Protein AF-0000000087153468 (afdb_homodimer)

Structure (mmCIF, N/CA/C/O backbone):
data_AF-0000000087153468-model_v1
#
loop_
_entity.id
_entity.type
_entity.pdbx_description
1 polymer 'Glutathione S-transferase'
#
loop_
_atom_site.group_PDB
_atom_site.id
_atom_site.type_symbol
_atom_site.label_atom_id
_atom_site.label_alt_id
_atom_site.label_comp_id
_atom_site.label_asym_id
_atom_site.label_entity_id
_atom_site.label_seq_id
_atom_site.pdbx_PDB_ins_code
_atom_site.Cartn_x
_atom_site.Cartn_y
_atom_site.Cartn_z
_atom_site.occupancy
_atom_site.B_iso_or_equiv
_atom_site.auth_seq_id
_atom_site.auth_comp_id
_atom_site.auth_asym_id
_atom_site.auth_atom_id
_atom_site.pdbx_PDB_model_num
ATOM 1 N N . MET A 1 1 ? -20.562 -6.723 -18.281 1 71.44 1 MET A N 1
ATOM 2 C CA . MET A 1 1 ? -19.875 -5.438 -18.281 1 71.44 1 MET A CA 1
ATOM 3 C C . MET A 1 1 ? -18.453 -5.586 -18.812 1 71.44 1 MET A C 1
ATOM 5 O O . MET A 1 1 ? -17.781 -6.586 -18.531 1 71.44 1 MET A O 1
ATOM 9 N N . GLN A 1 2 ? -18.047 -4.719 -19.75 1 91 2 GLN A N 1
ATOM 10 C CA . GLN A 1 2 ? -16.719 -4.832 -20.328 1 91 2 GLN A CA 1
ATOM 11 C C . GLN A 1 2 ? -15.742 -3.885 -19.641 1 91 2 GLN A C 1
ATOM 13 O O . GLN A 1 2 ? -15.984 -2.68 -19.562 1 91 2 GLN A O 1
ATOM 18 N N . TYR A 1 3 ? -14.719 -4.441 -18.953 1 98.31 3 TYR A N 1
ATOM 19 C CA . TYR A 1 3 ? -13.688 -3.674 -18.266 1 98.31 3 TYR A CA 1
ATOM 20 C C . TYR A 1 3 ? -12.617 -3.205 -19.25 1 98.31 3 TYR A C 1
ATOM 22 O O . TYR A 1 3 ? -12.391 -3.846 -20.281 1 98.31 3 TYR A O 1
ATOM 30 N N . GLN A 1 4 ? -12.016 -2.041 -18.953 1 98.31 4 GLN A N 1
ATOM 31 C CA . GLN A 1 4 ? -10.812 -1.589 -19.641 1 98.31 4 GLN A CA 1
ATOM 32 C C . GLN A 1 4 ? -9.648 -1.422 -18.672 1 98.31 4 GLN A C 1
ATOM 34 O O . GLN A 1 4 ? -9.703 -0.581 -17.766 1 98.31 4 GLN A O 1
ATOM 39 N N . LEU A 1 5 ? -8.664 -2.234 -18.859 1 98.5 5 LEU A N 1
ATOM 40 C CA . LEU A 1 5 ? -7.477 -2.15 -18.016 1 98.5 5 LEU A CA 1
ATOM 41 C C . LEU A 1 5 ? -6.391 -1.322 -18.688 1 98.5 5 LEU A C 1
ATOM 43 O O . LEU A 1 5 ? -6.051 -1.567 -19.844 1 98.5 5 LEU A O 1
ATOM 47 N N . TYR A 1 6 ? -5.906 -0.322 -18 1 98.38 6 TYR A N 1
ATOM 48 C CA . TYR A 1 6 ? -4.793 0.502 -18.469 1 98.38 6 TYR A CA 1
ATOM 49 C C . TYR A 1 6 ? -3.525 0.189 -17.688 1 98.38 6 TYR A C 1
ATOM 51 O O . TYR A 1 6 ? -3.459 0.426 -16.469 1 98.38 6 TYR A O 1
ATOM 59 N N . TYR A 1 7 ? -2.547 -0.378 -18.344 1 98.06 7 TYR A N 1
ATOM 60 C CA . TYR A 1 7 ? -1.255 -0.7 -17.734 1 98.06 7 TYR A CA 1
ATOM 61 C C . TYR A 1 7 ? -0.177 -0.827 -18.812 1 98.06 7 TYR A C 1
ATOM 63 O O . TYR A 1 7 ? -0.484 -0.956 -20 1 98.06 7 TYR A O 1
ATOM 71 N N . TRP A 1 8 ? 1.072 -0.761 -18.406 1 96.62 8 TRP A N 1
ATOM 72 C CA . TRP A 1 8 ? 2.193 -0.875 -19.328 1 96.62 8 TRP A CA 1
ATOM 73 C C . TRP A 1 8 ? 2.141 -2.195 -20.094 1 96.62 8 TRP A C 1
ATOM 75 O O . TRP A 1 8 ? 2.105 -3.268 -19.484 1 96.62 8 TRP A O 1
ATOM 85 N N . PRO A 1 9 ? 2.193 -2.141 -21.359 1 95.44 9 PRO A N 1
ATOM 86 C CA . PRO A 1 9 ? 1.904 -3.338 -22.156 1 95.44 9 PRO A CA 1
ATOM 87 C C . PRO A 1 9 ? 3.1 -4.285 -22.25 1 95.44 9 PRO A C 1
ATOM 89 O O . PRO A 1 9 ? 2.967 -5.406 -22.75 1 95.44 9 PRO A O 1
ATOM 92 N N . MET A 1 10 ? 4.262 -3.902 -21.75 1 94.88 10 MET A N 1
ATOM 93 C CA . MET A 1 10 ? 5.465 -4.691 -21.984 1 94.88 10 MET A CA 1
ATOM 94 C C . MET A 1 10 ? 5.832 -5.523 -20.766 1 94.88 10 MET A C 1
ATOM 96 O O . MET A 1 10 ? 6.75 -6.34 -20.812 1 94.88 10 MET A O 1
ATOM 100 N N . ILE A 1 11 ? 5.102 -5.32 -19.703 1 96.75 11 ILE A N 1
ATOM 101 C CA . ILE A 1 11 ? 5.488 -6.012 -18.484 1 96.75 11 ILE A CA 1
ATOM 102 C C . ILE A 1 11 ? 4.246 -6.559 -17.781 1 96.75 11 ILE A C 1
ATOM 104 O O . ILE A 1 11 ? 3.145 -6.027 -17.953 1 96.75 11 ILE A O 1
ATOM 108 N N . GLN A 1 12 ? 4.379 -7.621 -16.969 1 97.81 12 GLN A N 1
ATOM 109 C CA . GLN A 1 12 ? 3.324 -8.078 -16.078 1 97.81 12 GLN A CA 1
ATOM 110 C C . GLN A 1 12 ? 3.023 -7.035 -15 1 97.81 12 GLN A C 1
ATOM 112 O O . GLN A 1 12 ? 1.896 -6.547 -14.906 1 97.81 12 GLN A O 1
ATOM 117 N N . GLY A 1 13 ? 4.156 -6.648 -14.266 1 97.5 13 GLY A N 1
ATOM 118 C CA . GLY A 1 13 ? 4.078 -5.578 -13.289 1 97.5 13 GLY A CA 1
ATOM 119 C C . GLY A 1 13 ? 2.889 -5.703 -12.359 1 97.5 13 GLY A C 1
ATOM 120 O O . GLY A 1 13 ? 2.443 -6.812 -12.055 1 97.5 13 GLY A O 1
ATOM 121 N N . ARG A 1 14 ? 2.424 -4.586 -11.875 1 98.38 14 ARG A N 1
ATOM 122 C CA . ARG A 1 14 ? 1.304 -4.531 -10.938 1 98.38 14 ARG A CA 1
ATOM 123 C C . ARG A 1 14 ? -0.013 -4.836 -11.648 1 98.38 14 ARG A C 1
ATOM 125 O O . ARG A 1 14 ? -0.995 -5.215 -11 1 98.38 14 ARG A O 1
ATOM 132 N N . GLY A 1 15 ? -0.051 -4.656 -12.961 1 98.5 15 GLY A N 1
ATOM 133 C CA . GLY A 1 15 ? -1.244 -4.945 -13.742 1 98.5 15 GLY A CA 1
ATOM 134 C C . GLY A 1 15 ? -1.574 -6.426 -13.805 1 98.5 15 GLY A C 1
ATOM 135 O O . GLY A 1 15 ? -2.734 -6.801 -13.977 1 98.5 15 GLY A O 1
ATOM 136 N N . GLU A 1 16 ? -0.581 -7.27 -13.641 1 98.81 16 GLU A N 1
ATOM 137 C CA . GLU A 1 16 ? -0.784 -8.711 -13.766 1 98.81 16 GLU A CA 1
ATOM 138 C C . GLU A 1 16 ? -1.695 -9.234 -12.656 1 98.81 16 GLU A C 1
ATOM 140 O O . GLU A 1 16 ? -2.471 -10.164 -12.875 1 98.81 16 GLU A O 1
ATOM 145 N N . TYR A 1 17 ? -1.662 -8.672 -11.492 1 98.94 17 TYR A N 1
ATOM 146 C CA . TYR A 1 17 ? -2.543 -9.062 -10.398 1 98.94 17 TYR A CA 1
ATOM 147 C C . TYR A 1 17 ? -4.004 -8.836 -10.766 1 98.94 17 TYR A C 1
ATOM 149 O O . TYR A 1 17 ? -4.875 -9.633 -10.406 1 98.94 17 TYR A O 1
ATOM 157 N N . VAL A 1 18 ? -4.242 -7.766 -11.477 1 98.94 18 VAL A N 1
ATOM 158 C CA . VAL A 1 18 ? -5.586 -7.449 -11.945 1 98.94 18 VAL A CA 1
ATOM 159 C C . VAL A 1 18 ? -5.98 -8.398 -13.07 1 98.94 18 VAL A C 1
ATOM 161 O O . VAL A 1 18 ? -7.09 -8.938 -13.078 1 98.94 18 VAL A O 1
ATOM 164 N N . ARG A 1 19 ? -5.043 -8.664 -14.016 1 98.88 19 ARG A N 1
ATOM 165 C CA . ARG A 1 19 ? -5.312 -9.586 -15.117 1 98.88 19 ARG A CA 1
ATOM 166 C C . ARG A 1 19 ? -5.68 -10.969 -14.602 1 98.88 19 ARG A C 1
ATOM 168 O O . ARG A 1 19 ? -6.645 -11.578 -15.07 1 98.88 19 ARG A O 1
ATOM 175 N N . LEU A 1 20 ? -4.934 -11.422 -13.633 1 98.94 20 LEU A N 1
ATOM 176 C CA . LEU A 1 20 ? -5.191 -12.75 -13.086 1 98.94 20 LEU A CA 1
ATOM 177 C C . LEU A 1 20 ? -6.598 -12.836 -12.5 1 98.94 20 LEU A C 1
ATOM 179 O O . LEU A 1 20 ? -7.281 -13.852 -12.656 1 98.94 20 LEU A O 1
ATOM 183 N N . ALA A 1 21 ? -7.02 -11.805 -11.773 1 98.94 21 ALA A N 1
ATOM 184 C CA . ALA A 1 21 ? -8.367 -11.789 -11.219 1 98.94 21 ALA A CA 1
ATOM 185 C C . ALA A 1 21 ? -9.422 -11.812 -12.32 1 98.94 21 ALA A C 1
ATOM 187 O O . ALA A 1 21 ? -10.391 -12.562 -12.25 1 98.94 21 ALA A O 1
ATOM 188 N N . LEU A 1 22 ? -9.227 -10.984 -13.383 1 98.88 22 LEU A N 1
ATOM 189 C CA . LEU A 1 22 ? -10.172 -10.914 -14.492 1 98.88 22 LEU A CA 1
ATOM 190 C C . LEU A 1 22 ? -10.219 -12.234 -15.25 1 98.88 22 LEU A C 1
ATOM 192 O O . LEU A 1 22 ? -11.297 -12.711 -15.609 1 98.88 22 LEU A O 1
ATOM 196 N N . GLU A 1 23 ? -9.031 -12.82 -15.461 1 98.81 23 GLU A N 1
ATOM 197 C CA . GLU A 1 23 ? -8.93 -14.086 -16.188 1 98.81 23 GLU A CA 1
ATOM 198 C C . GLU A 1 23 ? -9.602 -15.219 -15.406 1 98.81 23 GLU A C 1
ATOM 200 O O . GLU A 1 23 ? -10.375 -15.992 -15.977 1 98.81 23 GLU A O 1
ATOM 205 N N . ASP A 1 24 ? -9.312 -15.297 -14.133 1 98.81 24 ASP A N 1
ATOM 206 C CA . ASP A 1 24 ? -9.906 -16.359 -13.328 1 98.81 24 ASP A CA 1
ATOM 207 C C . ASP A 1 24 ? -11.438 -16.266 -13.328 1 98.81 24 ASP A C 1
ATOM 209 O O . ASP A 1 24 ? -12.125 -17.281 -13.375 1 98.81 24 ASP A O 1
ATOM 213 N N . ALA A 1 25 ? -11.961 -15.078 -13.266 1 98.38 25 ALA A N 1
ATOM 214 C CA . ALA A 1 25 ? -13.398 -14.828 -13.211 1 98.38 25 ALA A CA 1
ATOM 215 C C . ALA A 1 25 ? -14.047 -15.039 -14.57 1 98.38 25 ALA A C 1
ATOM 217 O O . ALA A 1 25 ? -15.273 -15.125 -14.672 1 98.38 25 ALA A O 1
ATOM 218 N N . GLY A 1 26 ? -13.242 -15.094 -15.602 1 98.06 26 GLY A N 1
ATOM 219 C CA . GLY A 1 26 ? -13.781 -15.148 -16.953 1 98.06 26 GLY A CA 1
ATOM 220 C C . GLY A 1 26 ? -14.445 -13.852 -17.375 1 98.06 26 GLY A C 1
ATOM 221 O O . GLY A 1 26 ? -15.367 -13.867 -18.188 1 98.06 26 GLY A O 1
ATOM 222 N N . ALA A 1 27 ? -14.055 -12.797 -16.75 1 98.19 27 ALA A N 1
ATOM 223 C CA . ALA A 1 27 ? -14.641 -11.492 -17.062 1 98.19 27 ALA A CA 1
ATOM 224 C C . ALA A 1 27 ? -14.039 -10.914 -18.328 1 98.19 27 ALA A C 1
ATOM 226 O O . ALA A 1 27 ? -12.828 -10.992 -18.547 1 98.19 27 ALA A O 1
ATOM 227 N N . ARG A 1 28 ? -14.898 -10.344 -19.188 1 97.25 28 ARG A N 1
ATOM 228 C CA . ARG A 1 28 ? -14.422 -9.703 -20.406 1 97.25 28 ARG A CA 1
ATOM 229 C C . ARG A 1 28 ? -13.758 -8.367 -20.094 1 97.25 28 ARG A C 1
ATOM 231 O O . ARG A 1 28 ? -14.281 -7.57 -19.328 1 97.25 28 ARG A O 1
ATOM 238 N N . TYR A 1 29 ? -12.555 -8.203 -20.688 1 98.06 29 TYR A N 1
ATOM 239 C CA . TYR A 1 29 ? -11.875 -6.926 -20.516 1 98.06 29 TYR A CA 1
ATOM 240 C C . TYR A 1 29 ? -10.969 -6.629 -21.719 1 98.06 29 TYR A C 1
ATOM 242 O O . TYR A 1 29 ? -10.555 -7.547 -22.422 1 98.06 29 TYR A O 1
ATOM 250 N N . ASP A 1 30 ? -10.703 -5.348 -21.875 1 97.12 30 ASP A N 1
ATOM 251 C CA . ASP A 1 30 ? -9.719 -4.883 -22.828 1 97.12 30 ASP A CA 1
ATOM 252 C C . ASP A 1 30 ? -8.43 -4.441 -22.141 1 97.12 30 ASP A C 1
ATOM 254 O O . ASP A 1 30 ? -8.461 -3.576 -21.266 1 97.12 30 ASP A O 1
ATOM 258 N N . ASP A 1 31 ? -7.363 -5.078 -22.469 1 96.88 31 ASP A N 1
ATOM 259 C CA . ASP A 1 31 ? -6.055 -4.566 -22.078 1 96.88 31 ASP A CA 1
ATOM 260 C C . ASP A 1 31 ? -5.613 -3.426 -22.984 1 96.88 31 ASP A C 1
ATOM 262 O O . ASP A 1 31 ? -4.824 -3.635 -23.906 1 96.88 31 ASP A O 1
ATOM 266 N N . VAL A 1 32 ? -5.906 -2.205 -22.688 1 97.25 32 VAL A N 1
ATOM 267 C CA . VAL A 1 32 ? -6.031 -1.102 -23.625 1 97.25 32 VAL A CA 1
ATOM 268 C C . VAL A 1 32 ? -4.664 -0.762 -24.219 1 97.25 32 VAL A C 1
ATOM 270 O O . VAL A 1 32 ? -4.523 -0.592 -25.422 1 97.25 32 VAL A O 1
ATOM 273 N N . ALA A 1 33 ? -3.67 -0.771 -23.406 1 95.56 33 ALA A N 1
ATOM 274 C CA . ALA A 1 33 ? -2.355 -0.306 -23.844 1 95.56 33 ALA A CA 1
ATOM 275 C C . ALA A 1 33 ? -1.702 -1.312 -24.781 1 95.56 33 ALA A C 1
ATOM 277 O O . ALA A 1 33 ? -0.711 -0.997 -25.438 1 95.56 33 ALA A O 1
ATOM 278 N N . ARG A 1 34 ? -2.211 -2.518 -24.844 1 94.56 34 ARG A N 1
ATOM 279 C CA . ARG A 1 34 ? -1.666 -3.551 -25.719 1 94.56 34 ARG A CA 1
ATOM 280 C C . ARG A 1 34 ? -2.273 -3.465 -27.109 1 94.56 34 ARG A C 1
ATOM 282 O O . ARG A 1 34 ? -1.806 -4.129 -28.031 1 94.56 34 ARG A O 1
ATOM 289 N N . GLY A 1 35 ? -3.312 -2.652 -27.219 1 92 35 GLY A N 1
ATOM 290 C CA . GLY A 1 35 ? -3.949 -2.473 -28.516 1 92 35 GLY A CA 1
ATOM 291 C C . GLY A 1 35 ? -3.346 -1.342 -29.328 1 92 35 GLY A C 1
ATOM 292 O O . GLY A 1 35 ? -2.443 -0.646 -28.859 1 92 35 GLY A O 1
ATOM 293 N N . LYS A 1 36 ? -3.922 -1.229 -30.531 1 90.06 36 LYS A N 1
ATOM 294 C CA . LYS A 1 36 ? -3.479 -0.156 -31.422 1 90.06 36 LYS A CA 1
ATOM 295 C C . LYS A 1 36 ? -3.709 1.212 -30.781 1 90.06 36 LYS A C 1
ATOM 297 O O . LYS A 1 36 ? -4.809 1.501 -30.297 1 90.06 36 LYS A O 1
ATOM 302 N N . ALA A 1 37 ? -2.754 2.01 -30.641 1 90.38 37 ALA A N 1
ATOM 303 C CA . ALA A 1 37 ? -2.793 3.371 -30.109 1 90.38 37 ALA A CA 1
ATOM 304 C C . ALA A 1 37 ? -3.131 3.371 -28.625 1 90.38 37 ALA A C 1
ATOM 306 O O . ALA A 1 37 ? -3.592 4.379 -28.094 1 90.38 37 ALA A O 1
ATOM 307 N N . GLY A 1 38 ? -3.047 2.211 -28.062 1 93.88 38 GLY A N 1
ATOM 308 C CA . GLY A 1 38 ? -3.455 2.049 -26.688 1 93.88 38 GLY A CA 1
ATOM 309 C C . GLY A 1 38 ? -2.59 2.832 -25.719 1 93.88 38 GLY A C 1
ATOM 310 O O . GLY A 1 38 ? -3.098 3.41 -24.75 1 93.88 38 GLY A O 1
ATOM 311 N N . MET A 1 39 ? -1.32 2.84 -25.922 1 94 39 MET A N 1
ATOM 312 C CA . MET A 1 39 ? -0.415 3.619 -25.078 1 94 39 MET A CA 1
ATOM 313 C C . MET A 1 39 ? -0.806 5.094 -25.078 1 94 39 MET A C 1
ATOM 315 O O . MET A 1 39 ? -0.801 5.742 -24.031 1 94 39 MET A O 1
ATOM 319 N N . GLY A 1 40 ? -1.068 5.625 -26.25 1 94.75 40 GLY A N 1
ATOM 320 C CA . GLY A 1 40 ? -1.534 7 -26.344 1 94.75 40 GLY A CA 1
ATOM 321 C C . GLY A 1 40 ? -2.799 7.262 -25.562 1 94.75 40 GLY A C 1
ATOM 322 O O . GLY A 1 40 ? -2.922 8.297 -24.906 1 94.75 40 GLY A O 1
ATOM 323 N N . ALA A 1 41 ? -3.727 6.363 -25.641 1 93.62 41 ALA A N 1
ATOM 324 C CA . ALA A 1 41 ? -4.973 6.484 -24.891 1 93.62 41 ALA A CA 1
ATOM 325 C C . ALA A 1 41 ? -4.703 6.504 -23.391 1 93.62 41 ALA A C 1
ATOM 327 O O . ALA A 1 41 ? -5.281 7.316 -22.656 1 93.62 41 ALA A O 1
ATOM 328 N N . MET A 1 42 ? -3.855 5.59 -22.953 1 94.81 42 MET A N 1
ATOM 329 C CA . MET A 1 42 ? -3.504 5.539 -21.531 1 94.81 42 MET A CA 1
ATOM 330 C C . MET A 1 42 ? -2.875 6.852 -21.078 1 94.81 42 MET A C 1
ATOM 332 O O . MET A 1 42 ? -3.25 7.398 -20.031 1 94.81 42 MET A O 1
ATOM 336 N N . MET A 1 43 ? -1.966 7.367 -21.891 1 93.94 43 MET A N 1
ATOM 337 C CA . MET A 1 43 ? -1.279 8.609 -21.547 1 93.94 43 MET A CA 1
ATOM 338 C C . MET A 1 43 ? -2.264 9.773 -21.484 1 93.94 43 MET A C 1
ATOM 340 O O . MET A 1 43 ? -2.148 10.641 -20.609 1 93.94 43 MET A O 1
ATOM 344 N N . ARG A 1 44 ? -3.199 9.852 -22.375 1 92.31 44 ARG A N 1
ATOM 345 C CA . ARG A 1 44 ? -4.219 10.891 -22.375 1 92.31 44 ARG A CA 1
ATOM 346 C C . ARG A 1 44 ? -5.059 10.836 -21.094 1 92.31 44 ARG A C 1
ATOM 348 O O . ARG A 1 44 ? -5.395 11.867 -20.516 1 92.31 44 ARG A O 1
ATOM 355 N N . MET A 1 45 ? -5.324 9.617 -20.703 1 90.06 45 MET A N 1
ATOM 356 C CA . MET A 1 45 ? -6.109 9.453 -19.484 1 90.06 45 MET A CA 1
ATOM 357 C C . MET A 1 45 ? -5.336 9.945 -18.266 1 90.06 45 MET A C 1
ATOM 359 O O . MET A 1 45 ? -5.914 10.555 -17.359 1 90.06 45 MET A O 1
ATOM 363 N N . MET A 1 46 ? -4.105 9.75 -18.234 1 90.44 46 MET A N 1
ATOM 364 C CA . MET A 1 46 ? -3.27 10.141 -17.094 1 90.44 46 MET A CA 1
ATOM 365 C C . MET A 1 46 ? -3.057 11.656 -17.078 1 90.44 46 MET A C 1
ATOM 367 O O . MET A 1 46 ? -2.773 12.227 -16.016 1 90.44 46 MET A O 1
ATOM 371 N N . GLU A 1 47 ? -3.205 12.234 -18.172 1 88.31 47 GLU A N 1
ATOM 372 C CA . GLU A 1 47 ? -2.967 13.672 -18.281 1 88.31 47 GLU A CA 1
ATOM 373 C C . GLU A 1 47 ? -4.234 14.469 -18 1 88.31 47 GLU A C 1
ATOM 375 O O . GLU A 1 47 ? -4.188 15.688 -17.859 1 88.31 47 GLU A O 1
ATOM 380 N N . THR A 1 48 ? -5.25 13.68 -17.797 1 82.94 48 THR A N 1
ATOM 381 C CA . THR A 1 48 ? -6.492 14.375 -17.5 1 82.94 48 THR A CA 1
ATOM 382 C C . THR A 1 48 ? -6.488 14.898 -16.062 1 82.94 48 THR A C 1
ATOM 384 O O . THR A 1 48 ? -6.086 14.188 -15.141 1 82.94 48 THR A O 1
ATOM 387 N N . HIS A 1 49 ? -6.629 16.188 -15.922 1 75.75 49 HIS A N 1
ATOM 388 C CA . HIS A 1 49 ? -6.625 16.812 -14.602 1 75.75 49 HIS A CA 1
ATOM 389 C C . HIS A 1 49 ? -8.047 17.109 -14.125 1 75.75 49 HIS A C 1
ATOM 391 O O . HIS A 1 49 ? -8.273 18.094 -13.422 1 75.75 49 HIS A O 1
ATOM 397 N N . LYS A 1 50 ? -8.961 16.219 -14.523 1 82.62 50 LYS A N 1
ATOM 398 C CA . LYS A 1 50 ? -10.352 16.438 -14.109 1 82.62 50 LYS A CA 1
ATOM 399 C C . LYS A 1 50 ? -10.945 15.148 -13.539 1 82.62 50 LYS A C 1
ATOM 401 O O . LYS A 1 50 ? -10.508 14.047 -13.867 1 82.62 50 LYS A O 1
ATOM 406 N N . GLY A 1 51 ? -11.812 15.383 -12.547 1 88.31 51 GLY A N 1
ATOM 407 C CA . GLY A 1 51 ? -12.508 14.234 -11.992 1 88.31 51 GLY A CA 1
ATOM 408 C C . GLY A 1 51 ? -11.664 13.438 -11.016 1 88.31 51 GLY A C 1
ATOM 409 O O . GLY A 1 51 ? -11.172 13.977 -10.023 1 88.31 51 GLY A O 1
ATOM 410 N N . THR A 1 52 ? -11.531 12.086 -11.359 1 93.06 52 THR A N 1
ATOM 411 C CA . THR A 1 52 ? -10.773 11.18 -10.5 1 93.06 52 THR A CA 1
ATOM 412 C C . THR A 1 52 ? -9.555 10.641 -11.234 1 93.06 52 THR A C 1
ATOM 414 O O . THR A 1 52 ? -9.461 9.438 -11.492 1 93.06 52 THR A O 1
ATOM 417 N N . PRO A 1 53 ? -8.656 11.523 -11.555 1 94.06 53 PRO A N 1
ATOM 418 C CA . PRO A 1 53 ? -7.496 11.102 -12.352 1 94.06 53 PRO A CA 1
ATOM 419 C C . PRO A 1 53 ? -6.609 10.102 -11.617 1 94.06 53 PRO A C 1
ATOM 421 O O . PRO A 1 53 ? -6.332 10.273 -10.43 1 94.06 53 PRO A O 1
ATOM 424 N N . PRO A 1 54 ? -6.188 9.102 -12.336 1 94.62 54 PRO A N 1
ATOM 425 C CA . PRO A 1 54 ? -5.277 8.156 -11.688 1 94.62 54 PRO A CA 1
ATOM 426 C C . PRO A 1 54 ? -3.893 8.75 -11.43 1 94.62 54 PRO A C 1
ATOM 428 O O . PRO A 1 54 ? -3.424 9.594 -12.203 1 94.62 54 PRO A O 1
ATOM 431 N N . PHE A 1 55 ? -3.258 8.352 -10.336 1 96.38 55 PHE A N 1
ATOM 432 C CA . PHE A 1 55 ? -1.899 8.766 -10.008 1 96.38 55 PHE A CA 1
ATOM 433 C C . PHE A 1 55 ? -0.888 8.062 -10.906 1 96.38 55 PHE A C 1
ATOM 435 O O . PHE A 1 55 ? 0.099 8.664 -11.328 1 96.38 55 PHE A O 1
ATOM 442 N N . ALA A 1 56 ? -1.11 6.793 -11.188 1 96.69 56 ALA A N 1
ATOM 443 C CA . ALA A 1 56 ? -0.264 5.906 -11.984 1 96.69 56 ALA A CA 1
ATOM 444 C C . ALA A 1 56 ? -1.025 4.652 -12.406 1 96.69 56 ALA A C 1
ATOM 446 O O . ALA A 1 56 ? -2.043 4.305 -11.797 1 96.69 56 ALA A O 1
ATOM 447 N N . PRO A 1 57 ? -0.622 4.027 -13.477 1 97.38 57 PRO A N 1
ATOM 448 C CA . PRO A 1 57 ? -1.2 2.713 -13.766 1 97.38 57 PRO A CA 1
ATOM 449 C C . PRO A 1 57 ? -0.763 1.644 -12.766 1 97.38 57 PRO A C 1
ATOM 451 O O . PRO A 1 57 ? 0.294 1.771 -12.141 1 97.38 57 PRO A O 1
ATOM 454 N N . PRO A 1 58 ? -1.559 0.649 -12.648 1 98.38 58 PRO A N 1
ATOM 455 C CA . PRO A 1 58 ? -2.77 0.294 -13.391 1 98.38 58 PRO A CA 1
ATOM 456 C C . PRO A 1 58 ? -4.004 1.054 -12.906 1 98.38 58 PRO A C 1
ATOM 458 O O . PRO A 1 58 ? -4.086 1.423 -11.734 1 98.38 58 PRO A O 1
ATOM 461 N N . PHE A 1 59 ? -4.883 1.313 -13.75 1 98.31 59 PHE A N 1
ATOM 462 C CA . PHE A 1 59 ? -6.238 1.735 -13.422 1 98.31 59 PHE A CA 1
ATOM 463 C C . PHE A 1 59 ? -7.258 1.051 -14.328 1 98.31 59 PHE A C 1
ATOM 465 O O . PHE A 1 59 ? -6.914 0.603 -15.422 1 98.31 59 PHE A O 1
ATOM 472 N N . LEU A 1 60 ? -8.445 0.881 -13.844 1 98.69 60 LEU A N 1
ATOM 473 C CA . LEU A 1 60 ? -9.508 0.107 -14.477 1 98.69 60 LEU A CA 1
ATOM 474 C C . LEU A 1 60 ? -10.742 0.969 -14.703 1 98.69 60 LEU A C 1
ATOM 476 O O . LEU A 1 60 ? -11.281 1.55 -13.758 1 98.69 60 LEU A O 1
ATOM 480 N N . ALA A 1 61 ? -11.133 1.102 -15.938 1 97.62 61 ALA A N 1
ATOM 481 C CA . ALA A 1 61 ? -12.445 1.67 -16.234 1 97.62 61 ALA A CA 1
ATOM 482 C C . ALA A 1 61 ? -13.547 0.616 -16.109 1 97.62 61 ALA A C 1
ATOM 484 O O . ALA A 1 61 ? -13.469 -0.439 -16.75 1 97.62 61 ALA A O 1
ATOM 485 N N . ALA A 1 62 ? -14.508 0.798 -15.305 1 97.75 62 ALA A N 1
ATOM 486 C CA . ALA A 1 62 ? -15.695 -0.029 -15.102 1 97.75 62 ALA A CA 1
ATOM 487 C C . ALA A 1 62 ? -16.969 0.813 -15.164 1 97.75 62 ALA A C 1
ATOM 489 O O . ALA A 1 62 ? -17.438 1.319 -14.141 1 97.75 62 ALA A O 1
ATOM 490 N N . GLY A 1 63 ? -17.625 0.862 -16.281 1 94.44 63 GLY A N 1
ATOM 491 C CA . GLY A 1 63 ? -18.703 1.818 -16.469 1 94.44 63 GLY A CA 1
ATOM 492 C C . GLY A 1 63 ? -18.25 3.26 -16.297 1 94.44 63 GLY A C 1
ATOM 493 O O . GLY A 1 63 ? -17.328 3.713 -16.984 1 94.44 63 GLY A O 1
ATOM 494 N N . LYS A 1 64 ? -18.844 3.912 -15.414 1 93.75 64 LYS A N 1
ATOM 495 C CA . LYS A 1 64 ? -18.531 5.32 -15.195 1 93.75 64 LYS A CA 1
ATOM 496 C C . LYS A 1 64 ? -17.375 5.473 -14.203 1 93.75 64 LYS A C 1
ATOM 498 O O . LYS A 1 64 ? -16.891 6.582 -13.977 1 93.75 64 LYS A O 1
ATOM 503 N N . LEU A 1 65 ? -16.922 4.391 -13.695 1 96.5 65 LEU A N 1
ATOM 504 C CA . LEU A 1 65 ? -15.875 4.441 -12.672 1 96.5 65 LEU A CA 1
ATOM 505 C C . LEU A 1 65 ? -14.492 4.32 -13.297 1 96.5 65 LEU A C 1
ATOM 507 O O . LEU A 1 65 ? -14.312 3.594 -14.273 1 96.5 65 LEU A O 1
ATOM 511 N N . MET A 1 66 ? -13.555 5.07 -12.766 1 96.5 66 MET A N 1
ATOM 512 C CA . MET A 1 66 ? -12.117 4.91 -12.969 1 96.5 66 MET A CA 1
ATOM 513 C C . MET A 1 66 ? -11.414 4.586 -11.656 1 96.5 66 MET A C 1
ATOM 515 O O . MET A 1 66 ? -11.328 5.43 -10.766 1 96.5 66 MET A O 1
ATOM 519 N N . ILE A 1 67 ? -10.906 3.363 -11.562 1 98.38 67 ILE A N 1
ATOM 520 C CA . ILE A 1 67 ? -10.406 2.867 -10.289 1 98.38 67 ILE A CA 1
ATOM 521 C C . ILE A 1 67 ? -8.906 2.596 -10.398 1 98.38 67 ILE A C 1
ATOM 523 O O . ILE A 1 67 ? -8.477 1.77 -11.211 1 98.38 67 ILE A O 1
ATOM 527 N N . GLY A 1 68 ? -8.141 3.283 -9.602 1 98.44 68 GLY A N 1
ATOM 528 C CA . GLY A 1 68 ? -6.703 3.076 -9.578 1 98.44 68 GLY A CA 1
ATOM 529 C C . GLY A 1 68 ? -6.234 2.271 -8.383 1 98.44 68 GLY A C 1
ATOM 530 O O . GLY A 1 68 ? -7.023 1.948 -7.496 1 98.44 68 GLY A O 1
ATOM 531 N N . GLN A 1 69 ? -4.934 2.004 -8.359 1 98.62 69 GLN A N 1
ATOM 532 C CA . GLN A 1 69 ? -4.297 1.189 -7.328 1 98.62 69 GLN A CA 1
ATOM 533 C C . GLN A 1 69 ? -4.727 -0.271 -7.441 1 98.62 69 GLN A C 1
ATOM 535 O O . GLN A 1 69 ? -5.91 -0.585 -7.336 1 98.62 69 GLN A O 1
ATOM 540 N N . THR A 1 70 ? -3.799 -1.189 -7.527 1 98.88 70 THR A N 1
ATOM 541 C CA . THR A 1 70 ? -4.043 -2.607 -7.766 1 98.88 70 THR A CA 1
ATOM 542 C C . THR A 1 70 ? -4.957 -3.188 -6.691 1 98.88 70 THR A C 1
ATOM 544 O O . THR A 1 70 ? -5.973 -3.809 -7.004 1 98.88 70 THR A O 1
ATOM 547 N N . ALA A 1 71 ? -4.645 -2.918 -5.43 1 98.94 71 ALA A N 1
ATOM 548 C CA . ALA A 1 71 ? -5.43 -3.496 -4.34 1 98.94 71 ALA A CA 1
ATOM 549 C C . ALA A 1 71 ? -6.863 -2.975 -4.359 1 98.94 71 ALA A C 1
ATOM 551 O O . ALA A 1 71 ? -7.797 -3.701 -4.016 1 98.94 71 ALA A O 1
ATOM 552 N N . ASN A 1 72 ? -7.02 -1.709 -4.723 1 98.94 72 ASN A N 1
ATOM 553 C CA . ASN A 1 72 ? -8.344 -1.095 -4.824 1 98.94 72 ASN A CA 1
ATOM 554 C C . ASN A 1 72 ? -9.148 -1.696 -5.969 1 98.94 72 ASN A C 1
ATOM 556 O O . ASN A 1 72 ? -10.352 -1.938 -5.824 1 98.94 72 ASN A O 1
ATOM 560 N N . ILE A 1 73 ? -8.508 -1.951 -7.098 1 98.94 73 ILE A N 1
ATOM 561 C CA . ILE A 1 73 ? -9.141 -2.598 -8.242 1 98.94 73 ILE A CA 1
ATOM 562 C C . ILE A 1 73 ? -9.594 -4.004 -7.852 1 98.94 73 ILE A C 1
ATOM 564 O O . ILE A 1 73 ? -10.719 -4.41 -8.148 1 98.94 73 ILE A O 1
ATOM 568 N N . LEU A 1 74 ? -8.766 -4.695 -7.156 1 98.94 74 LEU A N 1
ATOM 569 C CA . LEU A 1 74 ? -9.078 -6.066 -6.758 1 98.94 74 LEU A CA 1
ATOM 570 C C . LEU A 1 74 ? -10.195 -6.09 -5.727 1 98.94 74 LEU A C 1
ATOM 572 O O . LEU A 1 74 ? -11.016 -7.008 -5.715 1 98.94 74 LEU A O 1
ATOM 576 N N . LEU A 1 75 ? -10.211 -5.09 -4.836 1 98.88 75 LEU A N 1
ATOM 577 C CA . LEU A 1 75 ? -11.328 -4.938 -3.91 1 98.88 75 LEU A CA 1
ATOM 578 C C . LEU A 1 75 ? -12.648 -4.828 -4.664 1 98.88 75 LEU A C 1
ATOM 580 O O . LEU A 1 75 ? -13.625 -5.5 -4.324 1 98.88 75 LEU A O 1
ATOM 584 N N . TYR A 1 76 ? -12.688 -4.039 -5.699 1 98.81 76 TYR A N 1
ATOM 585 C CA . TYR A 1 76 ? -13.867 -3.83 -6.527 1 98.81 76 TYR A CA 1
ATOM 586 C C . TYR A 1 76 ? -14.242 -5.105 -7.273 1 98.81 76 TYR A C 1
ATOM 588 O O . TYR A 1 76 ? -15.391 -5.551 -7.219 1 98.81 76 TYR A O 1
ATOM 596 N N . LEU A 1 77 ? -13.289 -5.77 -7.93 1 98.81 77 LEU A N 1
ATOM 597 C CA . LEU A 1 77 ? -13.539 -6.957 -8.742 1 98.81 77 LEU A CA 1
ATOM 598 C C . LEU A 1 77 ? -13.93 -8.141 -7.859 1 98.81 77 LEU A C 1
ATOM 600 O O . LEU A 1 77 ? -14.797 -8.938 -8.227 1 98.81 77 LEU A O 1
ATOM 604 N N . GLY A 1 78 ? -13.227 -8.242 -6.723 1 98.56 78 GLY A N 1
ATOM 605 C CA . GLY A 1 78 ? -13.5 -9.359 -5.836 1 98.56 78 GLY A CA 1
ATOM 606 C C . GLY A 1 78 ? -14.953 -9.4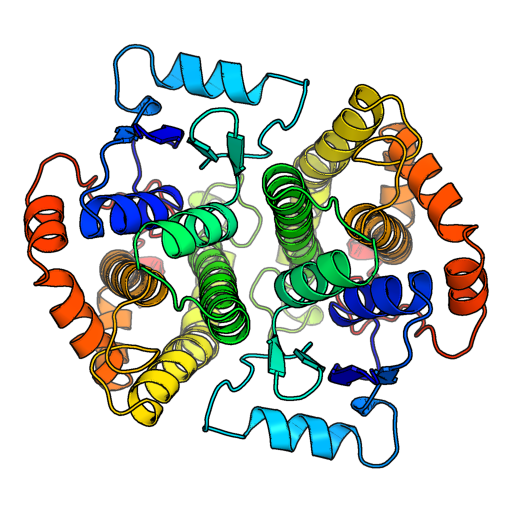3 -5.395 1 98.56 78 GLY A C 1
ATOM 607 O O . GLY A 1 78 ? -15.547 -10.508 -5.352 1 98.56 78 GLY A O 1
ATOM 608 N N . ALA A 1 79 ? -15.539 -8.281 -5.062 1 97.25 79 ALA A N 1
ATOM 609 C CA . ALA A 1 79 ? -16.922 -8.195 -4.59 1 97.25 79 ALA A CA 1
ATOM 610 C C . ALA A 1 79 ? -17.891 -8.547 -5.703 1 97.25 79 ALA A C 1
ATOM 612 O O . ALA A 1 79 ? -19.016 -9 -5.438 1 97.25 79 ALA A O 1
ATOM 613 N N . ARG A 1 80 ? -17.5 -8.492 -6.934 1 97.44 80 ARG A N 1
ATOM 614 C CA . ARG A 1 80 ? -18.438 -8.594 -8.055 1 97.44 80 ARG A CA 1
ATOM 615 C C . ARG A 1 80 ? -18.297 -9.938 -8.758 1 97.44 80 ARG A C 1
ATOM 617 O O . ARG A 1 80 ? -19.219 -10.391 -9.438 1 97.44 80 ARG A O 1
ATOM 624 N N . HIS A 1 81 ? -17.172 -10.555 -8.609 1 98.19 81 HIS A N 1
ATOM 625 C CA . HIS A 1 81 ? -16.906 -11.742 -9.406 1 98.19 81 HIS A CA 1
ATOM 626 C C . HIS A 1 81 ? -16.672 -12.961 -8.523 1 98.19 81 HIS A C 1
ATOM 628 O O . HIS A 1 81 ? -16 -13.922 -8.938 1 98.19 81 HIS A O 1
ATOM 634 N N . GLY A 1 82 ? -17.078 -12.852 -7.27 1 97.31 82 GLY A N 1
ATOM 635 C CA . GLY A 1 82 ? -17 -14 -6.383 1 97.31 82 GLY A CA 1
ATOM 636 C C . GLY A 1 82 ? -15.586 -14.336 -5.969 1 97.31 82 GLY A C 1
ATOM 637 O O . GLY A 1 82 ? -15.273 -15.5 -5.703 1 97.31 82 GLY A O 1
ATOM 638 N N . LEU A 1 83 ? -14.711 -13.352 -5.961 1 98.62 83 LEU A N 1
ATOM 639 C CA . LEU A 1 83 ? -13.312 -13.555 -5.578 1 98.62 83 LEU A CA 1
ATOM 640 C C . LEU A 1 83 ? -13.047 -12.992 -4.184 1 98.62 83 LEU A C 1
ATOM 642 O O . LEU A 1 83 ? -11.898 -12.727 -3.826 1 98.62 83 LEU A O 1
ATOM 646 N N . ALA A 1 84 ? -14.055 -12.719 -3.43 1 98.38 84 ALA A N 1
ATOM 647 C CA . ALA A 1 84 ? -14.031 -12.32 -2.023 1 98.38 84 ALA A CA 1
ATOM 648 C C . ALA A 1 84 ? -15.328 -12.727 -1.317 1 98.38 84 ALA A C 1
ATOM 650 O O . ALA A 1 84 ? -16.359 -12.914 -1.962 1 98.38 84 ALA A O 1
ATOM 651 N N . PRO A 1 85 ? -15.266 -12.891 0.009 1 97.31 85 PRO A N 1
ATOM 652 C CA . PRO A 1 85 ? -16.5 -13.148 0.742 1 97.31 85 PRO A CA 1
ATOM 653 C C . PRO A 1 85 ? -17.531 -12.031 0.589 1 97.31 85 PRO A C 1
ATOM 655 O O . PRO A 1 85 ? -17.156 -10.891 0.309 1 97.31 85 PRO A O 1
ATOM 658 N N . LYS A 1 86 ? -18.766 -12.359 0.806 1 96.44 86 LYS A N 1
ATOM 659 C CA . LYS A 1 86 ? -19.844 -11.375 0.664 1 96.44 86 LYS A CA 1
ATOM 660 C C . LYS A 1 86 ? -19.938 -10.484 1.898 1 96.44 86 LYS A C 1
ATOM 662 O O . LYS A 1 86 ? -20.219 -9.289 1.788 1 96.44 86 LYS A O 1
ATOM 667 N N . ALA A 1 87 ? -19.688 -11.07 3.043 1 96.81 87 ALA A N 1
ATOM 668 C CA . ALA A 1 87 ? -19.797 -10.32 4.293 1 96.81 87 ALA A CA 1
ATOM 669 C C . ALA A 1 87 ? -18.688 -9.281 4.41 1 96.81 87 ALA A C 1
ATOM 671 O O . ALA A 1 87 ? -17.547 -9.531 4.016 1 96.81 87 ALA A O 1
ATOM 672 N N . GLU A 1 88 ? -18.984 -8.172 4.988 1 96.5 88 GLU A N 1
ATOM 673 C CA . GLU A 1 88 ? -18.062 -7.055 5.113 1 96.5 88 GLU A CA 1
ATOM 674 C C . GLU A 1 88 ? -16.766 -7.484 5.816 1 96.5 88 GLU A C 1
ATOM 676 O O . GLU A 1 88 ? -15.672 -7.113 5.391 1 96.5 88 GLU A O 1
ATOM 681 N N . GLY A 1 89 ? -16.953 -8.25 6.898 1 97.31 89 GLY A N 1
ATOM 682 C CA . GLY A 1 89 ? -15.773 -8.711 7.625 1 97.31 89 GLY A CA 1
ATOM 683 C C . GLY A 1 89 ? -14.812 -9.516 6.766 1 97.31 89 GLY A C 1
ATOM 684 O O . GLY A 1 89 ? -13.602 -9.352 6.859 1 97.31 89 GLY A O 1
ATOM 685 N N . GLY A 1 90 ? -15.406 -10.398 5.953 1 97.5 90 GLY A N 1
ATOM 686 C CA . GLY A 1 90 ? -14.594 -11.18 5.035 1 97.5 90 GLY A CA 1
ATOM 687 C C . GLY A 1 90 ? -13.922 -10.336 3.965 1 97.5 90 GLY A C 1
ATOM 688 O O . GLY A 1 90 ? -12.773 -10.594 3.594 1 97.5 90 GLY A O 1
ATOM 689 N N . GLN A 1 91 ? -14.617 -9.305 3.469 1 98.38 91 GLN A N 1
ATOM 690 C CA . GLN A 1 91 ? -14.047 -8.406 2.465 1 98.38 91 GLN A CA 1
ATOM 691 C C . GLN A 1 91 ? -12.875 -7.613 3.035 1 98.38 91 GLN A C 1
ATOM 693 O O . GLN A 1 91 ? -11.844 -7.469 2.381 1 98.38 91 GLN A O 1
ATOM 698 N N . LEU A 1 92 ? -13.023 -7.148 4.262 1 98.56 92 LEU A N 1
ATOM 699 C CA . LEU A 1 92 ? -11.953 -6.395 4.914 1 98.56 92 LEU A CA 1
ATOM 700 C C . LEU A 1 92 ? -10.742 -7.281 5.168 1 98.56 92 LEU A C 1
ATOM 702 O O . LEU A 1 92 ? -9.602 -6.84 5 1 98.56 92 LEU A O 1
ATOM 706 N N . TRP A 1 93 ? -10.969 -8.523 5.512 1 97.88 93 TRP A N 1
ATOM 707 C CA . TRP A 1 93 ? -9.891 -9.469 5.781 1 97.88 93 TRP A CA 1
ATOM 708 C C . TRP A 1 93 ? -9.086 -9.75 4.516 1 97.88 93 TRP A C 1
ATOM 710 O O . TRP A 1 93 ? -7.859 -9.617 4.508 1 97.88 93 TRP A O 1
ATOM 720 N N . VAL A 1 94 ? -9.773 -10.07 3.457 1 98.62 94 VAL A N 1
ATOM 721 C CA . VAL A 1 94 ? -9.125 -10.367 2.186 1 98.62 94 VAL A CA 1
ATOM 722 C C . VAL A 1 94 ? -8.367 -9.133 1.686 1 98.62 94 VAL A C 1
ATOM 724 O O . VAL A 1 94 ? -7.25 -9.242 1.179 1 98.62 94 VAL A O 1
ATOM 727 N N . HIS A 1 95 ? -8.969 -7.988 1.878 1 98.88 95 HIS A N 1
ATOM 728 C CA . HIS A 1 95 ? -8.328 -6.754 1.45 1 98.88 95 HIS A CA 1
ATOM 729 C C . HIS A 1 95 ? -7.078 -6.469 2.273 1 98.88 95 HIS A C 1
ATOM 731 O O . HIS A 1 95 ? -6.066 -6.008 1.735 1 98.88 95 HIS A O 1
ATOM 737 N N . GLN A 1 96 ? -7.141 -6.734 3.547 1 98.75 96 GLN A N 1
ATOM 738 C CA . GLN A 1 96 ? -5.969 -6.613 4.41 1 98.75 96 GLN A CA 1
ATOM 739 C C . GLN A 1 96 ? -4.82 -7.484 3.904 1 98.75 96 GLN A C 1
ATOM 741 O O . GLN A 1 96 ? -3.674 -7.039 3.852 1 98.75 96 GLN A O 1
ATOM 746 N N . LEU A 1 97 ? -5.109 -8.672 3.557 1 98.75 97 LEU A N 1
ATOM 747 C CA . LEU A 1 97 ? -4.102 -9.594 3.045 1 98.75 97 LEU A CA 1
ATOM 748 C C . LEU A 1 97 ? -3.512 -9.086 1.734 1 98.75 97 LEU A C 1
ATOM 750 O O . LEU A 1 97 ? -2.299 -9.148 1.527 1 98.75 97 LEU A O 1
ATOM 754 N N . GLN A 1 98 ? -4.379 -8.531 0.897 1 98.94 98 GLN A N 1
ATOM 755 C CA . GLN A 1 98 ? -3.918 -8 -0.381 1 98.94 98 GLN A CA 1
ATOM 756 C C . GLN A 1 98 ? -3 -6.801 -0.177 1 98.94 98 GLN A C 1
ATOM 758 O O . GLN A 1 98 ? -2.012 -6.637 -0.897 1 98.94 98 GLN A O 1
ATOM 763 N N . LEU A 1 99 ? -3.363 -5.961 0.738 1 98.88 99 LEU A N 1
ATOM 764 C CA . LEU A 1 99 ? -2.512 -4.82 1.054 1 98.88 99 LEU A CA 1
ATOM 765 C C . LEU A 1 99 ? -1.16 -5.277 1.59 1 98.88 99 LEU A C 1
ATOM 767 O O . LEU A 1 99 ? -0.134 -4.652 1.318 1 98.88 99 LEU A O 1
ATOM 771 N N . THR A 1 100 ? -1.121 -6.344 2.361 1 98.81 100 THR A N 1
ATOM 772 C CA . THR A 1 100 ? 0.128 -6.926 2.84 1 98.81 100 THR A CA 1
ATOM 773 C C . THR A 1 100 ? 0.969 -7.438 1.674 1 98.81 100 THR A C 1
ATOM 775 O O . THR A 1 100 ? 2.184 -7.23 1.641 1 98.81 100 THR A O 1
ATOM 778 N N . ILE A 1 101 ? 0.318 -8.047 0.724 1 98.88 101 ILE A N 1
ATOM 779 C CA . ILE A 1 101 ? 1.009 -8.5 -0.48 1 98.88 101 ILE A CA 1
ATOM 780 C C . ILE A 1 101 ? 1.57 -7.293 -1.232 1 98.88 101 ILE A C 1
ATOM 782 O O . ILE A 1 101 ? 2.697 -7.336 -1.731 1 98.88 101 ILE A O 1
ATOM 786 N N . ALA A 1 102 ? 0.779 -6.211 -1.311 1 98.69 102 ALA A N 1
ATOM 787 C CA . ALA A 1 102 ? 1.241 -5 -1.985 1 98.69 102 ALA A CA 1
ATOM 788 C C . ALA A 1 102 ? 2.506 -4.457 -1.329 1 98.69 102 ALA A C 1
ATOM 790 O O . ALA A 1 102 ? 3.424 -4.004 -2.016 1 98.69 102 ALA A O 1
ATOM 791 N N . ASP A 1 103 ? 2.543 -4.5 0.027 1 97.94 103 ASP A N 1
ATOM 792 C CA . ASP A 1 103 ? 3.752 -4.105 0.745 1 97.94 103 ASP A CA 1
ATOM 793 C C . ASP A 1 103 ? 4.938 -4.977 0.34 1 97.94 103 ASP A C 1
ATOM 795 O O . ASP A 1 103 ? 6.043 -4.473 0.126 1 97.94 103 ASP A O 1
ATOM 799 N N . PHE A 1 104 ? 4.73 -6.254 0.257 1 98.62 104 PHE A N 1
ATOM 800 C CA . PHE A 1 104 ? 5.781 -7.203 -0.091 1 98.62 104 PHE A CA 1
ATOM 801 C C . PHE A 1 104 ? 6.281 -6.961 -1.509 1 98.62 104 PHE A C 1
ATOM 803 O O . PHE A 1 104 ? 7.488 -7.031 -1.769 1 98.62 104 PHE A O 1
ATOM 810 N N . VAL A 1 105 ? 5.383 -6.656 -2.436 1 98.31 105 VAL A N 1
ATOM 811 C CA . VAL A 1 105 ? 5.715 -6.387 -3.83 1 98.31 105 VAL A CA 1
ATOM 812 C C . VAL A 1 105 ? 6.656 -5.188 -3.916 1 98.31 105 VAL A C 1
ATOM 814 O O . VAL A 1 105 ? 7.602 -5.188 -4.707 1 98.31 105 VAL A O 1
ATOM 817 N N . LEU A 1 106 ? 6.391 -4.215 -3.135 1 96.25 106 LEU A N 1
ATOM 818 C CA . LEU A 1 106 ? 7.266 -3.047 -3.109 1 96.25 106 LEU A CA 1
ATOM 819 C C . LEU A 1 106 ? 8.664 -3.422 -2.627 1 96.25 106 LEU A C 1
ATOM 821 O O . LEU A 1 106 ? 9.656 -2.934 -3.164 1 96.25 106 LEU A O 1
ATOM 825 N N . GLU A 1 107 ? 8.719 -4.277 -1.586 1 96.31 107 GLU A N 1
ATOM 826 C CA . GLU A 1 107 ? 10.016 -4.699 -1.08 1 96.31 107 GLU A CA 1
ATOM 827 C C . GLU A 1 107 ? 10.781 -5.512 -2.123 1 96.31 107 GLU A C 1
ATOM 829 O O . GLU A 1 107 ? 12.008 -5.422 -2.217 1 96.31 107 GLU A O 1
ATOM 834 N N . ILE A 1 108 ? 10.062 -6.312 -2.889 1 97.44 108 ILE A N 1
ATOM 835 C CA . ILE A 1 108 ? 10.672 -7.062 -3.98 1 97.44 108 ILE A CA 1
ATOM 836 C C . ILE A 1 108 ? 11.258 -6.098 -5.008 1 97.44 108 ILE A C 1
ATOM 838 O O . ILE A 1 108 ? 12.406 -6.254 -5.434 1 97.44 108 ILE A O 1
ATOM 842 N N . HIS A 1 109 ? 10.477 -5.078 -5.395 1 95.69 109 HIS A N 1
ATOM 843 C CA . HIS A 1 109 ? 10.922 -4.066 -6.348 1 95.69 109 HIS A CA 1
ATOM 844 C C . HIS A 1 109 ? 12.188 -3.367 -5.852 1 95.69 109 HIS A C 1
ATOM 846 O O . HIS A 1 109 ? 13.102 -3.104 -6.637 1 95.69 109 HIS A O 1
ATOM 852 N N . ASP A 1 110 ? 12.344 -3.193 -4.559 1 94.38 110 ASP A N 1
ATOM 853 C CA . ASP A 1 110 ? 13.43 -2.42 -3.965 1 94.38 110 ASP A CA 1
ATOM 854 C C . ASP A 1 110 ? 14.727 -3.23 -3.93 1 94.38 110 ASP A C 1
ATOM 856 O O . ASP A 1 110 ? 15.797 -2.682 -3.684 1 94.38 110 ASP A O 1
ATOM 860 N N . THR A 1 111 ? 14.633 -4.535 -4.168 1 95.81 111 THR A N 1
ATOM 861 C CA . THR A 1 111 ? 15.852 -5.34 -4.184 1 95.81 111 THR A CA 1
ATOM 862 C C . THR A 1 111 ? 16.781 -4.887 -5.305 1 95.81 111 THR A C 1
ATOM 864 O O . THR A 1 111 ? 18 -5.027 -5.203 1 95.81 111 THR A O 1
ATOM 867 N N . HIS A 1 112 ? 16.156 -4.301 -6.398 1 93.88 112 HIS A N 1
ATOM 868 C CA . HIS A 1 112 ? 17.016 -3.887 -7.496 1 93.88 112 HIS A CA 1
ATOM 869 C C . HIS A 1 112 ? 17 -2.371 -7.672 1 93.88 112 HIS A C 1
ATOM 871 O O . HIS A 1 112 ? 17.766 -1.826 -8.469 1 93.88 112 HIS A O 1
ATOM 877 N N . HIS A 1 113 ? 16.109 -1.671 -6.863 1 90.44 113 HIS A N 1
ATOM 878 C CA . HIS A 1 113 ? 16.031 -0.214 -6.898 1 90.44 113 HIS A CA 1
ATOM 879 C C . HIS A 1 113 ? 15.875 0.364 -5.496 1 90.44 113 HIS A C 1
ATOM 881 O O . HIS A 1 113 ? 14.938 1.128 -5.242 1 90.44 113 HIS A O 1
ATOM 887 N N . PRO A 1 114 ? 16.875 0.141 -4.66 1 91.94 114 PRO A N 1
ATOM 888 C CA . PRO A 1 114 ? 16.672 0.59 -3.279 1 91.94 114 PRO A CA 1
ATOM 889 C C . PRO A 1 114 ? 16.828 2.102 -3.121 1 91.94 114 PRO A C 1
ATOM 891 O O . PRO A 1 114 ? 16.297 2.686 -2.178 1 91.94 114 PRO A O 1
ATOM 894 N N . LEU A 1 115 ? 17.516 2.803 -4 1 92.06 115 LEU A N 1
ATOM 895 C CA . LEU A 1 115 ? 17.828 4.215 -3.812 1 92.06 115 LEU A CA 1
ATOM 896 C C . LEU A 1 115 ? 16.859 5.098 -4.582 1 92.06 115 LEU A C 1
ATOM 898 O O . LEU A 1 115 ? 17 6.32 -4.605 1 92.06 115 LEU A O 1
ATOM 902 N N . GLY A 1 116 ? 15.883 4.465 -5.172 1 86.81 116 GLY A N 1
ATOM 903 C CA . GLY A 1 116 ? 14.844 5.195 -5.875 1 86.81 116 GLY A CA 1
ATOM 904 C C . GLY A 1 116 ? 14.359 4.488 -7.125 1 86.81 116 GLY A C 1
ATOM 905 O O . GLY A 1 116 ? 15.156 3.902 -7.863 1 86.81 116 GLY A O 1
ATOM 906 N N . PRO A 1 117 ? 13.078 4.586 -7.371 1 81 117 PRO A N 1
ATOM 907 C CA . PRO A 1 117 ? 12.516 3.852 -8.508 1 81 117 PRO A CA 1
ATOM 908 C C . PRO A 1 117 ? 12.969 4.414 -9.859 1 81 117 PRO A C 1
ATOM 910 O O . PRO A 1 117 ? 12.859 3.734 -10.883 1 81 117 PRO A O 1
ATOM 913 N N . SER A 1 118 ? 13.508 5.562 -9.859 1 83.38 118 SER A N 1
ATOM 914 C CA . SER A 1 118 ? 13.875 6.211 -11.117 1 83.38 118 SER A CA 1
ATOM 915 C C . SER A 1 118 ? 15.344 5.965 -11.453 1 83.38 118 SER A C 1
ATOM 917 O O . SER A 1 118 ? 15.797 6.316 -12.547 1 83.38 118 SER A O 1
ATOM 919 N N . LEU A 1 119 ? 16.031 5.367 -10.508 1 86.19 119 LEU A N 1
ATOM 920 C CA . LEU A 1 119 ? 17.453 5.125 -10.742 1 86.19 119 LEU A CA 1
ATOM 921 C C . LEU A 1 119 ? 17.672 3.75 -11.367 1 86.19 119 LEU A C 1
ATOM 923 O O . LEU A 1 119 ? 16.984 2.791 -11.023 1 86.19 119 LEU A O 1
ATOM 927 N N . TYR A 1 120 ? 18.703 3.736 -12.188 1 86.56 120 TYR A N 1
ATOM 928 C CA . TYR A 1 120 ? 19.031 2.479 -12.844 1 86.56 120 TYR A CA 1
ATOM 929 C C . TYR A 1 120 ? 19.781 1.548 -11.906 1 86.56 120 TYR A C 1
ATOM 931 O O . TYR A 1 120 ? 20.562 2.004 -11.07 1 86.56 120 TYR A O 1
ATOM 939 N N . TYR A 1 121 ? 19.547 0.249 -12.141 1 89.38 121 TYR A N 1
ATOM 940 C CA . TYR A 1 121 ? 20.234 -0.77 -11.352 1 89.38 121 TYR A CA 1
ATOM 941 C C . TYR A 1 121 ? 21.75 -0.59 -11.438 1 89.38 121 TYR A C 1
ATOM 943 O O . TYR A 1 121 ? 22.453 -0.717 -10.43 1 89.38 121 TYR A O 1
ATOM 951 N N . GLU A 1 122 ? 22.203 -0.239 -12.578 1 90.25 122 GLU A N 1
ATOM 952 C CA . GLU A 1 122 ? 23.641 -0.114 -12.82 1 90.25 122 GLU A CA 1
ATOM 953 C C . GLU A 1 122 ? 24.25 0.962 -11.938 1 90.25 122 GLU A C 1
ATOM 955 O O . GLU A 1 122 ? 25.438 0.886 -11.586 1 90.25 122 GLU A O 1
ATOM 960 N N . ASP A 1 123 ? 23.469 1.878 -11.43 1 89.44 123 ASP A N 1
ATOM 961 C CA . ASP A 1 123 ? 23.953 2.992 -10.625 1 89.44 123 ASP A CA 1
ATOM 962 C C . ASP A 1 123 ? 23.797 2.701 -9.133 1 89.44 123 ASP A C 1
ATOM 964 O O . ASP A 1 123 ? 24.156 3.533 -8.297 1 89.44 123 ASP A O 1
ATOM 968 N N . GLN A 1 124 ? 23.344 1.504 -8.805 1 91.5 124 GLN A N 1
ATOM 969 C CA . GLN A 1 124 ? 23.094 1.197 -7.402 1 91.5 124 GLN A CA 1
ATOM 970 C C . GLN A 1 124 ? 23.344 -0.281 -7.109 1 91.5 124 GLN A C 1
ATOM 972 O O . GLN A 1 124 ? 22.609 -0.894 -6.328 1 91.5 124 GLN A O 1
ATOM 977 N N . LYS A 1 125 ? 24.375 -0.84 -7.648 1 93.12 125 LYS A N 1
ATOM 978 C CA . LYS A 1 125 ? 24.641 -2.271 -7.555 1 93.12 125 LYS A CA 1
ATOM 979 C C . LYS A 1 125 ? 24.953 -2.678 -6.121 1 93.12 125 LYS A C 1
ATOM 981 O O . LYS A 1 125 ? 24.406 -3.652 -5.609 1 93.12 125 LYS A O 1
ATOM 986 N N . ALA A 1 126 ? 25.812 -1.912 -5.469 1 93.44 126 ALA A N 1
ATOM 987 C CA . ALA A 1 126 ? 26.234 -2.287 -4.121 1 93.44 126 ALA A CA 1
ATOM 988 C C . ALA A 1 126 ? 25.078 -2.168 -3.133 1 93.44 126 ALA A C 1
ATOM 990 O O . ALA A 1 126 ? 24.781 -3.105 -2.385 1 93.44 126 ALA A O 1
ATOM 991 N N . PRO A 1 127 ? 24.344 -1.088 -3.141 1 94.25 127 PRO A N 1
ATOM 992 C CA . PRO A 1 127 ? 23.172 -1.01 -2.277 1 94.25 127 PRO A CA 1
ATOM 993 C C . PRO A 1 127 ? 22.141 -2.1 -2.58 1 94.25 127 PRO A C 1
ATOM 995 O O . PRO A 1 127 ? 21.516 -2.641 -1.662 1 94.25 127 PRO A O 1
ATOM 998 N N . ALA A 1 128 ? 22 -2.455 -3.854 1 95.25 128 ALA A N 1
ATOM 999 C CA . ALA A 1 128 ? 21.047 -3.49 -4.246 1 95.25 128 ALA A CA 1
ATOM 1000 C C . ALA A 1 128 ? 21.438 -4.844 -3.662 1 95.25 128 ALA A C 1
ATOM 1002 O O . ALA A 1 128 ? 20.578 -5.605 -3.213 1 95.25 128 ALA A O 1
ATOM 1003 N N . LYS A 1 129 ? 22.703 -5.121 -3.676 1 95.75 129 LYS A N 1
ATOM 1004 C CA . LYS A 1 129 ? 23.188 -6.375 -3.104 1 95.75 129 LYS A CA 1
ATOM 1005 C C . LYS A 1 129 ? 22.875 -6.457 -1.612 1 95.75 129 LYS A C 1
ATOM 1007 O O . LYS A 1 129 ? 22.375 -7.477 -1.134 1 95.75 129 LYS A O 1
ATOM 1012 N N . LYS A 1 130 ? 23.141 -5.371 -0.898 1 94.38 130 LYS A N 1
ATOM 1013 C CA . LYS A 1 130 ? 22.875 -5.34 0.539 1 94.38 130 LYS A CA 1
ATOM 1014 C C . LYS A 1 130 ? 21.375 -5.438 0.832 1 94.38 130 LYS A C 1
ATOM 1016 O O . LYS A 1 130 ? 20.969 -6.16 1.74 1 94.38 130 LYS A O 1
ATOM 1021 N N . ARG A 1 131 ? 20.625 -4.684 0.057 1 95.69 131 ARG A N 1
ATOM 1022 C CA . ARG A 1 131 ? 19.172 -4.719 0.22 1 95.69 131 ARG A CA 1
ATOM 1023 C C . ARG A 1 131 ? 18.625 -6.121 -0.027 1 95.69 131 ARG A C 1
ATOM 1025 O O . ARG A 1 131 ? 17.734 -6.578 0.685 1 95.69 131 ARG A O 1
ATOM 1032 N N . THR A 1 132 ? 19.125 -6.793 -1.044 1 97.31 132 THR A N 1
ATOM 1033 C CA . THR A 1 132 ? 18.672 -8.133 -1.394 1 97.31 132 THR A CA 1
ATOM 1034 C C . THR A 1 132 ? 19.016 -9.125 -0.287 1 97.31 132 THR A C 1
ATOM 1036 O O . THR A 1 132 ? 18.219 -10.008 0.032 1 97.31 132 THR A O 1
ATOM 1039 N N . GLU A 1 133 ? 20.172 -8.961 0.303 1 96.19 133 GLU A N 1
ATOM 1040 C CA . GLU A 1 133 ? 20.547 -9.836 1.413 1 96.19 133 GLU A CA 1
ATOM 1041 C C . GLU A 1 133 ? 19.578 -9.68 2.584 1 96.19 133 GLU A C 1
ATOM 1043 O O . GLU A 1 133 ? 19.109 -10.672 3.148 1 96.19 133 GLU A O 1
ATOM 1048 N N . GLU A 1 134 ? 19.297 -8.492 2.896 1 94.94 134 GLU A N 1
ATOM 1049 C CA . GLU A 1 134 ? 18.344 -8.234 3.973 1 94.94 134 GLU A CA 1
ATOM 1050 C C . GLU A 1 134 ? 16.953 -8.773 3.631 1 94.94 134 GLU A C 1
ATOM 1052 O O . GLU A 1 134 ? 16.281 -9.336 4.488 1 94.94 134 GLU A O 1
ATOM 1057 N N . PHE A 1 135 ? 16.562 -8.586 2.408 1 97.25 135 PHE A N 1
ATOM 1058 C CA . PHE A 1 135 ? 15.281 -9.047 1.898 1 97.25 135 PHE A CA 1
ATOM 1059 C C . PHE A 1 135 ? 15.125 -10.555 2.105 1 97.25 135 PHE A C 1
ATOM 1061 O O . PHE A 1 135 ? 14.141 -11 2.686 1 97.25 135 PHE A O 1
ATOM 1068 N N . TRP A 1 136 ? 16.078 -11.344 1.745 1 97.75 136 TRP A N 1
ATOM 1069 C CA . TRP A 1 136 ? 15.977 -12.797 1.796 1 97.75 136 TRP A CA 1
ATOM 1070 C C . TRP A 1 136 ? 16.203 -13.312 3.215 1 97.75 136 TRP A C 1
ATOM 1072 O O . TRP A 1 136 ? 15.641 -14.336 3.609 1 97.75 136 TRP A O 1
ATOM 1082 N N . ASN A 1 137 ? 16.984 -12.547 4.02 1 96.25 137 ASN A N 1
ATOM 1083 C CA . ASN A 1 137 ? 17.312 -13.008 5.363 1 96.25 137 ASN A CA 1
ATOM 1084 C C . ASN A 1 137 ? 16.203 -12.703 6.355 1 96.25 137 ASN A C 1
ATOM 1086 O O . ASN A 1 137 ? 16 -13.445 7.32 1 96.25 137 ASN A O 1
ATOM 1090 N N . SER A 1 138 ? 15.492 -11.688 6.078 1 96.06 138 SER A N 1
ATOM 1091 C CA . SER A 1 138 ? 14.57 -11.234 7.121 1 96.06 138 SER A CA 1
ATOM 1092 C C . SER A 1 138 ? 13.164 -11.031 6.566 1 96.06 138 SER A C 1
ATOM 1094 O O . SER A 1 138 ? 12.188 -11.445 7.188 1 96.06 138 SER A O 1
ATOM 1096 N N . ARG A 1 139 ? 13.031 -10.484 5.441 1 97.44 139 ARG A N 1
ATOM 1097 C CA . ARG A 1 139 ? 11.719 -10.055 4.957 1 97.44 139 ARG A CA 1
ATOM 1098 C C . ARG A 1 139 ? 10.953 -11.219 4.344 1 97.44 139 ARG A C 1
ATOM 1100 O O . ARG A 1 139 ? 9.781 -11.43 4.648 1 97.44 139 ARG A O 1
ATOM 1107 N N . VAL A 1 140 ? 11.617 -12.031 3.441 1 98.5 140 VAL A N 1
ATOM 1108 C CA . VAL A 1 140 ? 10.961 -13.156 2.787 1 98.5 140 VAL A CA 1
ATOM 1109 C C . VAL A 1 140 ? 10.422 -14.125 3.842 1 98.5 140 VAL A C 1
ATOM 1111 O O . VAL A 1 140 ? 9.242 -14.477 3.822 1 98.5 140 VAL A O 1
ATOM 1114 N N . PRO A 1 141 ? 11.219 -14.5 4.863 1 98.25 141 PRO A N 1
ATOM 1115 C CA . PRO A 1 141 ? 10.68 -15.398 5.891 1 98.25 141 PRO A CA 1
ATOM 1116 C C . PRO A 1 141 ? 9.484 -14.797 6.629 1 98.25 141 PRO A C 1
ATOM 1118 O O . PRO A 1 141 ? 8.539 -15.508 6.961 1 98.25 141 PRO A O 1
ATOM 1121 N N . LYS A 1 142 ? 9.508 -13.547 6.871 1 97.44 142 LYS A N 1
ATOM 1122 C CA . LYS A 1 142 ? 8.414 -12.898 7.594 1 97.44 142 LYS A CA 1
ATOM 1123 C C . LYS A 1 142 ? 7.129 -12.914 6.773 1 97.44 142 LYS A C 1
ATOM 1125 O O . LYS A 1 142 ? 6.09 -13.391 7.246 1 97.44 142 LYS A O 1
ATOM 1130 N N . TYR A 1 143 ? 7.176 -12.422 5.527 1 98.38 143 TYR A N 1
ATOM 1131 C CA . TYR A 1 143 ? 5.988 -12.297 4.691 1 98.38 143 TYR A CA 1
ATOM 1132 C C . TYR A 1 143 ? 5.473 -13.664 4.27 1 98.38 143 TYR A C 1
ATOM 1134 O O . TYR A 1 143 ? 4.309 -14 4.504 1 98.38 143 TYR A O 1
ATOM 1142 N N . LEU A 1 144 ? 6.34 -14.469 3.609 1 98.75 144 LEU A N 1
ATOM 1143 C CA . LEU A 1 144 ? 5.883 -15.758 3.094 1 98.75 144 LEU A CA 1
ATOM 1144 C C . LEU A 1 144 ? 5.59 -16.734 4.23 1 98.75 144 LEU A C 1
ATOM 1146 O O . LEU A 1 144 ? 4.688 -17.562 4.129 1 98.75 144 LEU A O 1
ATOM 1150 N N . GLY A 1 145 ? 6.332 -16.578 5.367 1 97.5 145 GLY A N 1
ATOM 1151 C CA . GLY A 1 145 ? 6 -17.359 6.547 1 97.5 145 GLY A CA 1
ATOM 1152 C C . GLY A 1 145 ? 4.617 -17.047 7.094 1 97.5 145 GLY A C 1
ATOM 1153 O O . GLY A 1 145 ? 3.885 -17.953 7.496 1 97.5 145 GLY A O 1
ATOM 1154 N N . TYR A 1 146 ? 4.238 -15.789 7.105 1 97.19 146 TYR A N 1
ATOM 1155 C CA . TYR A 1 146 ? 2.914 -15.359 7.539 1 97.19 146 TYR A CA 1
ATOM 1156 C C . TYR A 1 146 ? 1.824 -16.016 6.699 1 97.19 146 TYR A C 1
ATOM 1158 O O . TYR A 1 146 ? 0.864 -16.578 7.242 1 97.19 146 TYR A O 1
ATOM 1166 N N . PHE A 1 147 ? 1.979 -16.031 5.391 1 97.81 147 PHE A N 1
ATOM 1167 C CA . PHE A 1 147 ? 0.959 -16.594 4.516 1 97.81 147 PHE A CA 1
ATOM 1168 C C . PHE A 1 147 ? 0.963 -18.125 4.598 1 97.81 147 PHE A C 1
ATOM 1170 O O . PHE A 1 147 ? -0.089 -18.766 4.488 1 97.81 147 PHE A O 1
ATOM 1177 N N . GLU A 1 148 ? 2.174 -18.719 4.742 1 97.25 148 GLU A N 1
ATOM 1178 C CA . GLU A 1 148 ? 2.268 -20.156 4.969 1 97.25 148 GLU A CA 1
ATOM 1179 C C . GLU A 1 148 ? 1.464 -20.578 6.195 1 97.25 148 GLU A C 1
ATOM 1181 O O . GLU A 1 148 ? 0.737 -21.562 6.156 1 97.25 148 GLU A O 1
ATOM 1186 N N . ASP A 1 149 ? 1.586 -19.812 7.227 1 95.62 149 ASP A N 1
ATOM 1187 C CA . ASP A 1 149 ? 0.874 -20.078 8.469 1 95.62 149 ASP A CA 1
ATOM 1188 C C . ASP A 1 149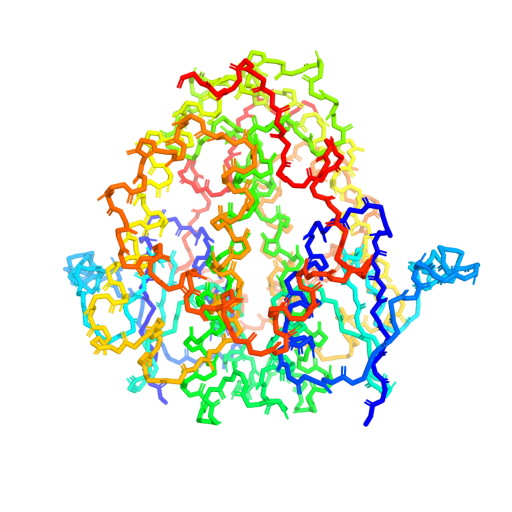 ? -0.633 -19.922 8.289 1 95.62 149 ASP A C 1
ATOM 1190 O O . ASP A 1 149 ? -1.419 -20.672 8.875 1 95.62 149 ASP A O 1
ATOM 1194 N N . LEU A 1 150 ? -1.035 -18.953 7.57 1 96 150 LEU A N 1
ATOM 1195 C CA . LEU A 1 150 ? -2.457 -18.734 7.324 1 96 150 LEU A CA 1
ATOM 1196 C C . LEU A 1 150 ? -3.068 -19.922 6.594 1 96 150 LEU A C 1
ATOM 1198 O O . LEU A 1 150 ? -4.168 -20.375 6.934 1 96 150 LEU A O 1
ATOM 1202 N N . VAL A 1 151 ? -2.371 -20.406 5.566 1 95.69 151 VAL A N 1
ATOM 1203 C CA . VAL A 1 151 ? -2.879 -21.562 4.828 1 95.69 151 VAL A CA 1
ATOM 1204 C C . VAL A 1 151 ? -2.957 -22.766 5.75 1 95.69 151 VAL A C 1
ATOM 1206 O O . VAL A 1 151 ? -3.932 -23.531 5.711 1 95.69 151 VAL A O 1
ATOM 1209 N N . ARG A 1 152 ? -1.983 -22.891 6.539 1 93 152 ARG A N 1
ATOM 1210 C CA . ARG A 1 152 ? -1.964 -24 7.488 1 93 152 ARG A CA 1
ATOM 1211 C C . ARG A 1 152 ? -3.148 -23.922 8.445 1 93 152 ARG A C 1
ATOM 1213 O O . ARG A 1 152 ? -3.848 -24.922 8.664 1 93 152 ARG A O 1
ATOM 1220 N N . ALA A 1 153 ? -3.4 -22.812 8.984 1 91.31 153 ALA A N 1
ATOM 1221 C CA . ALA A 1 153 ? -4.441 -22.594 9.984 1 91.31 153 ALA A CA 1
ATOM 1222 C C . ALA A 1 153 ? -5.832 -22.719 9.367 1 91.31 153 ALA A C 1
ATOM 1224 O O . ALA A 1 153 ? -6.773 -23.156 10.039 1 91.31 153 ALA A O 1
ATOM 1225 N N . GLY A 1 154 ? -5.969 -22.281 8.156 1 86.19 154 GLY A N 1
ATOM 1226 C CA . GLY A 1 154 ? -7.27 -22.297 7.496 1 86.19 154 GLY A CA 1
ATOM 1227 C C . GLY A 1 154 ? -7.773 -23.688 7.191 1 86.19 154 GLY A C 1
ATOM 1228 O O . GLY A 1 154 ? -8.977 -23.906 7.016 1 86.19 154 GLY A O 1
ATOM 1229 N N . GLY A 1 155 ? -6.879 -24.688 7.086 1 81.88 155 GLY A N 1
ATOM 1230 C CA . GLY A 1 155 ? -7.246 -26.078 6.91 1 81.88 155 GLY A CA 1
ATOM 1231 C C . GLY A 1 155 ? -7.824 -26.375 5.539 1 81.88 155 GLY A C 1
ATOM 1232 O O . GLY A 1 155 ? -8.32 -27.469 5.289 1 81.88 155 GLY A O 1
ATOM 1233 N N . GLY A 1 156 ? -7.902 -25.406 4.715 1 86.19 156 GLY A N 1
ATOM 1234 C CA . GLY A 1 156 ? -8.445 -25.578 3.377 1 86.19 156 GLY A CA 1
ATOM 1235 C C . GLY A 1 156 ? -7.402 -25.422 2.287 1 86.19 156 GLY A C 1
ATOM 1236 O O . GLY A 1 156 ? -6.203 -25.375 2.568 1 86.19 156 GLY A O 1
ATOM 1237 N N . ALA A 1 157 ? -7.957 -25.375 1.07 1 92.5 157 ALA A N 1
ATOM 1238 C CA . ALA A 1 157 ? -7.105 -25.375 -0.117 1 92.5 157 ALA A CA 1
ATOM 1239 C C . ALA A 1 157 ? -6.543 -23.984 -0.382 1 92.5 157 ALA A C 1
ATOM 1241 O O . ALA A 1 157 ? -5.559 -23.828 -1.109 1 92.5 157 ALA A O 1
ATOM 1242 N N . PHE A 1 158 ? -7.188 -22.984 0.253 1 96.69 158 PHE A N 1
ATOM 1243 C CA . PHE A 1 158 ? -6.816 -21.609 -0.058 1 96.69 158 PHE A CA 1
ATOM 1244 C C . PHE A 1 158 ? -6.566 -20.812 1.218 1 96.69 158 PHE A C 1
ATOM 1246 O O . PHE A 1 158 ? -6.777 -21.328 2.322 1 96.69 158 PHE A O 1
ATOM 1253 N N . VAL A 1 159 ? -6.078 -19.594 1.173 1 96.06 159 VAL A N 1
ATOM 1254 C CA . VAL A 1 159 ? -5.652 -18.766 2.301 1 96.06 159 VAL A CA 1
ATOM 1255 C C . VAL A 1 159 ? -6.824 -18.547 3.258 1 96.06 159 VAL A C 1
ATOM 1257 O O . VAL A 1 159 ? -6.645 -18.562 4.477 1 96.06 159 VAL A O 1
ATOM 1260 N N . THR A 1 160 ? -8.039 -18.359 2.699 1 92.5 160 THR A N 1
ATOM 1261 C CA . THR A 1 160 ? -9.195 -18.062 3.541 1 92.5 160 THR A CA 1
ATOM 1262 C C . THR A 1 160 ? -10.07 -19.312 3.721 1 92.5 160 THR A C 1
ATOM 1264 O O . THR A 1 160 ? -11.242 -19.203 4.09 1 92.5 160 THR A O 1
ATOM 1267 N N . GLY A 1 161 ? -9.562 -20.453 3.371 1 90.19 161 GLY A N 1
ATOM 1268 C CA . GLY A 1 161 ? -10.32 -21.688 3.576 1 90.19 161 GLY A CA 1
ATOM 1269 C C . GLY A 1 161 ? -10.625 -22.422 2.287 1 90.19 161 GLY A C 1
ATOM 1270 O O . GLY A 1 161 ? -9.727 -22.703 1.493 1 90.19 161 GLY A O 1
ATOM 1271 N N . ARG A 1 162 ? -11.906 -22.625 2.031 1 89.81 162 ARG A N 1
ATOM 1272 C CA . ARG A 1 162 ? -12.281 -23.547 0.966 1 89.81 162 ARG A CA 1
ATOM 1273 C C . ARG A 1 162 ? -12.453 -22.812 -0.359 1 89.81 162 ARG A C 1
ATOM 1275 O O . ARG A 1 162 ? -12.43 -23.438 -1.425 1 89.81 162 ARG A O 1
ATOM 1282 N N . ARG A 1 163 ? -12.648 -21.547 -0.264 1 94.31 163 ARG A N 1
ATOM 1283 C CA . ARG A 1 163 ? -12.93 -20.812 -1.498 1 94.31 163 ARG A CA 1
ATOM 1284 C C . ARG A 1 163 ? -11.766 -19.906 -1.875 1 94.31 163 ARG A C 1
ATOM 1286 O O . ARG A 1 163 ? -11.164 -19.281 -1.009 1 94.31 163 ARG A O 1
ATOM 1293 N N . LEU A 1 164 ? -11.531 -19.859 -3.219 1 97.69 164 LEU A N 1
ATOM 1294 C CA . LEU A 1 164 ? -10.477 -19 -3.752 1 97.69 164 LEU A CA 1
ATOM 1295 C C . LEU A 1 164 ? -10.891 -17.531 -3.664 1 97.69 164 LEU A C 1
ATOM 1297 O O . LEU A 1 164 ? -12.031 -17.188 -3.961 1 97.69 164 LEU A O 1
ATOM 1301 N N . THR A 1 165 ? -9.977 -16.703 -3.277 1 98.62 165 THR A N 1
ATOM 1302 C CA . THR A 1 165 ? -10.109 -15.25 -3.389 1 98.62 165 THR A CA 1
ATOM 1303 C C . THR A 1 165 ? -9 -14.664 -4.262 1 98.62 165 THR A C 1
ATOM 1305 O O . THR A 1 165 ? -8.102 -15.383 -4.691 1 98.62 165 THR A O 1
ATOM 1308 N N . TYR A 1 166 ? -9.023 -13.312 -4.547 1 98.88 166 TYR A N 1
ATOM 1309 C CA . TYR A 1 166 ? -7.988 -12.695 -5.371 1 98.88 166 TYR A CA 1
ATOM 1310 C C . TYR A 1 166 ? -6.648 -12.688 -4.648 1 98.88 166 TYR A C 1
ATOM 1312 O O . TY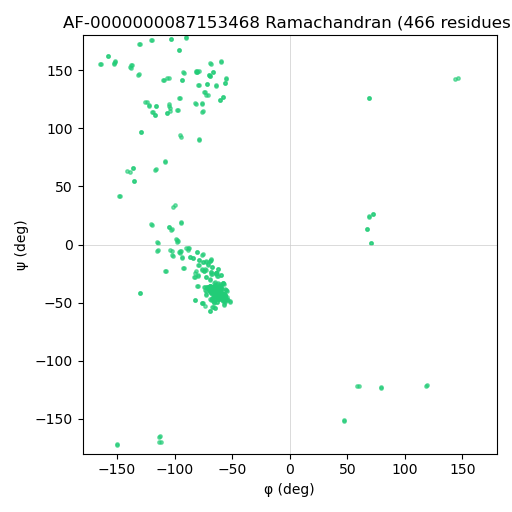R A 1 166 ? -5.605 -12.453 -5.266 1 98.88 166 TYR A O 1
ATOM 1320 N N . VAL A 1 167 ? -6.641 -12.977 -3.34 1 98.88 167 VAL A N 1
ATOM 1321 C CA . VAL A 1 167 ? -5.395 -13.07 -2.588 1 98.88 167 VAL A CA 1
ATOM 1322 C C . VAL A 1 167 ? -4.617 -14.312 -3.025 1 98.88 167 VAL A C 1
ATOM 1324 O O . VAL A 1 167 ? -3.391 -14.281 -3.133 1 98.88 167 VAL A O 1
ATOM 1327 N N . ASP A 1 168 ? -5.328 -15.375 -3.262 1 98.94 168 ASP A N 1
ATOM 1328 C CA . ASP A 1 168 ? -4.68 -16.594 -3.727 1 98.94 168 ASP A CA 1
ATOM 1329 C C . ASP A 1 168 ? -4.031 -16.391 -5.094 1 98.94 168 ASP A C 1
ATOM 1331 O O . ASP A 1 168 ? -2.93 -16.891 -5.344 1 98.94 168 ASP A O 1
ATOM 1335 N N . LEU A 1 169 ? -4.691 -15.68 -5.957 1 98.94 169 LEU A N 1
ATOM 1336 C CA . LEU A 1 169 ? -4.148 -15.344 -7.27 1 98.94 169 LEU A CA 1
ATOM 1337 C C . LEU A 1 169 ? -2.9 -14.477 -7.133 1 98.94 169 LEU A C 1
ATOM 1339 O O . LEU A 1 169 ? -1.923 -14.672 -7.859 1 98.94 169 LEU A O 1
ATOM 1343 N N . SER A 1 170 ? -2.959 -13.539 -6.215 1 98.94 170 SER A N 1
ATOM 1344 C CA . SER A 1 170 ? -1.818 -12.664 -5.977 1 98.94 170 SER A CA 1
ATOM 1345 C C . SER A 1 170 ? -0.625 -13.438 -5.434 1 98.94 170 SER A C 1
ATOM 1347 O O . SER A 1 170 ? 0.519 -13.172 -5.805 1 98.94 170 SER A O 1
ATOM 1349 N N . LEU A 1 171 ? -0.893 -14.398 -4.535 1 98.94 171 LEU A N 1
ATOM 1350 C CA . LEU A 1 171 ? 0.187 -15.211 -3.986 1 98.94 171 LEU A CA 1
ATOM 1351 C C . LEU A 1 171 ? 0.795 -16.109 -5.062 1 98.94 171 LEU A C 1
ATOM 1353 O O . LEU A 1 171 ? 2.006 -16.344 -5.07 1 98.94 171 LEU A O 1
ATOM 1357 N N . PHE A 1 172 ? -0.049 -16.625 -5.945 1 98.94 172 PHE A N 1
ATOM 1358 C CA . PHE A 1 172 ? 0.456 -17.328 -7.117 1 98.94 172 PHE A CA 1
ATOM 1359 C C . PHE A 1 172 ? 1.475 -16.484 -7.863 1 98.94 172 PHE A C 1
ATOM 1361 O O . PHE A 1 172 ? 2.568 -16.953 -8.188 1 98.94 172 PHE A O 1
ATOM 1368 N N . GLN A 1 173 ? 1.153 -15.227 -8.141 1 98.94 173 GLN A N 1
ATOM 1369 C CA . GLN A 1 173 ? 2.006 -14.32 -8.906 1 98.94 173 GLN A CA 1
ATOM 1370 C C . GLN A 1 173 ? 3.305 -14.023 -8.164 1 98.94 173 GLN A C 1
ATOM 1372 O O . GLN A 1 173 ? 4.359 -13.867 -8.781 1 98.94 173 GLN A O 1
ATOM 1377 N N . ILE A 1 174 ? 3.211 -13.953 -6.805 1 98.94 174 ILE A N 1
ATOM 1378 C CA . ILE A 1 174 ? 4.395 -13.734 -5.98 1 98.94 174 ILE A CA 1
ATOM 1379 C C . ILE A 1 174 ? 5.363 -14.898 -6.152 1 98.94 174 ILE A C 1
ATOM 1381 O O . ILE A 1 174 ? 6.559 -14.695 -6.383 1 98.94 174 ILE A O 1
ATOM 1385 N N . VAL A 1 175 ? 4.848 -16.109 -6.031 1 98.88 175 VAL A N 1
ATOM 1386 C CA . VAL A 1 175 ? 5.691 -17.297 -6.152 1 98.88 175 VAL A CA 1
ATOM 1387 C C . VAL A 1 175 ? 6.32 -17.344 -7.543 1 98.88 175 VAL A C 1
ATOM 1389 O O . VAL A 1 175 ? 7.535 -17.531 -7.676 1 98.88 175 VAL A O 1
ATOM 1392 N N . GLU A 1 176 ? 5.527 -17.109 -8.625 1 98.88 176 GLU A N 1
ATOM 1393 C CA . GLU A 1 176 ? 6.043 -17.109 -9.992 1 98.88 176 GLU A CA 1
ATOM 1394 C C . GLU A 1 176 ? 7.129 -16.047 -10.164 1 98.88 176 GLU A C 1
ATOM 1396 O O . GLU A 1 176 ? 8.164 -16.312 -10.781 1 98.88 176 GLU A O 1
ATOM 1401 N N . GLY A 1 177 ? 6.863 -14.883 -9.656 1 98.69 177 GLY A N 1
ATOM 1402 C CA . GLY A 1 177 ? 7.805 -13.781 -9.789 1 98.69 177 GLY A CA 1
ATOM 1403 C C . GLY A 1 177 ? 9.117 -14.031 -9.07 1 98.69 177 GLY A C 1
ATOM 1404 O O . GLY A 1 177 ? 10.188 -13.742 -9.609 1 98.69 177 GLY A O 1
ATOM 1405 N N . LEU A 1 178 ? 9.023 -14.547 -7.852 1 98.81 178 LEU A N 1
ATOM 1406 C CA . LEU A 1 178 ? 10.234 -14.812 -7.086 1 98.81 178 LEU A CA 1
ATOM 1407 C C . LEU A 1 178 ? 11.039 -15.945 -7.715 1 98.81 178 LEU A C 1
ATOM 1409 O O . LEU A 1 178 ? 12.273 -15.93 -7.68 1 98.81 178 LEU A O 1
ATOM 1413 N N . ARG A 1 179 ? 10.328 -16.969 -8.273 1 98.69 179 ARG A N 1
ATOM 1414 C CA . ARG A 1 179 ? 11.016 -18.031 -9.008 1 98.69 179 ARG A CA 1
ATOM 1415 C C . ARG A 1 179 ? 11.781 -17.453 -10.195 1 98.69 179 ARG A C 1
ATOM 1417 O O . ARG A 1 179 ? 12.867 -17.938 -10.531 1 98.69 179 ARG A O 1
ATOM 1424 N N . TYR A 1 180 ? 11.25 -16.453 -10.836 1 98.5 180 TYR A N 1
ATOM 1425 C CA . TYR A 1 180 ? 11.906 -15.844 -11.977 1 98.5 180 TYR A CA 1
ATOM 1426 C C . TYR A 1 180 ? 13.07 -14.961 -11.531 1 98.5 180 TYR A C 1
ATOM 1428 O O . TYR A 1 180 ? 14.188 -15.102 -12.023 1 98.5 180 TYR A O 1
ATOM 1436 N N . ALA A 1 181 ? 12.898 -14.055 -10.594 1 98.12 181 ALA A N 1
ATOM 1437 C CA . ALA A 1 181 ? 13.867 -13.039 -10.188 1 98.12 181 ALA A CA 1
ATOM 1438 C C . ALA A 1 181 ? 15.039 -13.664 -9.438 1 98.12 181 ALA A C 1
ATOM 1440 O O . ALA A 1 181 ? 16.188 -13.219 -9.578 1 98.12 181 ALA A O 1
ATOM 1441 N N . PHE A 1 182 ? 14.711 -14.711 -8.617 1 98.38 182 PHE A N 1
ATOM 1442 C CA . PHE A 1 182 ? 15.703 -15.32 -7.742 1 98.38 182 PHE A CA 1
ATOM 1443 C C . PHE A 1 182 ? 15.602 -16.844 -7.789 1 98.38 182 PHE A C 1
ATOM 1445 O O . PHE A 1 182 ? 15.352 -17.484 -6.77 1 98.38 182 PHE A O 1
ATOM 1452 N N . PRO A 1 183 ? 15.898 -17.484 -8.93 1 98.12 183 PRO A N 1
ATOM 1453 C CA . PRO A 1 183 ? 15.664 -18.922 -9.078 1 98.12 183 PRO A CA 1
ATOM 1454 C C . PRO A 1 183 ? 16.438 -19.75 -8.062 1 98.12 183 PRO A C 1
ATOM 1456 O O . PRO A 1 183 ? 15.906 -20.734 -7.535 1 98.12 183 PRO A O 1
ATOM 1459 N N . LYS A 1 184 ? 17.578 -19.391 -7.68 1 98.31 184 LYS A N 1
ATOM 1460 C CA . LYS A 1 184 ? 18.375 -20.172 -6.73 1 98.31 184 LYS A CA 1
ATOM 1461 C C . LYS A 1 184 ? 17.859 -20 -5.309 1 98.31 184 LYS A C 1
ATOM 1463 O O . LYS A 1 184 ? 17.625 -20.984 -4.598 1 98.31 184 LYS A O 1
ATOM 1468 N N . ARG A 1 185 ? 17.688 -18.797 -4.906 1 98.25 185 ARG A N 1
ATOM 1469 C CA . ARG A 1 185 ? 17.234 -18.516 -3.549 1 98.25 185 ARG A CA 1
ATOM 1470 C C . ARG A 1 185 ? 15.828 -19.047 -3.307 1 98.25 185 ARG A C 1
ATOM 1472 O O . ARG A 1 185 ? 15.539 -19.578 -2.236 1 98.25 185 ARG A O 1
ATOM 1479 N N . MET A 1 186 ? 15.016 -18.844 -4.32 1 98.56 186 MET A N 1
ATOM 1480 C CA . MET A 1 186 ? 13.648 -19.328 -4.172 1 98.56 186 MET A CA 1
ATOM 1481 C C . MET A 1 186 ? 13.602 -20.844 -4.098 1 98.56 186 MET A C 1
ATOM 1483 O O . MET A 1 186 ? 12.875 -21.422 -3.283 1 98.56 186 MET A O 1
ATOM 1487 N N . ALA A 1 187 ? 14.359 -21.531 -4.938 1 98.19 187 ALA A N 1
ATOM 1488 C CA . ALA A 1 187 ? 14.414 -22.984 -4.902 1 98.19 187 ALA A CA 1
ATOM 1489 C C . ALA A 1 187 ? 14.781 -23.484 -3.51 1 98.19 187 ALA A C 1
ATOM 1491 O O . ALA A 1 187 ? 14.227 -24.484 -3.027 1 98.19 187 ALA A O 1
ATOM 1492 N N . ARG A 1 188 ? 15.688 -22.812 -2.857 1 97.94 188 ARG A N 1
ATOM 1493 C CA . ARG A 1 188 ? 16.109 -23.188 -1.515 1 97.94 188 ARG A CA 1
ATOM 1494 C C . ARG A 1 188 ? 15.031 -22.875 -0.489 1 97.94 188 ARG A C 1
ATOM 1496 O O . ARG A 1 188 ? 14.82 -23.656 0.455 1 97.94 188 ARG A O 1
ATOM 1503 N N . PHE A 1 189 ? 14.328 -21.812 -0.657 1 98.56 189 PHE A N 1
ATOM 1504 C CA . PHE A 1 189 ? 13.398 -21.328 0.353 1 98.56 189 PHE A CA 1
ATOM 1505 C C . PHE A 1 189 ? 12.07 -22.078 0.271 1 98.56 189 PHE A C 1
ATOM 1507 O O . PHE A 1 189 ? 11.32 -22.125 1.244 1 98.56 189 PHE A O 1
ATOM 1514 N N . GLU A 1 190 ? 11.75 -22.656 -0.88 1 98.44 190 GLU A N 1
ATOM 1515 C CA . GLU A 1 190 ? 10.445 -23.266 -1.116 1 98.44 190 GLU A CA 1
ATOM 1516 C C . GLU A 1 190 ? 10.172 -24.391 -0.124 1 98.44 190 GLU A C 1
ATOM 1518 O O . GLU A 1 190 ? 9.016 -24.672 0.213 1 98.44 190 GLU A O 1
ATOM 1523 N N . LYS A 1 191 ? 11.172 -25.016 0.4 1 98.06 191 LYS A N 1
ATOM 1524 C CA . LYS A 1 191 ? 11.008 -26.094 1.385 1 98.06 191 LYS A CA 1
ATOM 1525 C C . LYS A 1 191 ? 10.375 -25.562 2.67 1 98.06 191 LYS A C 1
ATOM 1527 O O . LYS A 1 191 ? 9.742 -26.312 3.414 1 98.06 191 LYS A O 1
ATOM 1532 N N . ASN A 1 192 ? 10.523 -24.297 2.941 1 98.44 192 ASN A N 1
ATOM 1533 C CA . ASN A 1 192 ? 10.008 -23.672 4.152 1 98.44 192 ASN A CA 1
ATOM 1534 C C . ASN A 1 192 ? 8.539 -23.281 3.992 1 98.44 192 ASN A C 1
ATOM 1536 O O . ASN A 1 192 ? 7.867 -22.953 4.973 1 98.44 192 ASN A O 1
ATOM 1540 N N . ILE A 1 193 ? 8.039 -23.344 2.715 1 98.5 193 ILE A N 1
ATOM 1541 C CA . ILE A 1 193 ? 6.676 -22.875 2.48 1 98.5 193 ILE A CA 1
ATOM 1542 C C . ILE A 1 193 ? 5.934 -23.859 1.586 1 98.5 193 ILE A C 1
ATOM 1544 O O . ILE A 1 193 ? 5.34 -23.469 0.576 1 98.5 193 ILE A O 1
ATOM 1548 N N . PRO A 1 194 ? 5.875 -25.109 1.948 1 98.38 194 PRO A N 1
ATOM 1549 C CA . PRO A 1 194 ? 5.273 -26.125 1.087 1 98.38 194 PRO A CA 1
ATOM 1550 C C . PRO A 1 194 ? 3.787 -25.875 0.833 1 98.38 194 PRO A C 1
ATOM 1552 O O . PRO A 1 194 ? 3.275 -26.219 -0.238 1 98.38 194 PRO A O 1
ATOM 1555 N N . ARG A 1 195 ? 3.064 -25.344 1.758 1 97.81 195 ARG A N 1
ATOM 1556 C CA . ARG A 1 195 ? 1.636 -25.109 1.573 1 97.81 195 ARG A CA 1
ATOM 1557 C C . ARG A 1 195 ? 1.385 -24 0.564 1 97.81 195 ARG A C 1
ATOM 1559 O O . ARG A 1 195 ? 0.431 -24.062 -0.215 1 97.81 195 ARG A O 1
ATOM 1566 N N . LEU A 1 196 ? 2.246 -22.969 0.605 1 98.25 196 LEU A N 1
ATOM 1567 C CA . LEU A 1 196 ? 2.127 -21.906 -0.385 1 98.25 196 LEU A CA 1
ATOM 1568 C C . LEU A 1 196 ? 2.43 -22.438 -1.785 1 98.25 196 LEU A C 1
ATOM 1570 O O . LEU A 1 196 ? 1.818 -22 -2.762 1 98.25 196 LEU A O 1
ATOM 1574 N N . ILE A 1 197 ? 3.406 -23.344 -1.852 1 98.69 197 ILE A N 1
ATOM 1575 C CA . ILE A 1 197 ? 3.742 -23.922 -3.146 1 98.69 197 ILE A CA 1
ATOM 1576 C C . ILE A 1 197 ? 2.576 -24.781 -3.646 1 98.69 197 ILE A C 1
ATOM 1578 O O . ILE A 1 197 ? 2.229 -24.734 -4.828 1 98.69 197 ILE A O 1
ATOM 1582 N N . ALA A 1 198 ? 1.962 -25.516 -2.775 1 98.38 198 ALA A N 1
ATOM 1583 C CA . ALA A 1 198 ? 0.777 -26.281 -3.145 1 98.38 198 ALA A CA 1
ATOM 1584 C C . ALA A 1 198 ? -0.3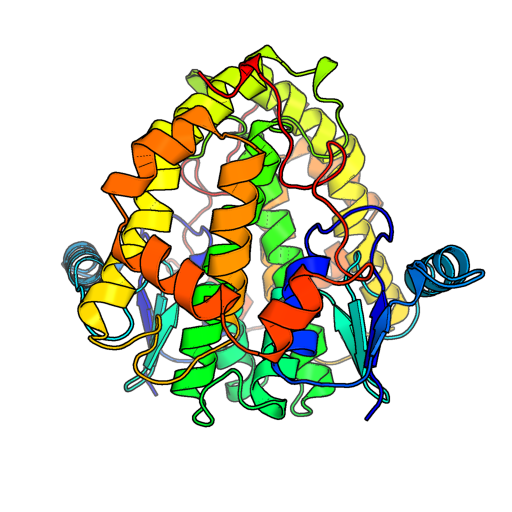54 -25.359 -3.6 1 98.38 198 ALA A C 1
ATOM 1586 O O . ALA A 1 198 ? -1.08 -25.688 -4.543 1 98.38 198 ALA A O 1
ATOM 1587 N N . LEU A 1 199 ? -0.507 -24.281 -2.869 1 98.31 199 LEU A N 1
ATOM 1588 C CA . LEU A 1 199 ? -1.501 -23.281 -3.258 1 98.31 199 LEU A CA 1
ATOM 1589 C C . LEU A 1 199 ? -1.22 -22.75 -4.66 1 98.31 199 LEU A C 1
ATOM 1591 O O . LEU A 1 199 ? -2.133 -22.656 -5.484 1 98.31 199 LEU A O 1
ATOM 1595 N N . ARG A 1 200 ? -0.01 -22.422 -4.898 1 98.69 200 ARG A N 1
ATOM 1596 C CA . ARG A 1 200 ? 0.402 -21.969 -6.227 1 98.69 200 ARG A CA 1
ATOM 1597 C C . ARG A 1 200 ? 0.037 -23.016 -7.285 1 98.69 200 ARG A C 1
ATOM 1599 O O . ARG A 1 200 ? -0.501 -22.672 -8.336 1 98.69 200 ARG A O 1
ATOM 1606 N N . ASP A 1 201 ? 0.324 -24.266 -7.082 1 98.75 201 ASP A N 1
ATOM 1607 C CA . ASP A 1 201 ? 0.014 -25.344 -8.023 1 98.75 201 ASP A CA 1
ATOM 1608 C C . ASP A 1 201 ? -1.488 -25.438 -8.281 1 98.75 201 ASP A C 1
ATOM 1610 O O . ASP A 1 201 ? -1.917 -25.609 -9.422 1 98.75 201 ASP A O 1
ATOM 1614 N N . ARG A 1 202 ? -2.273 -25.328 -7.254 1 98.31 202 ARG A N 1
ATOM 1615 C CA . ARG A 1 202 ? -3.727 -25.375 -7.375 1 98.31 202 ARG A CA 1
ATOM 1616 C C . ARG A 1 202 ? -4.246 -24.234 -8.234 1 98.31 202 ARG A C 1
ATOM 1618 O O . ARG A 1 202 ? -5.133 -24.438 -9.07 1 98.31 202 ARG A O 1
ATOM 1625 N N . VAL A 1 203 ? -3.717 -23.047 -7.969 1 98.75 203 VAL A N 1
ATOM 1626 C CA . VAL A 1 203 ? -4.141 -21.891 -8.742 1 98.75 203 VAL A CA 1
ATOM 1627 C C . VAL A 1 203 ? -3.77 -22.078 -10.211 1 98.75 203 VAL A C 1
ATOM 1629 O O . VAL A 1 203 ? -4.574 -21.797 -11.102 1 98.75 203 VAL A O 1
ATOM 1632 N N . ALA A 1 204 ? -2.607 -22.609 -10.5 1 98.75 204 ALA A N 1
ATOM 1633 C CA . ALA A 1 204 ? -2.111 -22.797 -11.867 1 98.75 204 ALA A CA 1
ATOM 1634 C C . ALA A 1 204 ? -2.988 -23.766 -12.648 1 98.75 204 ALA A C 1
ATOM 1636 O O . ALA A 1 204 ? -3.074 -23.688 -13.875 1 98.75 204 ALA A O 1
ATOM 1637 N N . GLU A 1 205 ? -3.65 -24.609 -11.945 1 98.5 205 GLU A N 1
ATOM 1638 C CA . GLU A 1 205 ? -4.418 -25.656 -12.594 1 98.5 205 GLU A CA 1
ATOM 1639 C C . GLU A 1 205 ? -5.871 -25.25 -12.805 1 98.5 205 GLU A C 1
ATOM 1641 O O . GLU A 1 205 ? -6.641 -25.953 -13.445 1 98.5 205 GLU A O 1
ATOM 1646 N N . ARG A 1 206 ? -6.273 -24.172 -12.203 1 98.44 206 ARG A N 1
A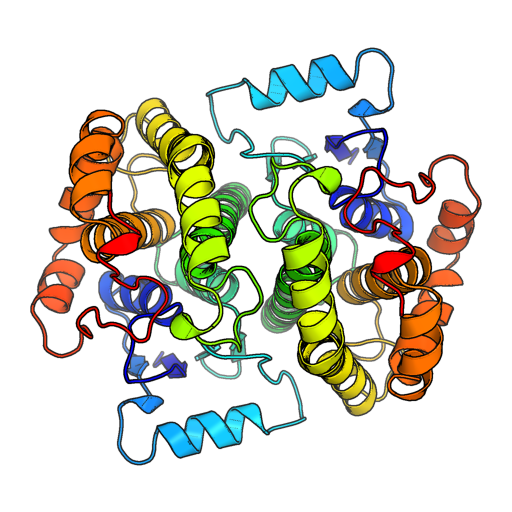TOM 1647 C CA . ARG A 1 206 ? -7.629 -23.703 -12.461 1 98.44 206 ARG A CA 1
ATOM 1648 C C . ARG A 1 206 ? -7.855 -23.484 -13.953 1 98.44 206 ARG A C 1
ATOM 1650 O O . ARG A 1 206 ? -7 -22.906 -14.633 1 98.44 206 ARG A O 1
ATOM 1657 N N . PRO A 1 207 ? -8.977 -23.844 -14.469 1 98.5 207 PRO A N 1
ATOM 1658 C CA . PRO A 1 207 ? -9.164 -23.906 -15.914 1 98.5 207 PRO A CA 1
ATOM 1659 C C . PRO A 1 207 ? -8.875 -22.578 -16.609 1 98.5 207 PRO A C 1
ATOM 1661 O O . PRO A 1 207 ? -8.102 -22.531 -17.578 1 98.5 207 PRO A O 1
ATOM 1664 N N . ASN A 1 208 ? -9.453 -21.484 -16.172 1 98.69 208 ASN A N 1
ATOM 1665 C CA . ASN A 1 208 ? -9.258 -20.203 -16.828 1 98.69 208 ASN A CA 1
ATOM 1666 C C . ASN A 1 208 ? -7.82 -19.703 -16.672 1 98.69 208 ASN A C 1
ATOM 1668 O O . ASN A 1 208 ? -7.266 -19.109 -17.578 1 98.69 208 ASN A O 1
ATOM 1672 N N . ILE A 1 209 ? -7.211 -19.953 -15.523 1 98.88 209 ILE A N 1
ATOM 1673 C CA . ILE A 1 209 ? -5.832 -19.547 -15.281 1 98.88 209 ILE A CA 1
ATOM 1674 C C . ILE A 1 209 ? -4.883 -20.375 -16.141 1 98.88 209 ILE A C 1
ATOM 1676 O O . ILE A 1 209 ? -3.979 -19.844 -16.781 1 98.88 209 ILE A O 1
ATOM 1680 N N . LYS A 1 210 ? -5.109 -21.672 -16.125 1 98.81 210 LYS A N 1
ATOM 1681 C CA . LYS A 1 210 ? -4.297 -22.562 -16.938 1 98.81 210 LYS A CA 1
ATOM 1682 C C . LYS A 1 210 ? -4.312 -22.141 -18.406 1 98.81 210 LYS A C 1
ATOM 1684 O O . LYS A 1 210 ? -3.264 -22.078 -19.047 1 98.81 210 LYS A O 1
ATOM 1689 N N . ALA A 1 211 ? -5.5 -21.828 -18.938 1 98.75 211 ALA A N 1
ATOM 1690 C CA . ALA A 1 211 ? -5.645 -21.359 -20.312 1 98.75 211 ALA A CA 1
ATOM 1691 C C . ALA A 1 211 ? -4.902 -20.047 -20.516 1 98.75 211 ALA A C 1
ATOM 1693 O O . ALA A 1 211 ? -4.219 -19.859 -21.516 1 98.75 211 ALA A O 1
ATOM 1694 N N . TYR A 1 212 ? -5.051 -19.125 -19.562 1 98.69 212 TYR A N 1
ATOM 1695 C CA . TYR A 1 212 ? -4.406 -17.828 -19.625 1 98.69 212 TYR A CA 1
ATOM 1696 C C . TYR A 1 212 ? -2.887 -17.969 -19.641 1 98.69 212 TYR A C 1
ATOM 1698 O O . TYR A 1 212 ? -2.209 -17.344 -20.469 1 98.69 212 TYR A O 1
ATOM 1706 N N . LEU A 1 213 ? -2.363 -18.828 -18.781 1 98.56 213 LEU A N 1
ATOM 1707 C CA . LEU A 1 213 ? -0.923 -19.031 -18.656 1 98.56 213 LEU A CA 1
ATOM 1708 C C . LEU A 1 213 ? -0.345 -19.609 -19.953 1 98.56 213 LEU A C 1
ATOM 1710 O O . LEU A 1 213 ? 0.82 -19.359 -20.266 1 98.56 213 LEU A O 1
ATOM 1714 N N . ALA A 1 214 ? -1.133 -20.266 -20.703 1 98.06 214 ALA A N 1
ATOM 1715 C CA . ALA A 1 214 ? -0.684 -20.906 -21.938 1 98.06 214 ALA A CA 1
ATOM 1716 C C . ALA A 1 214 ? -0.911 -20 -23.156 1 98.06 214 ALA A C 1
ATOM 1718 O O . ALA A 1 214 ? -0.487 -20.328 -24.266 1 98.06 214 ALA A O 1
ATOM 1719 N N . SER A 1 215 ? -1.54 -18.906 -22.938 1 97.5 215 SER A N 1
ATOM 1720 C CA . SER A 1 215 ? -1.92 -18.047 -24.047 1 97.5 215 SER A CA 1
ATOM 1721 C C . SER A 1 215 ? -0.893 -16.938 -24.266 1 97.5 215 SER A C 1
ATOM 1723 O O . SER A 1 215 ? -0.077 -16.656 -23.375 1 97.5 215 SER A O 1
ATOM 1725 N N . GLU A 1 216 ? -0.975 -16.234 -25.406 1 95.12 216 GLU A N 1
ATOM 1726 C CA . GLU A 1 216 ? -0.103 -15.109 -25.734 1 95.12 216 GLU A CA 1
ATOM 1727 C C . GLU A 1 216 ? -0.495 -13.859 -24.953 1 95.12 216 GLU A C 1
ATOM 1729 O O . GLU A 1 216 ? 0.253 -12.875 -24.922 1 95.12 216 GLU A O 1
ATOM 1734 N N . ARG A 1 217 ? -1.589 -13.922 -24.281 1 95.62 217 ARG A N 1
ATOM 1735 C CA . ARG A 1 217 ? -2.035 -12.781 -23.484 1 95.62 217 ARG A CA 1
ATOM 1736 C C . ARG A 1 217 ? -1.181 -12.617 -22.234 1 95.62 217 ARG A C 1
ATOM 1738 O O . ARG A 1 217 ? -1.114 -11.523 -21.656 1 95.62 217 ARG A O 1
ATOM 1745 N N . ARG A 1 218 ? -0.653 -13.719 -21.797 1 97.81 218 ARG A N 1
ATOM 1746 C CA . ARG A 1 218 ? 0.258 -13.648 -20.656 1 97.81 218 ARG A CA 1
ATOM 1747 C C . ARG A 1 218 ? 1.621 -13.109 -21.078 1 97.81 218 ARG A C 1
ATOM 1749 O O . ARG A 1 218 ? 2.336 -13.758 -21.859 1 97.81 218 ARG A O 1
ATOM 1756 N N . ILE A 1 219 ? 1.927 -11.961 -20.578 1 97 219 ILE A N 1
ATOM 1757 C CA . ILE A 1 219 ? 3.225 -11.367 -20.875 1 97 219 ILE A CA 1
ATOM 1758 C C . ILE A 1 219 ? 4.328 -12.133 -20.156 1 97 219 ILE A C 1
ATOM 1760 O O . ILE A 1 219 ? 4.223 -12.391 -18.953 1 97 219 ILE A O 1
ATOM 1764 N N . PRO A 1 220 ? 5.379 -12.562 -20.859 1 97.12 220 PRO A N 1
ATOM 1765 C CA . PRO A 1 220 ? 6.473 -13.242 -20.156 1 97.12 220 PRO A CA 1
ATOM 1766 C C . PRO A 1 220 ? 7.219 -12.32 -19.203 1 97.12 220 PRO A C 1
ATOM 1768 O O . PRO A 1 220 ? 7.301 -11.117 -19.438 1 97.12 220 PRO A O 1
ATOM 1771 N N . PHE A 1 221 ? 7.715 -12.922 -18.125 1 97.31 221 PHE A N 1
ATOM 1772 C CA . PHE A 1 221 ? 8.641 -12.164 -17.281 1 97.31 221 PHE A CA 1
ATOM 1773 C C . PHE A 1 221 ? 9.812 -11.648 -18.109 1 97.31 221 PHE A C 1
ATOM 1775 O O . PHE A 1 221 ? 10.266 -12.312 -19.047 1 97.31 221 PHE A O 1
ATOM 1782 N N . ASN A 1 222 ? 10.234 -10.508 -17.812 1 94.62 222 ASN A N 1
ATOM 1783 C CA . ASN A 1 222 ? 11.414 -9.922 -18.438 1 94.62 222 ASN A CA 1
ATOM 1784 C C . ASN A 1 222 ? 12.133 -8.977 -17.484 1 94.62 222 ASN A C 1
ATOM 1786 O O . ASN A 1 222 ? 11.812 -8.914 -16.297 1 94.62 222 ASN A O 1
ATOM 1790 N N . GLU A 1 223 ? 13.117 -8.258 -17.938 1 88.81 223 GLU A N 1
ATOM 1791 C CA . GLU A 1 223 ? 13.992 -7.527 -17.031 1 88.81 223 GLU A CA 1
ATOM 1792 C C . GLU A 1 223 ? 13.523 -6.086 -16.859 1 88.81 223 GLU A C 1
ATOM 1794 O O . GLU A 1 223 ? 14.289 -5.23 -16.406 1 88.81 223 GLU A O 1
ATOM 1799 N N . GLU A 1 224 ? 12.344 -5.766 -17.156 1 90.19 224 GLU A N 1
ATOM 1800 C CA . GLU A 1 224 ? 11.852 -4.395 -17.078 1 90.19 224 GLU A CA 1
ATOM 1801 C C . GLU A 1 224 ? 10.766 -4.266 -16 1 90.19 224 GLU A C 1
ATOM 1803 O O . GLU A 1 224 ? 10.289 -3.16 -15.727 1 90.19 224 GLU A O 1
ATOM 1808 N N . GLY A 1 225 ? 10.406 -5.246 -15.297 1 91.44 225 GLY A N 1
ATOM 1809 C CA . GLY A 1 225 ? 9.297 -5.227 -14.359 1 91.44 225 GLY A CA 1
ATOM 1810 C C . GLY A 1 225 ? 9.727 -5.363 -12.914 1 91.44 225 GLY A C 1
ATOM 1811 O O . GLY A 1 225 ? 10.867 -5.055 -12.57 1 91.44 225 GLY A O 1
ATOM 1812 N N . ILE A 1 226 ? 8.797 -5.656 -12.047 1 95.62 226 ILE A N 1
ATOM 1813 C CA . ILE A 1 226 ? 8.984 -5.766 -10.609 1 95.62 226 ILE A CA 1
ATOM 1814 C C . ILE A 1 226 ? 9.977 -6.891 -10.305 1 95.62 226 ILE A C 1
ATOM 1816 O O . ILE A 1 226 ? 10.898 -6.715 -9.508 1 95.62 226 ILE A O 1
ATOM 1820 N N . PHE A 1 227 ? 9.766 -7.98 -10.984 1 97.5 227 PHE A N 1
ATOM 1821 C CA . PHE A 1 227 ? 10.602 -9.148 -10.773 1 97.5 227 PHE A CA 1
ATOM 1822 C C . PHE A 1 227 ? 11.75 -9.188 -11.781 1 97.5 227 PHE A C 1
ATOM 1824 O O . PHE A 1 227 ? 11.578 -9.68 -12.898 1 97.5 227 PHE A O 1
ATOM 1831 N N . ARG A 1 228 ? 12.859 -8.641 -11.414 1 95.75 228 ARG A N 1
ATOM 1832 C CA . ARG A 1 228 ? 14.016 -8.625 -12.312 1 95.75 228 ARG A CA 1
ATOM 1833 C C . ARG A 1 228 ? 15.062 -9.633 -11.867 1 95.75 228 ARG A C 1
ATOM 1835 O O . ARG A 1 228 ? 15.312 -9.797 -10.672 1 95.75 228 ARG A O 1
ATOM 1842 N N . ARG A 1 229 ? 15.633 -10.188 -12.875 1 95.69 229 ARG A N 1
ATOM 1843 C CA . ARG A 1 229 ? 16.641 -11.195 -12.594 1 95.69 229 ARG A CA 1
ATOM 1844 C C . ARG A 1 229 ? 18.047 -10.648 -12.82 1 95.69 229 ARG A C 1
ATOM 1846 O O . ARG A 1 229 ? 18.422 -10.312 -13.945 1 95.69 229 ARG A O 1
ATOM 1853 N N . TYR A 1 230 ? 18.75 -10.578 -11.797 1 95 230 TYR A N 1
ATOM 1854 C CA . TYR A 1 230 ? 20.172 -10.25 -11.82 1 95 230 TYR A CA 1
ATOM 1855 C C . TYR A 1 230 ? 21 -11.328 -11.133 1 95 230 TYR A C 1
ATOM 1857 O O . TYR A 1 230 ? 20.828 -11.578 -9.938 1 95 230 TYR A O 1
ATOM 1865 N N . LYS A 1 231 ? 21.906 -11.859 -11.844 1 94.44 231 LYS A N 1
ATOM 1866 C CA . LYS A 1 231 ? 22.703 -12.961 -11.32 1 94.44 231 LYS A CA 1
ATOM 1867 C C . LYS A 1 231 ? 23.422 -12.555 -10.031 1 94.44 231 LYS A C 1
ATOM 1869 O O . LYS A 1 231 ? 23.547 -13.359 -9.109 1 94.44 231 LYS A O 1
ATOM 1874 N N . ALA A 1 232 ? 23.797 -11.336 -9.922 1 95.19 232 ALA A N 1
ATOM 1875 C CA . ALA A 1 232 ? 24.578 -10.836 -8.797 1 95.19 232 ALA A CA 1
ATOM 1876 C C . ALA A 1 232 ? 23.734 -10.781 -7.527 1 95.19 232 ALA A C 1
ATOM 1878 O O . ALA A 1 232 ? 24.266 -10.68 -6.422 1 95.19 232 ALA A O 1
ATOM 1879 N N . LEU A 1 233 ? 22.406 -10.844 -7.668 1 96 233 LEU A N 1
ATOM 1880 C CA . LEU A 1 233 ? 21.516 -10.727 -6.52 1 96 233 LEU A CA 1
ATOM 1881 C C . LEU A 1 233 ? 20.984 -12.094 -6.098 1 96 233 LEU A C 1
ATOM 1883 O O . LEU A 1 233 ? 20.297 -12.211 -5.082 1 96 233 LEU A O 1
ATOM 1887 N N . ASP A 1 234 ? 21.219 -13.07 -6.859 1 95.62 234 ASP A N 1
ATOM 1888 C CA . ASP A 1 234 ? 20.719 -14.414 -6.613 1 95.62 234 ASP A CA 1
ATOM 1889 C C . ASP A 1 234 ? 21.859 -15.352 -6.18 1 95.62 234 ASP A C 1
ATOM 1891 O O . ASP A 1 234 ? 22.156 -16.328 -6.867 1 95.62 234 ASP A O 1
ATOM 1895 N N . LEU A 1 235 ? 22.312 -15.125 -4.969 1 86.62 235 LEU A N 1
ATOM 1896 C CA . LEU A 1 235 ? 23.5 -15.859 -4.523 1 86.62 235 LEU A CA 1
ATOM 1897 C C . LEU A 1 235 ? 23.109 -17.094 -3.723 1 86.62 235 LEU A C 1
ATOM 1899 O O . LEU A 1 235 ? 22.062 -17.109 -3.066 1 86.62 235 LEU A O 1
ATOM 1903 N N . MET B 1 1 ? -20.109 2.512 19.688 1 72.06 1 MET B N 1
ATOM 1904 C CA . MET B 1 1 ? -19.188 1.392 19.641 1 72.06 1 MET B CA 1
ATOM 1905 C C . MET B 1 1 ? -17.781 1.828 20.062 1 72.06 1 MET B C 1
ATOM 1907 O O . MET B 1 1 ? -17.359 2.943 19.75 1 72.06 1 MET B O 1
ATOM 1911 N N . GLN B 1 2 ? -17.141 1.069 20.953 1 90.94 2 GLN B N 1
ATOM 1912 C CA . GLN B 1 2 ? -15.82 1.454 21.438 1 90.94 2 GLN B CA 1
ATOM 1913 C C . GLN B 1 2 ? -14.727 0.709 20.672 1 90.94 2 GLN B C 1
ATOM 1915 O O . GLN B 1 2 ? -14.727 -0.523 20.625 1 90.94 2 GLN B O 1
ATOM 1920 N N . TYR B 1 3 ? -13.898 1.44 19.922 1 98.31 3 TYR B N 1
ATOM 1921 C CA . TYR B 1 3 ? -12.781 0.888 19.156 1 98.31 3 TYR B CA 1
ATOM 1922 C C . TYR B 1 3 ? -11.578 0.642 20.062 1 98.31 3 TYR B C 1
ATOM 1924 O O . TYR B 1 3 ? -11.414 1.319 21.078 1 98.31 3 TYR B O 1
ATOM 1932 N N . GLN B 1 4 ? -10.797 -0.377 19.719 1 98.25 4 GLN B N 1
ATOM 1933 C CA . GLN B 1 4 ? -9.477 -0.579 20.328 1 98.25 4 GLN B CA 1
ATOM 1934 C C . GLN B 1 4 ? -8.375 -0.528 19.266 1 98.25 4 GLN B C 1
ATOM 1936 O O . GLN B 1 4 ? -8.336 -1.374 18.375 1 98.25 4 GLN B O 1
ATOM 1941 N N . LEU B 1 5 ? -7.562 0.459 19.375 1 98.5 5 LEU B N 1
ATOM 1942 C CA . LEU B 1 5 ? -6.441 0.6 18.453 1 98.5 5 LEU B CA 1
ATOM 1943 C C . LEU B 1 5 ? -5.168 0.004 19.047 1 98.5 5 LEU B C 1
ATOM 1945 O O . LEU B 1 5 ? -4.801 0.32 20.188 1 98.5 5 LEU B O 1
ATOM 1949 N N . TYR B 1 6 ? -4.555 -0.886 18.328 1 98.31 6 TYR B N 1
ATOM 1950 C CA . TYR B 1 6 ? -3.271 -1.475 18.703 1 98.31 6 TYR B CA 1
ATOM 1951 C C . TYR B 1 6 ? -2.146 -0.927 17.844 1 98.31 6 TYR B C 1
ATOM 1953 O O . TYR B 1 6 ? -2.121 -1.158 16.625 1 98.31 6 TYR B O 1
ATOM 1961 N N . TYR B 1 7 ? -1.246 -0.178 18.422 1 98 7 TYR B N 1
ATOM 1962 C CA . TYR B 1 7 ? -0.087 0.385 17.75 1 98 7 TYR B CA 1
ATOM 1963 C C . TYR B 1 7 ? 1.018 0.729 18.734 1 98 7 TYR B C 1
ATOM 1965 O O . TYR B 1 7 ? 0.774 0.81 19.938 1 98 7 TYR B O 1
ATOM 1973 N N . TRP B 1 8 ? 2.227 0.907 18.25 1 96.62 8 TRP B N 1
ATOM 1974 C CA . TRP B 1 8 ? 3.367 1.243 19.094 1 96.62 8 TRP B CA 1
ATOM 1975 C C . TRP B 1 8 ? 3.111 2.533 19.859 1 96.62 8 TRP B C 1
ATOM 1977 O O . TRP B 1 8 ? 2.82 3.572 19.266 1 96.62 8 TRP B O 1
ATOM 1987 N N . PRO B 1 9 ? 3.27 2.49 21.125 1 95.38 9 PRO B N 1
ATOM 1988 C CA . PRO B 1 9 ? 2.807 3.609 21.953 1 95.38 9 PRO B CA 1
ATOM 1989 C C . PRO B 1 9 ? 3.793 4.777 21.969 1 95.38 9 PRO B C 1
ATOM 1991 O O . PRO B 1 9 ? 3.469 5.855 22.469 1 95.38 9 PRO B O 1
ATOM 1994 N N . MET B 1 10 ? 4.969 4.637 21.375 1 94.81 10 MET B N 1
ATOM 1995 C CA . MET B 1 10 ? 6.004 5.652 21.547 1 94.81 10 MET B CA 1
ATOM 1996 C C . MET B 1 10 ? 6.113 6.531 20.297 1 94.81 10 MET B C 1
ATOM 1998 O O . MET B 1 10 ? 6.859 7.512 20.297 1 94.81 10 MET B O 1
ATOM 2002 N N . ILE B 1 11 ? 5.363 6.172 19.297 1 96.75 11 ILE B N 1
ATOM 2003 C CA . ILE B 1 11 ? 5.52 6.918 18.047 1 96.75 11 ILE B CA 1
ATOM 2004 C C . ILE B 1 11 ? 4.148 7.207 17.438 1 96.75 11 ILE B C 1
ATOM 2006 O O . ILE B 1 11 ? 3.188 6.473 17.688 1 96.75 11 ILE B O 1
ATOM 2010 N N . GLN B 1 12 ? 4.016 8.273 16.625 1 97.75 12 GLN B N 1
ATOM 2011 C CA . GLN B 1 12 ? 2.834 8.508 15.812 1 97.75 12 GLN B CA 1
ATOM 2012 C C . GLN B 1 12 ? 2.668 7.418 14.758 1 97.75 12 GLN B C 1
ATOM 2014 O O . GLN B 1 12 ? 1.657 6.715 14.734 1 97.75 12 GLN B O 1
ATOM 2019 N N . GLY B 1 13 ? 3.807 7.258 13.945 1 97.44 13 GLY B N 1
ATOM 2020 C CA . GLY B 1 13 ? 3.875 6.188 12.961 1 97.44 13 GLY B CA 1
ATOM 2021 C C . GLY B 1 13 ? 2.617 6.07 12.117 1 97.44 13 GLY B C 1
ATOM 2022 O O . GLY B 1 13 ? 1.946 7.07 11.852 1 97.44 13 GLY B O 1
ATOM 2023 N N . ARG B 1 14 ? 2.346 4.875 11.672 1 98.31 14 ARG B N 1
ATOM 2024 C CA . ARG B 1 14 ? 1.195 4.594 10.812 1 98.31 14 ARG B CA 1
ATOM 2025 C C . ARG B 1 14 ? -0.103 4.641 11.609 1 98.31 14 ARG B C 1
ATOM 2027 O O . ARG B 1 14 ? -1.183 4.805 11.039 1 98.31 14 ARG B O 1
ATOM 2034 N N . GLY B 1 15 ? -0.014 4.48 12.93 1 98.5 15 GLY B N 1
ATOM 2035 C CA . GLY B 1 15 ? -1.184 4.535 13.797 1 98.5 15 GLY B CA 1
ATOM 2036 C C . GLY B 1 15 ? -1.792 5.922 13.883 1 98.5 15 GLY B C 1
ATOM 2037 O O . GLY B 1 15 ? -2.986 6.066 14.148 1 98.5 15 GLY B O 1
ATOM 2038 N N . GLU B 1 16 ? -0.99 6.941 13.656 1 98.81 16 GLU B N 1
ATOM 2039 C CA . GLU B 1 16 ? -1.462 8.312 13.797 1 98.81 16 GLU B CA 1
ATOM 2040 C C . GLU B 1 16 ? -2.535 8.641 12.766 1 98.81 16 GLU B C 1
ATOM 2042 O O . GLU B 1 16 ? -3.461 9.406 13.039 1 98.81 16 GLU B O 1
ATOM 2047 N N . TYR B 1 17 ? -2.482 8.086 11.602 1 98.94 17 TYR B N 1
ATOM 2048 C CA . TYR B 1 17 ? -3.5 8.289 10.57 1 98.94 17 TYR B CA 1
ATOM 2049 C C . TYR B 1 17 ? -4.859 7.781 11.047 1 98.94 17 TYR B C 1
ATOM 2051 O O . TYR B 1 17 ? -5.891 8.391 10.75 1 98.94 17 TYR B O 1
ATOM 2059 N N . VAL B 1 18 ? -4.828 6.695 11.758 1 98.94 18 VAL B N 1
ATOM 2060 C CA . VAL B 1 18 ? -6.051 6.129 12.312 1 98.94 18 VAL B CA 1
ATOM 2061 C C . VAL B 1 18 ? -6.543 6.992 13.477 1 98.94 18 VAL B C 1
ATOM 2063 O O . VAL B 1 18 ? -7.73 7.305 13.562 1 98.94 18 VAL B O 1
ATOM 2066 N N . ARG B 1 19 ? -5.605 7.445 14.352 1 98.88 19 ARG B N 1
ATOM 2067 C CA . ARG B 1 19 ? -5.969 8.297 15.477 1 98.88 19 ARG B CA 1
ATOM 2068 C C . ARG B 1 19 ? -6.637 9.586 14.992 1 98.88 19 ARG B C 1
ATOM 2070 O O . ARG B 1 19 ? -7.66 10 15.539 1 98.88 19 ARG B O 1
ATOM 2077 N N . LEU B 1 20 ? -6.066 10.164 13.984 1 98.94 20 LEU B N 1
ATOM 2078 C CA . LEU B 1 20 ? -6.617 11.414 13.461 1 98.94 20 LEU B CA 1
ATOM 2079 C C . LEU B 1 20 ? -8.047 11.219 12.984 1 98.94 20 LEU B C 1
ATOM 2081 O O . LEU B 1 20 ? -8.906 12.078 13.203 1 98.94 20 LEU B O 1
ATOM 2085 N N . ALA B 1 21 ? -8.312 10.125 12.281 1 98.94 21 ALA B N 1
ATOM 2086 C CA . ALA B 1 21 ? -9.672 9.844 11.82 1 98.94 21 ALA B CA 1
ATOM 2087 C C . ALA B 1 21 ? -10.625 9.664 13 1 98.94 21 ALA B C 1
ATOM 2089 O O . ALA B 1 21 ? -11.727 10.211 13 1 98.94 21 ALA B O 1
ATOM 2090 N N . LEU B 1 22 ? -10.203 8.898 14.039 1 98.88 22 LEU B N 1
ATOM 2091 C CA . LEU B 1 22 ? -11.023 8.648 15.211 1 98.88 22 LEU B CA 1
ATOM 2092 C C . LEU B 1 22 ? -11.273 9.945 15.984 1 98.88 22 LEU B C 1
ATOM 2094 O O . LEU B 1 22 ? -12.398 10.211 16.422 1 98.88 22 LEU B O 1
ATOM 2098 N N . GLU B 1 23 ? -10.219 10.75 16.125 1 98.81 23 GLU B N 1
ATOM 2099 C CA . GLU B 1 23 ? -10.312 12.016 16.844 1 98.81 23 GLU B CA 1
ATOM 2100 C C . GLU B 1 23 ? -11.242 12.992 16.125 1 98.81 23 GLU B C 1
ATOM 2102 O O . GLU B 1 23 ? -12.117 13.602 16.75 1 98.81 23 GLU B O 1
ATOM 2107 N N . ASP B 1 24 ? -11.07 13.117 14.828 1 98.81 24 ASP B N 1
ATOM 2108 C CA . ASP B 1 24 ? -11.922 14.039 14.07 1 98.81 24 ASP B CA 1
ATOM 2109 C C . ASP B 1 24 ? -13.391 13.648 14.18 1 98.81 24 ASP B C 1
ATOM 2111 O O . ASP B 1 24 ? -14.258 14.508 14.289 1 98.81 24 ASP B O 1
ATOM 2115 N N . ALA B 1 25 ? -13.672 12.383 14.148 1 98.31 25 ALA B N 1
ATOM 2116 C CA . ALA B 1 25 ? -15.039 11.852 14.188 1 98.31 25 ALA B CA 1
ATOM 2117 C C . ALA B 1 25 ? -15.617 11.938 15.594 1 98.31 25 ALA B C 1
ATOM 2119 O O . ALA B 1 25 ? -16.828 11.781 15.789 1 98.31 25 ALA B O 1
ATOM 2120 N N . GLY B 1 26 ? -14.766 12.156 16.562 1 98.06 26 GLY B N 1
ATOM 2121 C CA . GLY B 1 26 ? -15.203 12.109 17.953 1 98.06 26 GLY B CA 1
ATOM 2122 C C . GLY B 1 26 ? -15.578 10.711 18.406 1 98.06 26 GLY B C 1
ATOM 2123 O O . GLY B 1 26 ? -16.422 10.547 19.297 1 98.06 26 GLY B O 1
ATOM 2124 N N . ALA B 1 27 ? -15.023 9.75 17.75 1 98.19 27 ALA B N 1
ATOM 2125 C CA . ALA B 1 27 ? -15.32 8.367 18.078 1 98.19 27 ALA B CA 1
ATOM 2126 C C . ALA B 1 27 ? -14.531 7.914 19.312 1 98.19 27 ALA B C 1
ATOM 2128 O O . ALA B 1 27 ? -13.344 8.227 19.438 1 98.19 27 ALA B O 1
ATOM 2129 N N . ARG B 1 28 ? -15.203 7.195 20.203 1 97.25 28 ARG B N 1
ATOM 2130 C CA . ARG B 1 28 ? -14.531 6.664 21.391 1 97.25 28 ARG B CA 1
ATOM 2131 C C . ARG B 1 28 ? -13.633 5.484 21.031 1 97.25 28 ARG B C 1
ATOM 2133 O O . ARG B 1 28 ? -14.047 4.594 20.281 1 97.25 28 ARG B O 1
ATOM 2140 N N . TYR B 1 29 ? -12.391 5.559 21.531 1 98.06 29 TYR B N 1
ATOM 2141 C CA . TYR B 1 29 ? -11.484 4.441 21.312 1 98.06 29 TYR B CA 1
ATOM 2142 C C . TYR B 1 29 ? -10.461 4.336 22.438 1 98.06 29 TYR B C 1
ATOM 2144 O O . TYR B 1 29 ? -10.188 5.32 23.125 1 98.06 29 TYR B O 1
ATOM 2152 N N . ASP B 1 30 ? -9.938 3.141 22.562 1 97.12 30 ASP B N 1
ATOM 2153 C CA . ASP B 1 30 ? -8.805 2.889 23.453 1 97.12 30 ASP B CA 1
ATOM 2154 C C . ASP B 1 30 ? -7.512 2.705 22.656 1 97.12 30 ASP B C 1
ATOM 2156 O O . ASP B 1 30 ? -7.434 1.847 21.781 1 97.12 30 ASP B O 1
ATOM 2160 N N . ASP B 1 31 ? -6.57 3.525 22.922 1 96.81 31 ASP B N 1
ATOM 2161 C CA . ASP B 1 31 ? -5.215 3.279 22.438 1 96.81 31 ASP B CA 1
ATOM 2162 C C . ASP B 1 31 ? -4.496 2.25 23.297 1 96.81 31 ASP B C 1
ATOM 2164 O O . ASP B 1 31 ? -3.697 2.613 24.172 1 96.81 31 ASP B O 1
ATOM 2168 N N . VAL B 1 32 ? -4.57 1.006 23.016 1 97.25 32 VAL B N 1
ATOM 2169 C CA . VAL B 1 32 ? -4.414 -0.098 23.953 1 97.25 32 VAL B CA 1
ATOM 2170 C C . VAL B 1 32 ? -2.967 -0.162 24.438 1 97.25 32 VAL B C 1
ATOM 2172 O O . VAL B 1 32 ? -2.711 -0.292 25.641 1 97.25 32 VAL B O 1
ATOM 2175 N N . ALA B 1 33 ? -2.053 0.029 23.562 1 95.5 33 ALA B N 1
ATOM 2176 C CA . ALA B 1 33 ? -0.646 -0.17 23.891 1 95.5 33 ALA B CA 1
ATOM 2177 C C . ALA B 1 33 ? -0.136 0.952 24.797 1 95.5 33 ALA B C 1
ATOM 2179 O O . ALA B 1 33 ? 0.941 0.841 25.391 1 95.5 33 ALA B O 1
ATOM 2180 N N . ARG B 1 34 ? -0.867 2.037 24.906 1 94.5 34 ARG B N 1
ATOM 2181 C CA . ARG B 1 34 ? -0.473 3.164 25.75 1 94.5 34 ARG B CA 1
ATOM 2182 C C . ARG B 1 34 ? -0.956 2.975 27.172 1 94.5 34 ARG B C 1
ATOM 2184 O O . ARG B 1 34 ? -0.568 3.727 28.078 1 94.5 34 ARG B O 1
ATOM 2191 N N . GLY B 1 35 ? -1.806 1.982 27.359 1 91.94 35 GLY B N 1
ATOM 2192 C CA . GLY B 1 35 ? -2.307 1.695 28.703 1 91.94 35 GLY B CA 1
ATOM 2193 C C . GLY B 1 35 ? -1.442 0.708 29.469 1 91.94 35 GLY B C 1
ATOM 2194 O O . GLY B 1 35 ? -0.456 0.197 28.938 1 91.94 35 GLY B O 1
ATOM 2195 N N . LYS B 1 36 ? -1.898 0.499 30.688 1 90.06 36 LYS B N 1
ATOM 2196 C CA . LYS B 1 36 ? -1.195 -0.461 31.531 1 90.06 36 LYS B CA 1
ATOM 2197 C C . LYS B 1 36 ? -1.195 -1.852 30.906 1 90.06 36 LYS B C 1
ATOM 2199 O O . LYS B 1 36 ? -2.244 -2.354 30.5 1 90.06 36 LYS B O 1
ATOM 2204 N N . ALA B 1 37 ? -0.102 -2.443 30.703 1 90.38 37 ALA B N 1
ATOM 2205 C CA . ALA B 1 37 ? 0.093 -3.789 30.172 1 90.38 37 ALA B CA 1
ATOM 2206 C C . ALA B 1 37 ? -0.34 -3.865 28.703 1 90.38 37 ALA B C 1
ATOM 2208 O O . ALA B 1 37 ? -0.632 -4.949 28.203 1 90.38 37 ALA B O 1
ATOM 2209 N N . GLY B 1 38 ? -0.517 -2.717 28.156 1 93.75 38 GLY B N 1
ATOM 2210 C CA . GLY B 1 38 ? -1.046 -2.648 26.812 1 93.75 38 GLY B CA 1
ATOM 2211 C C . GLY B 1 38 ? -0.119 -3.256 25.781 1 93.75 38 GLY B C 1
ATOM 2212 O O . GLY B 1 38 ? -0.572 -3.928 24.844 1 93.75 38 GLY B O 1
ATOM 2213 N N . MET B 1 39 ? 1.138 -3.021 25.875 1 94 39 MET B N 1
ATOM 2214 C CA . MET B 1 39 ? 2.115 -3.615 24.969 1 94 39 MET B CA 1
ATOM 2215 C C . MET B 1 39 ? 2.02 -5.137 24.984 1 94 39 MET B C 1
ATOM 2217 O O . MET B 1 39 ? 2.076 -5.777 23.938 1 94 39 MET B O 1
ATOM 2221 N N . GLY B 1 40 ? 1.946 -5.707 26.172 1 94.75 40 GLY B N 1
ATOM 2222 C CA . GLY B 1 40 ? 1.767 -7.145 26.297 1 94.75 40 GLY B CA 1
ATOM 2223 C C . GLY B 1 40 ? 0.521 -7.656 25.594 1 94.75 40 GLY B C 1
ATOM 2224 O O . GLY B 1 40 ? 0.551 -8.703 24.953 1 94.75 40 GLY B O 1
ATOM 2225 N N . ALA B 1 41 ? -0.55 -6.945 25.766 1 93.75 41 ALA B N 1
ATOM 2226 C CA . ALA B 1 41 ? -1.802 -7.309 25.094 1 93.75 41 ALA B CA 1
ATOM 2227 C C . ALA B 1 41 ? -1.646 -7.289 23.578 1 93.75 41 ALA B C 1
ATOM 2229 O O . ALA B 1 41 ? -2.105 -8.203 22.891 1 93.75 41 ALA B O 1
ATOM 2230 N N . MET B 1 42 ? -1.026 -6.238 23.078 1 94.88 42 MET B N 1
ATOM 2231 C CA . MET B 1 42 ? -0.795 -6.133 21.641 1 94.88 42 MET B CA 1
ATOM 2232 C C . MET B 1 42 ? 0.041 -7.305 21.141 1 94.88 42 MET B C 1
ATOM 2234 O O . MET B 1 42 ? -0.295 -7.926 20.125 1 94.88 42 MET B O 1
ATOM 2238 N N . MET B 1 43 ? 1.088 -7.629 21.875 1 94.06 43 MET B N 1
ATOM 2239 C CA . MET B 1 43 ? 1.975 -8.719 21.484 1 94.06 43 MET B CA 1
ATOM 2240 C C . MET B 1 43 ? 1.232 -10.047 21.484 1 94.06 43 MET B C 1
ATOM 2242 O O . MET B 1 43 ? 1.449 -10.891 20.609 1 94.06 43 MET B O 1
ATOM 2246 N N . ARG B 1 44 ? 0.402 -10.289 22.438 1 92.5 44 ARG B N 1
ATOM 2247 C CA . ARG B 1 44 ? -0.395 -11.516 22.5 1 92.5 44 ARG B CA 1
ATOM 2248 C C . ARG B 1 44 ? -1.322 -11.625 21.297 1 92.5 44 ARG B C 1
ATOM 2250 O O . ARG B 1 44 ? -1.492 -12.719 20.75 1 92.5 44 ARG B O 1
ATOM 2257 N N . MET B 1 45 ? -1.849 -10.484 20.938 1 90.31 45 MET B N 1
ATOM 2258 C CA . MET B 1 45 ? -2.738 -10.484 19.781 1 90.31 45 MET B CA 1
ATOM 2259 C C . MET B 1 45 ? -1.977 -10.828 18.5 1 90.31 45 MET B C 1
ATOM 2261 O O . MET B 1 45 ? -2.488 -11.547 17.641 1 90.31 45 MET B O 1
ATOM 2265 N N . MET B 1 46 ? -0.808 -10.398 18.375 1 90.62 46 MET B N 1
ATOM 2266 C CA . MET B 1 46 ? 0.001 -10.625 17.188 1 90.62 46 MET B CA 1
ATOM 2267 C C . MET B 1 46 ? 0.502 -12.062 17.125 1 90.62 46 MET B C 1
ATOM 2269 O O . MET B 1 46 ? 0.816 -12.578 16.062 1 90.62 46 MET B O 1
ATOM 2273 N N . GLU B 1 47 ? 0.548 -12.656 18.234 1 88.62 47 GLU B N 1
ATOM 2274 C CA . GLU B 1 47 ? 1.064 -14.023 18.328 1 88.62 47 GLU B CA 1
ATOM 2275 C C . GLU B 1 47 ? -0.043 -15.047 18.109 1 88.62 47 GLU B C 1
ATOM 2277 O O . GLU B 1 47 ? 0.23 -16.234 17.938 1 88.62 47 GLU B O 1
ATOM 2282 N N . THR B 1 48 ? -1.205 -14.492 17.984 1 83.62 48 THR B N 1
ATOM 2283 C CA . THR B 1 48 ? -2.309 -15.414 17.766 1 83.62 48 THR B CA 1
ATOM 2284 C C . THR B 1 48 ? -2.295 -15.922 16.312 1 83.62 48 THR B C 1
ATOM 2286 O O . THR B 1 48 ? -2.113 -15.148 15.383 1 83.62 48 THR B O 1
ATOM 2289 N N . HIS B 1 49 ? -2.209 -17.219 16.172 1 76.56 49 HIS B N 1
ATOM 2290 C CA . HIS B 1 49 ? -2.17 -17.828 14.852 1 76.56 49 HIS B CA 1
ATOM 2291 C C . HIS B 1 49 ? -3.531 -18.406 14.469 1 76.56 49 HIS B C 1
ATOM 2293 O O . HIS B 1 49 ? -3.609 -19.406 13.758 1 76.56 49 HIS B O 1
ATOM 2299 N N . LYS B 1 50 ? -4.582 -17.734 14.961 1 83.31 50 LYS B N 1
ATOM 2300 C CA . LYS B 1 50 ? -5.922 -18.219 14.633 1 83.31 50 LYS B CA 1
ATOM 2301 C C . LYS B 1 50 ? -6.801 -17.078 14.125 1 83.31 50 LYS B C 1
ATOM 2303 O O . LYS B 1 50 ? -6.555 -15.906 14.445 1 83.31 50 LYS B O 1
ATOM 2308 N N . GLY B 1 51 ? -7.68 -17.469 13.195 1 88.44 51 GLY B N 1
ATOM 2309 C CA . GLY B 1 51 ? -8.617 -16.484 12.703 1 88.44 51 GLY B CA 1
ATOM 2310 C C . GLY B 1 51 ? -8.016 -15.539 11.68 1 88.44 51 GLY B C 1
ATOM 2311 O O . GLY B 1 51 ? -7.504 -15.984 10.648 1 88.44 51 GLY B O 1
ATOM 2312 N N . THR B 1 52 ? -8.109 -14.203 12.023 1 93.19 52 THR B N 1
ATOM 2313 C CA . THR B 1 52 ? -7.609 -13.172 11.117 1 93.19 52 THR B CA 1
ATOM 2314 C C . THR B 1 52 ? -6.465 -12.398 11.758 1 93.19 52 THR B C 1
ATOM 2316 O O . THR B 1 52 ? -6.59 -11.203 12.023 1 93.19 52 THR B O 1
ATOM 2319 N N . PRO B 1 53 ? -5.387 -13.086 12.008 1 94.19 53 PRO B N 1
ATOM 2320 C CA . PRO B 1 53 ? -4.277 -12.445 12.719 1 94.19 53 PRO B CA 1
ATOM 2321 C C . PRO B 1 53 ? -3.654 -11.297 11.93 1 94.19 53 PRO B C 1
ATOM 2323 O O . PRO B 1 53 ? -3.436 -11.414 10.719 1 94.19 53 PRO B O 1
ATOM 2326 N N . PRO B 1 54 ? -3.391 -10.227 12.617 1 94.69 54 PRO B N 1
ATOM 2327 C CA . PRO B 1 54 ? -2.73 -9.125 11.914 1 94.69 54 PRO B CA 1
ATOM 2328 C C . PRO B 1 54 ? -1.276 -9.438 11.562 1 94.69 54 PRO B C 1
ATOM 2330 O O . PRO B 1 54 ? -0.602 -10.164 12.297 1 94.69 54 PRO B O 1
ATOM 2333 N N . PHE B 1 55 ? -0.81 -8.938 10.422 1 96.38 55 PHE B N 1
ATOM 2334 C CA . PHE B 1 55 ? 0.579 -9.078 10 1 96.38 55 PHE B CA 1
ATOM 2335 C C . PHE B 1 55 ? 1.491 -8.188 10.836 1 96.38 55 PHE B C 1
ATOM 2337 O O . PHE B 1 55 ? 2.605 -8.578 11.18 1 96.38 55 PHE B O 1
ATOM 2344 N N . ALA B 1 56 ? 1.053 -6.977 11.148 1 96.69 56 ALA B N 1
ATOM 2345 C CA . ALA B 1 56 ? 1.762 -5.938 11.891 1 96.69 56 ALA B CA 1
ATOM 2346 C C . ALA B 1 56 ? 0.801 -4.852 12.367 1 96.69 56 ALA B C 1
ATOM 2348 O O . ALA B 1 56 ? -0.308 -4.719 11.844 1 96.69 56 ALA B O 1
ATOM 2349 N N . PRO B 1 57 ? 1.152 -4.156 13.406 1 97.38 57 PRO B N 1
ATOM 2350 C CA . PRO B 1 57 ? 0.346 -2.982 13.742 1 97.38 57 PRO B CA 1
ATOM 2351 C C . PRO B 1 57 ? 0.497 -1.852 12.727 1 97.38 57 PRO B C 1
ATOM 2353 O O . PRO B 1 57 ? 1.513 -1.772 12.031 1 97.38 57 PRO B O 1
ATOM 2356 N N . PRO B 1 58 ? -0.484 -1.017 12.672 1 98.31 58 PRO B N 1
ATOM 2357 C CA . PRO B 1 58 ? -1.685 -0.899 13.508 1 98.31 58 PRO B CA 1
ATOM 2358 C C . PRO B 1 58 ? -2.777 -1.891 13.109 1 98.31 58 PRO B C 1
ATOM 2360 O O . PRO B 1 58 ? -2.865 -2.281 11.938 1 98.31 58 PRO B O 1
ATOM 2363 N N . PHE B 1 59 ? -3.527 -2.32 14.016 1 98.31 59 PHE B N 1
ATOM 2364 C CA . PHE B 1 59 ? -4.793 -3.002 13.781 1 98.31 59 PHE B CA 1
ATOM 2365 C C . PHE B 1 59 ? -5.855 -2.523 14.758 1 98.31 59 PHE B C 1
ATOM 2367 O O . PHE B 1 59 ? -5.535 -2.016 15.836 1 98.31 59 PHE B O 1
ATOM 2374 N N . LEU B 1 60 ? -7.086 -2.582 14.359 1 98.69 60 LEU B N 1
ATOM 2375 C CA . LEU B 1 60 ? -8.234 -2.025 15.07 1 98.69 60 LEU B CA 1
ATOM 2376 C C . LEU B 1 60 ? -9.258 -3.109 15.375 1 98.69 60 LEU B C 1
ATOM 2378 O O . LEU B 1 60 ? -9.742 -3.791 14.469 1 98.69 60 LEU B O 1
ATOM 2382 N N . ALA B 1 61 ? -9.523 -3.312 16.625 1 97.62 61 ALA B N 1
ATOM 2383 C CA . ALA B 1 61 ? -10.672 -4.121 17.016 1 97.62 61 ALA B CA 1
ATOM 2384 C C . ALA B 1 61 ? -11.961 -3.301 16.984 1 97.62 61 ALA B C 1
ATOM 2386 O O . ALA B 1 61 ? -12.055 -2.248 17.609 1 97.62 61 ALA B O 1
ATOM 2387 N N . ALA B 1 62 ? -12.93 -3.67 16.234 1 97.75 62 ALA B N 1
ATOM 2388 C CA . ALA B 1 62 ? -14.266 -3.09 16.125 1 97.75 62 ALA B CA 1
ATOM 2389 C C . ALA B 1 62 ? -15.344 -4.164 16.266 1 97.75 62 ALA B C 1
ATOM 2391 O O . ALA B 1 62 ? -15.766 -4.758 15.266 1 97.75 62 ALA B O 1
ATOM 2392 N N . GLY B 1 63 ? -15.898 -4.332 17.422 1 94.69 63 GLY B N 1
ATOM 2393 C CA . GLY B 1 63 ? -16.766 -5.48 17.672 1 94.69 63 GLY B CA 1
ATOM 2394 C C . GLY B 1 63 ? -16.047 -6.809 17.484 1 94.69 63 GLY B C 1
ATOM 2395 O O . GLY B 1 63 ? -15.016 -7.062 18.094 1 94.69 63 GLY B O 1
ATOM 2396 N N . LYS B 1 64 ? -16.562 -7.574 16.625 1 93.81 64 LYS B N 1
ATOM 2397 C CA . LYS B 1 64 ? -15.984 -8.898 16.375 1 93.81 64 LYS B CA 1
ATOM 2398 C C . LYS B 1 64 ? -14.898 -8.828 15.305 1 93.81 64 LYS B C 1
ATOM 2400 O O . LYS B 1 64 ? -14.211 -9.82 15.047 1 93.81 64 LYS B O 1
ATOM 2405 N N . LEU B 1 65 ? -14.703 -7.684 14.773 1 96.5 65 LEU B N 1
ATOM 2406 C CA . LEU B 1 65 ? -13.75 -7.539 13.68 1 96.5 65 LEU B CA 1
ATOM 2407 C C . LEU B 1 65 ? -12.375 -7.148 14.211 1 96.5 65 LEU B C 1
ATOM 2409 O O . LEU B 1 65 ? -12.266 -6.387 15.172 1 96.5 65 LEU B O 1
ATOM 2413 N N . MET B 1 66 ? -11.344 -7.699 13.617 1 96.5 66 MET B N 1
ATOM 2414 C CA . MET B 1 66 ? -9.953 -7.262 13.719 1 96.5 66 MET B CA 1
ATOM 2415 C C . MET B 1 66 ? -9.422 -6.812 12.359 1 96.5 66 MET B C 1
ATOM 2417 O O . MET B 1 66 ? -9.242 -7.633 11.461 1 96.5 66 MET B O 1
ATOM 2421 N N . ILE B 1 67 ? -9.18 -5.516 12.242 1 98.38 67 ILE B N 1
ATOM 2422 C CA . ILE B 1 67 ? -8.875 -4.941 10.938 1 98.38 67 ILE B CA 1
ATOM 2423 C C . ILE B 1 67 ? -7.453 -4.387 10.938 1 98.38 67 ILE B C 1
ATOM 2425 O O . ILE B 1 67 ? -7.129 -3.488 11.727 1 98.38 67 ILE B O 1
ATOM 2429 N N . GLY B 1 68 ? -6.629 -4.91 10.086 1 98.44 68 GLY B N 1
ATOM 2430 C CA . GLY B 1 68 ? -5.262 -4.434 9.961 1 98.44 68 GLY B CA 1
ATOM 2431 C C . GLY B 1 68 ? -5.043 -3.555 8.742 1 98.44 68 GLY B C 1
ATOM 2432 O O . GLY B 1 68 ? -5.945 -3.395 7.918 1 98.44 68 GLY B O 1
ATOM 2433 N N . GLN B 1 69 ? -3.83 -3.037 8.625 1 98.62 69 GLN B N 1
ATOM 2434 C CA . GLN B 1 69 ? -3.436 -2.121 7.562 1 98.62 69 GLN B CA 1
ATOM 2435 C C . GLN B 1 69 ? -4.129 -0.771 7.711 1 98.62 69 GLN B C 1
ATOM 2437 O O . GLN B 1 69 ? -5.359 -0.694 7.691 1 98.62 69 GLN B O 1
ATOM 2442 N N . THR B 1 70 ? -3.391 0.311 7.742 1 98.88 70 THR B N 1
ATOM 2443 C CA . THR B 1 70 ? -3.887 1.656 8.008 1 98.88 70 THR B CA 1
ATOM 2444 C C . THR B 1 70 ? -4.973 2.039 7.004 1 98.88 70 THR B C 1
ATOM 2446 O O . THR B 1 70 ? -6.066 2.453 7.391 1 98.88 70 THR B O 1
ATOM 2449 N N . ALA B 1 71 ? -4.711 1.817 5.715 1 98.94 71 ALA B N 1
ATOM 2450 C CA . ALA B 1 71 ? -5.668 2.225 4.688 1 98.94 71 ALA B CA 1
ATOM 2451 C C . ALA B 1 71 ? -6.965 1.435 4.809 1 98.94 71 ALA B C 1
ATOM 2453 O O . ALA B 1 71 ? -8.047 1.961 4.535 1 98.94 71 ALA B O 1
ATOM 2454 N N . ASN B 1 72 ? -6.848 0.165 5.168 1 98.94 72 ASN B N 1
ATOM 2455 C CA . ASN B 1 72 ? -8.016 -0.691 5.359 1 98.94 72 ASN B CA 1
ATOM 2456 C C . ASN B 1 72 ? -8.844 -0.252 6.562 1 98.94 72 ASN B C 1
ATOM 2458 O O . ASN B 1 72 ? -10.07 -0.247 6.508 1 98.94 72 ASN B O 1
ATOM 2462 N N . ILE B 1 73 ? -8.18 0.127 7.645 1 98.94 73 ILE B N 1
ATOM 2463 C CA . ILE B 1 73 ? -8.844 0.646 8.836 1 98.94 73 ILE B CA 1
ATOM 2464 C C . ILE B 1 73 ? -9.586 1.937 8.492 1 98.94 73 ILE B C 1
ATOM 2466 O O . ILE B 1 73 ? -10.742 2.115 8.875 1 98.94 73 ILE B O 1
ATOM 2470 N N . LEU B 1 74 ? -8.961 2.771 7.742 1 98.94 74 LEU B N 1
ATOM 2471 C CA . LEU B 1 74 ? -9.562 4.051 7.379 1 98.94 74 LEU B CA 1
ATOM 2472 C C . LEU B 1 74 ? -10.734 3.848 6.43 1 98.94 74 LEU B C 1
ATOM 2474 O O . LEU B 1 74 ? -11.719 4.594 6.484 1 98.94 74 LEU B O 1
ATOM 2478 N N . LEU B 1 75 ? -10.625 2.861 5.539 1 98.88 75 LEU B N 1
ATOM 2479 C CA . LEU B 1 75 ? -11.75 2.484 4.695 1 98.88 75 LEU B CA 1
ATOM 2480 C C . LEU B 1 75 ? -12.969 2.125 5.543 1 98.88 75 LEU B C 1
ATOM 2482 O O . LEU B 1 75 ? -14.078 2.598 5.273 1 98.88 75 LEU B O 1
ATOM 2486 N N . TYR B 1 76 ? -12.773 1.355 6.57 1 98.81 76 TYR B N 1
ATOM 2487 C CA . TYR B 1 76 ? -13.836 0.929 7.48 1 98.81 76 TYR B CA 1
ATOM 2488 C C . TYR B 1 76 ? -14.391 2.113 8.258 1 98.81 76 TYR B C 1
ATOM 2490 O O . TYR B 1 76 ? -15.609 2.324 8.289 1 98.81 76 TYR B O 1
ATOM 2498 N N . LEU B 1 77 ? -13.539 2.949 8.844 1 98.81 77 LEU B N 1
ATOM 2499 C CA . LEU B 1 77 ? -13.961 4.07 9.68 1 98.81 77 LEU B CA 1
ATOM 2500 C C . LEU B 1 77 ? -14.633 5.148 8.836 1 98.81 77 LEU B C 1
ATOM 2502 O O . LEU B 1 77 ? -15.617 5.762 9.273 1 98.81 77 LEU B O 1
ATOM 2506 N N . GLY B 1 78 ? -14.047 5.379 7.648 1 98.62 78 GLY B N 1
ATOM 2507 C CA . GLY B 1 78 ? -14.602 6.418 6.797 1 98.62 78 GLY B CA 1
ATOM 2508 C C . GLY B 1 78 ? -16.062 6.195 6.461 1 98.62 78 GLY B C 1
ATOM 2509 O O . GLY B 1 78 ? -16.859 7.141 6.469 1 98.62 78 GLY B O 1
ATOM 2510 N N . ALA B 1 79 ? -16.438 4.961 6.152 1 97.31 79 ALA B N 1
ATOM 2511 C CA . ALA B 1 79 ? -17.797 4.598 5.777 1 97.31 79 ALA B CA 1
ATOM 2512 C C . ALA B 1 79 ? -18.75 4.762 6.961 1 97.31 79 ALA B C 1
ATOM 2514 O O . ALA B 1 79 ? -19.953 4.977 6.773 1 97.31 79 ALA B O 1
ATOM 2515 N N . ARG B 1 80 ? -18.266 4.797 8.156 1 97.5 80 ARG B N 1
ATOM 2516 C CA . ARG B 1 80 ? -19.125 4.73 9.344 1 97.5 80 ARG B CA 1
ATOM 2517 C C . ARG B 1 80 ? -19.188 6.082 10.047 1 97.5 80 ARG B C 1
ATOM 2519 O O . ARG B 1 80 ? -20.141 6.352 10.789 1 97.5 80 ARG B O 1
ATOM 2526 N N . HIS B 1 81 ? -18.219 6.902 9.828 1 98.19 81 HIS B N 1
ATOM 2527 C CA . HIS B 1 81 ? -18.141 8.125 10.617 1 98.19 81 HIS B CA 1
ATOM 2528 C C . HIS B 1 81 ? -18.203 9.359 9.727 1 98.19 81 HIS B C 1
ATOM 2530 O O . HIS B 1 81 ? -17.703 10.43 10.102 1 98.19 81 HIS B O 1
ATOM 2536 N N . GLY B 1 82 ? -18.672 9.164 8.5 1 97.38 82 GLY B N 1
ATOM 2537 C CA . GLY B 1 82 ? -18.891 10.297 7.621 1 97.38 82 GLY B CA 1
ATOM 2538 C C . GLY B 1 82 ? -17.594 10.906 7.102 1 97.38 82 GLY B C 1
ATOM 2539 O O . GLY B 1 82 ? -17.531 12.102 6.82 1 97.38 82 GLY B O 1
ATOM 2540 N N . LEU B 1 83 ? -16.547 10.102 7.031 1 98.62 83 LEU B N 1
ATOM 2541 C CA . LEU B 1 83 ? -15.25 10.562 6.547 1 98.62 83 LEU B CA 1
ATOM 2542 C C . LEU B 1 83 ? -14.984 10.055 5.137 1 98.62 83 LEU B C 1
ATOM 2544 O O . LEU B 1 83 ? -13.828 10.008 4.695 1 98.62 83 LEU B O 1
ATOM 2548 N N . ALA B 1 84 ? -15.969 9.586 4.453 1 98.38 84 ALA B N 1
ATOM 2549 C CA . ALA B 1 84 ? -15.969 9.195 3.047 1 98.38 84 ALA B CA 1
ATOM 2550 C C . ALA B 1 84 ? -17.359 9.328 2.439 1 98.38 84 ALA B C 1
ATOM 2552 O O . ALA B 1 84 ? -18.359 9.32 3.158 1 98.38 84 ALA B O 1
ATOM 2553 N N . PRO B 1 85 ? -17.422 9.492 1.113 1 97.38 85 PRO B N 1
ATOM 2554 C CA . PRO B 1 85 ? -18.75 9.5 0.471 1 97.38 85 PRO B CA 1
ATOM 2555 C C . PRO B 1 85 ? -19.516 8.203 0.688 1 97.38 85 PRO B C 1
ATOM 2557 O O . PRO B 1 85 ? -18.906 7.156 0.937 1 97.38 85 PRO B O 1
ATOM 2560 N N . LYS B 1 86 ? -20.812 8.281 0.554 1 96.5 86 LYS B N 1
ATOM 2561 C CA . LYS B 1 86 ? -21.656 7.109 0.767 1 96.5 86 LYS B CA 1
ATOM 2562 C C . LYS B 1 86 ? -21.656 6.203 -0.462 1 96.5 86 LYS B C 1
ATOM 2564 O O . LYS B 1 86 ? -21.688 4.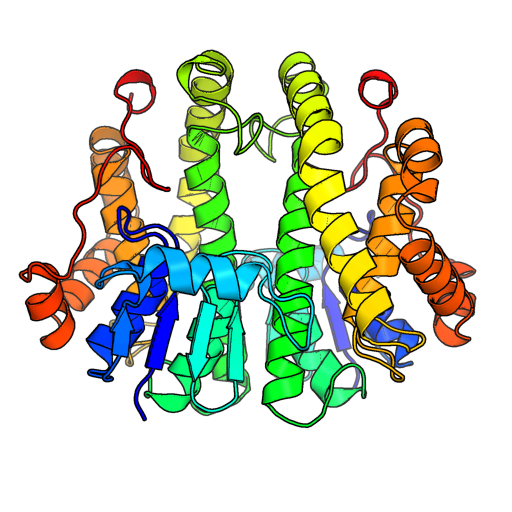977 -0.336 1 96.5 86 LYS B O 1
ATOM 2569 N N . ALA B 1 87 ? -21.609 6.816 -1.615 1 96.88 87 ALA B N 1
ATOM 2570 C CA . ALA B 1 87 ? -21.656 6.047 -2.855 1 96.88 87 ALA B CA 1
ATOM 2571 C C . ALA B 1 87 ? -20.375 5.246 -3.059 1 96.88 87 ALA B C 1
ATOM 2573 O O . ALA B 1 87 ? -19.281 5.723 -2.754 1 96.88 87 ALA B O 1
ATOM 2574 N N . GLU B 1 88 ? -20.5 4.09 -3.619 1 96.5 88 GLU B N 1
ATOM 2575 C CA . GLU B 1 88 ? -19.375 3.176 -3.816 1 96.5 88 GLU B CA 1
ATOM 2576 C C . GLU B 1 88 ? -18.25 3.842 -4.605 1 96.5 88 GLU B C 1
ATOM 2578 O O . GLU B 1 88 ? -17.078 3.697 -4.262 1 96.5 88 GLU B O 1
ATOM 2583 N N . GLY B 1 89 ? -18.656 4.559 -5.668 1 97.31 89 GLY B N 1
ATOM 2584 C CA . GLY B 1 89 ? -17.656 5.234 -6.473 1 97.31 89 GLY B CA 1
ATOM 2585 C C . GLY B 1 89 ? -16.812 6.219 -5.676 1 97.31 89 GLY B C 1
ATOM 2586 O O . GLY B 1 89 ? -15.594 6.293 -5.859 1 97.31 89 GLY B O 1
ATOM 2587 N N . GLY B 1 90 ? -17.5 6.969 -4.816 1 97.56 90 GLY B N 1
ATOM 2588 C CA . GLY B 1 90 ? -16.797 7.902 -3.951 1 97.56 90 GLY B CA 1
ATOM 2589 C C . GLY B 1 90 ? -15.898 7.215 -2.938 1 97.56 90 GLY B C 1
ATOM 2590 O O . GLY B 1 90 ? -14.797 7.695 -2.648 1 97.56 90 GLY B O 1
ATOM 2591 N N . GLN B 1 91 ? -16.328 6.07 -2.398 1 98.38 91 GLN B N 1
ATOM 2592 C CA . GLN B 1 91 ? -15.531 5.312 -1.444 1 98.38 91 GLN B CA 1
ATOM 2593 C C . GLN B 1 91 ? -14.266 4.758 -2.104 1 98.38 91 GLN B C 1
ATOM 2595 O O . GLN B 1 91 ? -13.18 4.82 -1.525 1 98.38 91 GLN B O 1
ATOM 2600 N N . LEU B 1 92 ? -14.414 4.262 -3.32 1 98.56 92 LEU B N 1
ATOM 2601 C CA . LEU B 1 92 ? -13.273 3.729 -4.055 1 98.56 92 LEU B CA 1
ATOM 2602 C C . LEU B 1 92 ? -12.273 4.832 -4.387 1 98.56 92 LEU B C 1
ATOM 2604 O O . LEU B 1 92 ? -11.062 4.625 -4.305 1 98.56 92 LEU B O 1
ATOM 2608 N N . TRP B 1 93 ? -12.766 6.012 -4.703 1 97.94 93 TRP B N 1
ATOM 2609 C CA . TRP B 1 93 ? -11.906 7.145 -5.039 1 97.94 93 TRP B CA 1
ATOM 2610 C C . TRP B 1 93 ? -11.086 7.586 -3.83 1 97.94 93 TRP B C 1
ATOM 2612 O O . TRP B 1 93 ? -9.859 7.688 -3.908 1 97.94 93 TRP B O 1
ATOM 2622 N N . VAL B 1 94 ? -11.742 7.766 -2.727 1 98.62 94 VAL B N 1
ATOM 2623 C CA . VAL B 1 94 ? -11.078 8.195 -1.501 1 98.62 94 VAL B CA 1
ATOM 2624 C C . VAL B 1 94 ? -10.07 7.133 -1.063 1 98.62 94 VAL B C 1
ATOM 2626 O O . VAL B 1 94 ? -8.961 7.461 -0.635 1 98.62 94 VAL B O 1
ATOM 2629 N N . HIS B 1 95 ? -10.453 5.891 -1.225 1 98.88 95 HIS B N 1
ATOM 2630 C CA . HIS B 1 95 ? -9.555 4.805 -0.857 1 98.88 95 HIS B CA 1
ATOM 2631 C C . HIS B 1 95 ? -8.328 4.766 -1.77 1 98.88 95 HIS B C 1
ATOM 2633 O O . HIS B 1 95 ? -7.215 4.516 -1.31 1 98.88 95 HIS B O 1
ATOM 2639 N N . GLN B 1 96 ? -8.531 5.008 -3.037 1 98.75 96 GLN B N 1
ATOM 2640 C CA . GLN B 1 96 ? -7.426 5.113 -3.982 1 98.75 96 GLN B CA 1
ATOM 2641 C C . GLN B 1 96 ? -6.438 6.195 -3.553 1 98.75 96 GLN B C 1
ATOM 2643 O O . GLN B 1 96 ? -5.223 5.98 -3.586 1 98.75 96 GLN B O 1
ATOM 2648 N N . LEU B 1 97 ? -6.926 7.309 -3.174 1 98.75 97 LEU B N 1
ATOM 2649 C CA . LEU B 1 97 ? -6.086 8.414 -2.727 1 98.75 97 LEU B CA 1
ATOM 2650 C C . LEU B 1 97 ? -5.316 8.039 -1.467 1 98.75 97 LEU B C 1
ATOM 2652 O O . LEU B 1 97 ? -4.125 8.336 -1.349 1 98.75 97 LEU B O 1
ATOM 2656 N N . GLN B 1 98 ? -5.996 7.328 -0.574 1 98.94 98 GLN B N 1
ATOM 2657 C CA . GLN B 1 98 ? -5.348 6.91 0.664 1 98.94 98 GLN B CA 1
ATOM 2658 C C . GLN B 1 98 ? -4.23 5.906 0.387 1 98.94 98 GLN B C 1
ATOM 2660 O O . GLN B 1 98 ? -3.182 5.945 1.031 1 98.94 98 GLN B O 1
ATOM 2665 N N . LEU B 1 99 ? -4.484 5.008 -0.501 1 98.88 99 LEU B N 1
ATOM 2666 C CA . LEU B 1 99 ? -3.453 4.051 -0.885 1 98.88 99 LEU B CA 1
ATOM 2667 C C . LEU B 1 99 ? -2.26 4.762 -1.513 1 98.88 99 LEU B C 1
ATOM 2669 O O . LEU B 1 99 ? -1.113 4.348 -1.319 1 98.88 99 LEU B O 1
ATOM 2673 N N . THR B 1 100 ? -2.486 5.812 -2.279 1 98.81 100 THR B N 1
ATOM 2674 C CA . THR B 1 100 ? -1.412 6.621 -2.842 1 98.81 100 THR B CA 1
ATOM 2675 C C . THR B 1 100 ? -0.606 7.293 -1.734 1 98.81 100 THR B C 1
ATOM 2677 O O . THR B 1 100 ? 0.625 7.328 -1.789 1 98.81 100 THR B O 1
ATOM 2680 N N . ILE B 1 101 ? -1.295 7.773 -0.737 1 98.88 101 ILE B N 1
ATOM 2681 C CA . ILE B 1 101 ? -0.62 8.352 0.418 1 98.88 101 ILE B CA 1
ATOM 2682 C C . ILE B 1 101 ? 0.216 7.289 1.12 1 98.88 101 ILE B C 1
ATOM 2684 O O . ILE B 1 101 ? 1.346 7.551 1.539 1 98.88 101 ILE B O 1
ATOM 2688 N N . ALA B 1 102 ? -0.341 6.074 1.246 1 98.69 102 ALA B N 1
ATOM 2689 C CA . ALA B 1 102 ? 0.394 4.984 1.879 1 98.69 102 ALA B CA 1
ATOM 2690 C C . ALA B 1 102 ? 1.69 4.688 1.131 1 98.69 102 ALA B C 1
ATOM 2692 O O . ALA B 1 102 ? 2.725 4.43 1.75 1 98.69 102 ALA B O 1
ATOM 2693 N N . ASP B 1 103 ? 1.625 4.73 -0.222 1 97.94 103 ASP B N 1
ATOM 2694 C CA . ASP B 1 103 ? 2.834 4.57 -1.024 1 97.94 103 ASP B CA 1
ATOM 2695 C C . ASP B 1 103 ? 3.854 5.66 -0.702 1 97.94 103 ASP B C 1
ATOM 2697 O O . ASP B 1 103 ? 5.047 5.383 -0.573 1 97.94 103 ASP B O 1
ATOM 2701 N N . PHE B 1 104 ? 3.402 6.871 -0.594 1 98.56 104 PHE B N 1
ATOM 2702 C CA . PHE B 1 104 ? 4.27 8.016 -0.316 1 98.56 104 PHE B CA 1
ATOM 2703 C C . PHE B 1 104 ? 4.91 7.883 1.061 1 98.56 104 PHE B C 1
ATOM 2705 O O . PHE B 1 104 ? 6.09 8.188 1.232 1 98.56 104 PHE B O 1
ATOM 2712 N N . VAL B 1 105 ? 4.152 7.418 2.047 1 98.25 105 VAL B N 1
ATOM 2713 C CA . VAL B 1 105 ? 4.629 7.23 3.414 1 98.25 105 VAL B CA 1
ATOM 2714 C C . VAL B 1 105 ? 5.785 6.238 3.426 1 98.25 105 VAL B C 1
ATOM 2716 O O . VAL B 1 105 ? 6.766 6.426 4.148 1 98.25 105 VAL B O 1
ATOM 2719 N N . LEU B 1 106 ? 5.668 5.223 2.658 1 96.19 106 LEU B N 1
ATOM 2720 C CA . LEU B 1 106 ? 6.746 4.246 2.564 1 96.19 106 LEU B CA 1
ATOM 2721 C C . LEU B 1 106 ? 8.008 4.879 1.989 1 96.19 106 LEU B C 1
ATOM 2723 O O . LEU B 1 106 ? 9.117 4.602 2.451 1 96.19 106 LEU B O 1
ATOM 2727 N N . GLU B 1 107 ? 7.816 5.723 0.951 1 96.31 107 GLU B N 1
ATOM 2728 C CA . GLU B 1 107 ? 8.977 6.383 0.358 1 96.31 107 GLU B CA 1
ATOM 2729 C C . GLU B 1 107 ? 9.633 7.34 1.349 1 96.31 107 GLU B C 1
ATOM 2731 O O . GLU B 1 107 ? 10.859 7.488 1.357 1 96.31 107 GLU B O 1
ATOM 2736 N N . ILE B 1 108 ? 8.836 7.996 2.162 1 97.44 108 ILE B N 1
ATOM 2737 C CA . ILE B 1 108 ? 9.359 8.867 3.213 1 97.44 108 ILE B CA 1
ATOM 2738 C C . ILE B 1 108 ? 10.195 8.039 4.195 1 97.44 108 ILE B C 1
ATOM 2740 O O . ILE B 1 108 ? 11.312 8.422 4.539 1 97.44 108 ILE B O 1
ATOM 2744 N N . HIS B 1 109 ? 9.664 6.895 4.629 1 95.62 109 HIS B N 1
ATOM 2745 C CA . HIS B 1 109 ? 10.359 5.996 5.543 1 95.62 109 HIS B CA 1
ATOM 2746 C C . HIS B 1 109 ? 11.695 5.551 4.957 1 95.62 109 HIS B C 1
ATOM 2748 O O . HIS B 1 109 ? 12.695 5.48 5.676 1 95.62 109 HIS B O 1
ATOM 2754 N N . ASP B 1 110 ? 11.797 5.398 3.658 1 94.31 110 ASP B N 1
ATOM 2755 C CA . ASP B 1 110 ? 12.969 4.848 2.986 1 94.31 110 ASP B CA 1
ATOM 2756 C C . ASP B 1 110 ? 14.078 5.891 2.871 1 94.31 110 ASP B C 1
ATOM 2758 O O . ASP B 1 110 ? 15.219 5.559 2.553 1 94.31 110 ASP B O 1
ATOM 2762 N N . THR B 1 111 ? 13.75 7.152 3.111 1 95.81 111 THR B N 1
ATOM 2763 C CA . THR B 1 111 ? 14.789 8.18 3.043 1 95.81 111 THR B CA 1
ATOM 2764 C C . THR B 1 111 ? 15.867 7.93 4.094 1 95.81 111 THR B C 1
ATOM 2766 O O . THR B 1 111 ? 17.031 8.305 3.902 1 95.81 111 THR B O 1
ATOM 2769 N N . HIS B 1 112 ? 15.438 7.25 5.223 1 93.88 112 HIS B N 1
ATOM 2770 C CA . HIS B 1 112 ? 16.453 7.031 6.254 1 93.88 112 HIS B CA 1
ATOM 2771 C C . HIS B 1 112 ? 16.75 5.547 6.426 1 93.88 112 HIS B C 1
ATOM 2773 O O . HIS B 1 112 ? 17.672 5.176 7.168 1 93.88 112 HIS B O 1
ATOM 2779 N N . HIS B 1 113 ? 15.984 4.676 5.688 1 90.06 113 HIS B N 1
ATOM 2780 C CA . HIS B 1 113 ? 16.219 3.238 5.723 1 90.06 113 HIS B CA 1
ATOM 2781 C C . HIS B 1 113 ? 16.047 2.617 4.34 1 90.06 113 HIS B C 1
ATOM 2783 O O . HIS B 1 113 ? 15.25 1.686 4.176 1 90.06 113 HIS B O 1
ATOM 2789 N N . PRO B 1 114 ? 16.891 3.016 3.42 1 91.94 114 PRO B N 1
ATOM 2790 C CA . PRO B 1 114 ? 16.656 2.52 2.062 1 91.94 114 PRO B CA 1
ATOM 2791 C C . PRO B 1 114 ? 17.094 1.065 1.882 1 91.94 114 PRO B C 1
ATOM 2793 O O . PRO B 1 114 ? 16.609 0.381 0.978 1 91.94 114 PRO B O 1
ATOM 2796 N N . LEU B 1 115 ? 17.969 0.517 2.693 1 92 115 LEU B N 1
ATOM 2797 C CA . LEU B 1 115 ? 18.531 -0.807 2.467 1 92 115 LEU B CA 1
ATOM 2798 C C . LEU B 1 115 ? 17.797 -1.861 3.291 1 92 115 LEU B C 1
ATOM 2800 O O . LEU B 1 115 ? 18.156 -3.041 3.258 1 92 115 LEU B O 1
ATOM 2804 N N . GLY B 1 116 ? 16.797 -1.42 3.988 1 86.75 116 GLY B N 1
ATOM 2805 C CA . GLY B 1 116 ? 15.961 -2.338 4.746 1 86.75 116 GLY B CA 1
ATOM 2806 C C . GLY B 1 116 ? 15.438 -1.738 6.039 1 86.75 116 GLY B C 1
ATOM 2807 O O . GLY B 1 116 ? 16.156 -1.009 6.727 1 86.75 116 GLY B O 1
ATOM 2808 N N . PRO B 1 117 ? 14.219 -2.09 6.375 1 80.5 117 PRO B N 1
ATOM 2809 C CA . PRO B 1 117 ? 13.609 -1.481 7.559 1 80.5 117 PRO B CA 1
ATOM 2810 C C . PRO B 1 117 ? 14.258 -1.942 8.859 1 80.5 117 PRO B C 1
ATOM 2812 O O . PRO B 1 117 ? 14.094 -1.297 9.898 1 80.5 117 PRO B O 1
ATOM 2815 N N . SER B 1 118 ? 15.008 -2.953 8.812 1 83.12 118 SER B N 1
ATOM 2816 C CA . SER B 1 118 ? 15.586 -3.516 10.031 1 83.12 118 SER B CA 1
ATOM 2817 C C . SER B 1 118 ? 17 -2.988 10.266 1 83.12 118 SER B C 1
ATOM 2819 O O . SER B 1 118 ? 17.594 -3.248 11.312 1 83.12 118 SER B O 1
ATOM 2821 N N . LEU B 1 119 ? 17.484 -2.258 9.289 1 86 119 LEU B N 1
ATOM 2822 C CA . LEU B 1 119 ? 18.844 -1.737 9.422 1 86 119 LEU B CA 1
ATOM 2823 C C . LEU B 1 119 ? 18.828 -0.341 10.031 1 86 119 LEU B C 1
ATOM 2825 O O . LEU B 1 119 ? 17.922 0.451 9.766 1 86 119 LEU B O 1
ATOM 2829 N N . TYR B 1 120 ? 19.906 -0.104 10.758 1 86.5 120 TYR B N 1
ATOM 2830 C CA . TYR B 1 120 ? 20.016 1.199 11.406 1 86.5 120 TYR B CA 1
ATOM 2831 C C . TYR B 1 120 ? 20.516 2.25 10.422 1 86.5 120 TYR B C 1
ATOM 2833 O O . TYR B 1 120 ? 21.312 1.948 9.531 1 86.5 120 TYR B O 1
ATOM 2841 N N . TYR B 1 121 ? 20.047 3.475 10.672 1 89.31 121 TYR B N 1
ATOM 2842 C CA . TYR B 1 121 ? 20.469 4.602 9.844 1 89.31 121 TYR B CA 1
ATOM 2843 C C . TYR B 1 121 ? 21.984 4.715 9.82 1 89.31 121 TYR B C 1
ATOM 2845 O O . TYR B 1 121 ? 22.578 4.969 8.773 1 89.31 121 TYR B O 1
ATOM 2853 N N . GLU B 1 122 ? 22.578 4.473 10.93 1 90.25 122 GLU B N 1
ATOM 2854 C CA . GLU B 1 122 ? 24.031 4.633 11.07 1 90.25 122 GLU B CA 1
ATOM 2855 C C . GLU B 1 122 ? 24.781 3.693 10.141 1 90.25 122 GLU B C 1
ATOM 2857 O O . GLU B 1 122 ? 25.906 3.996 9.719 1 90.25 122 GLU B O 1
ATOM 2862 N N . ASP B 1 123 ? 24.156 2.643 9.688 1 89.19 123 ASP B N 1
ATOM 2863 C CA . ASP B 1 123 ? 24.797 1.641 8.844 1 89.19 123 ASP B CA 1
ATOM 2864 C C . ASP B 1 123 ? 24.5 1.889 7.367 1 89.19 123 ASP B C 1
ATOM 2866 O O . ASP B 1 123 ? 24.969 1.145 6.504 1 89.19 123 ASP B O 1
ATOM 2870 N N . GLN B 1 124 ? 23.797 2.951 7.078 1 91.44 124 GLN B N 1
ATOM 2871 C CA . GLN B 1 124 ? 23.391 3.189 5.695 1 91.44 124 GLN B CA 1
ATOM 2872 C C . GLN B 1 124 ? 23.328 4.684 5.391 1 91.44 124 GLN B C 1
ATOM 2874 O O . GLN B 1 124 ? 22.438 5.133 4.656 1 91.44 124 GLN B O 1
ATOM 2879 N N . LYS B 1 125 ? 24.281 5.434 5.855 1 93.19 125 LYS B N 1
ATOM 2880 C CA . LYS B 1 125 ? 24.25 6.887 5.75 1 93.19 125 LYS B CA 1
ATOM 2881 C C . LYS B 1 125 ? 24.375 7.336 4.297 1 93.19 125 LYS B C 1
ATOM 2883 O O . LYS B 1 125 ? 23.609 8.18 3.832 1 93.19 125 LYS B O 1
ATOM 2888 N N . ALA B 1 126 ? 25.297 6.766 3.59 1 93.56 126 ALA B N 1
ATOM 2889 C CA . ALA B 1 126 ? 25.547 7.207 2.219 1 93.56 126 ALA B CA 1
ATOM 2890 C C . ALA B 1 126 ? 24.359 6.859 1.314 1 93.56 126 ALA B C 1
ATOM 2892 O O . ALA B 1 126 ? 23.844 7.723 0.6 1 93.56 126 ALA B O 1
ATOM 2893 N N . PRO B 1 127 ? 23.844 5.652 1.367 1 94.31 127 PRO B N 1
ATOM 2894 C CA . PRO B 1 127 ? 22.641 5.34 0.588 1 94.31 127 PRO B CA 1
ATOM 2895 C C . PRO B 1 127 ? 21.453 6.207 0.972 1 94.31 127 PRO B C 1
ATOM 2897 O O . PRO B 1 127 ? 20.672 6.609 0.105 1 94.31 127 PRO B O 1
ATOM 2900 N N . ALA B 1 128 ? 21.328 6.539 2.25 1 95.25 128 ALA B N 1
ATOM 2901 C CA . ALA B 1 128 ? 20.234 7.371 2.717 1 95.25 128 ALA B CA 1
ATOM 2902 C C . ALA B 1 128 ? 20.312 8.773 2.117 1 95.25 128 ALA B C 1
ATOM 2904 O O . ALA B 1 128 ? 19.281 9.344 1.737 1 95.25 128 ALA B O 1
ATOM 2905 N N . LYS B 1 129 ? 21.5 9.289 2.055 1 95.81 129 LYS B N 1
ATOM 2906 C CA . LYS B 1 129 ? 21.688 10.609 1.458 1 95.81 129 LYS B CA 1
ATOM 2907 C C . LYS B 1 129 ? 21.25 10.617 -0.006 1 95.81 129 LYS B C 1
ATOM 2909 O O . LYS B 1 129 ? 20.531 11.516 -0.441 1 95.81 129 LYS B O 1
ATOM 2914 N N . LYS B 1 130 ? 21.672 9.594 -0.746 1 94.44 130 LYS B N 1
ATOM 2915 C CA . LYS B 1 130 ? 21.328 9.5 -2.16 1 94.44 130 LYS B CA 1
ATOM 2916 C C . LYS B 1 130 ? 19.828 9.305 -2.348 1 94.44 130 LYS B C 1
ATOM 2918 O O . LYS B 1 130 ? 19.219 9.922 -3.221 1 94.44 130 LYS B O 1
ATOM 2923 N N . ARG B 1 131 ? 19.281 8.43 -1.521 1 95.81 131 ARG B N 1
ATOM 2924 C CA . ARG B 1 131 ? 17.844 8.18 -1.58 1 95.81 131 ARG B CA 1
ATOM 2925 C C . ARG B 1 131 ? 17.062 9.453 -1.286 1 95.81 131 ARG B C 1
ATOM 2927 O O . ARG B 1 131 ? 16.047 9.719 -1.933 1 95.81 131 ARG B O 1
ATOM 2934 N N . THR B 1 132 ? 17.484 10.211 -0.312 1 97.31 132 THR B N 1
ATOM 2935 C CA . THR B 1 132 ? 16.812 11.445 0.078 1 97.31 132 THR B CA 1
ATOM 2936 C C . THR B 1 132 ? 16.875 12.477 -1.044 1 97.31 132 THR B C 1
ATOM 2938 O O . THR B 1 132 ? 15.891 13.18 -1.304 1 97.31 132 THR B O 1
ATOM 2941 N N . GLU B 1 133 ? 17.984 12.539 -1.707 1 96.25 133 GLU B N 1
ATOM 2942 C CA . GLU B 1 133 ? 18.109 13.453 -2.836 1 96.25 133 GLU B CA 1
ATOM 2943 C C . GLU B 1 133 ? 17.109 13.109 -3.938 1 96.25 133 GLU B C 1
ATOM 2945 O O . GLU B 1 133 ? 16.422 13.984 -4.461 1 96.25 133 GLU B O 1
ATOM 2950 N N . GLU B 1 134 ? 17.031 11.891 -4.242 1 95 134 GLU B N 1
ATOM 2951 C CA . GLU B 1 134 ? 16.078 11.438 -5.25 1 95 134 GLU B CA 1
ATOM 2952 C C . GLU B 1 134 ? 14.648 11.695 -4.812 1 95 134 GLU B C 1
ATOM 2954 O O . GLU B 1 134 ? 13.812 12.109 -5.617 1 95 134 GLU B O 1
ATOM 2959 N N . PHE B 1 135 ? 14.391 11.453 -3.561 1 97.31 135 PHE B N 1
ATOM 2960 C CA . PHE B 1 135 ? 13.078 11.656 -2.959 1 97.31 135 PHE B CA 1
ATOM 2961 C C . PHE B 1 135 ? 12.617 13.102 -3.145 1 97.31 135 PHE B C 1
ATOM 2963 O O . PHE B 1 135 ? 11.523 13.344 -3.65 1 97.31 135 PHE B O 1
ATOM 2970 N N . TRP B 1 136 ? 13.422 14.062 -2.85 1 97.81 136 TRP B N 1
ATOM 2971 C CA . TRP B 1 136 ? 13.031 15.469 -2.885 1 97.81 136 TRP B CA 1
ATOM 2972 C C . TRP B 1 136 ? 13.055 16.016 -4.312 1 97.81 136 TRP B C 1
ATOM 2974 O O . TRP B 1 136 ? 12.281 16.906 -4.66 1 97.81 136 TRP B O 1
ATOM 2984 N N . ASN B 1 137 ? 13.898 15.406 -5.176 1 96.31 137 ASN B N 1
ATOM 2985 C CA . ASN B 1 137 ? 14.039 15.914 -6.535 1 96.31 137 ASN B CA 1
ATOM 2986 C C . ASN B 1 137 ? 12.938 15.383 -7.449 1 96.31 137 ASN B C 1
ATOM 2988 O O . ASN B 1 137 ? 12.523 16.062 -8.383 1 96.31 137 ASN B O 1
ATOM 2992 N N . SER B 1 138 ? 12.461 14.25 -7.129 1 96.06 138 SER B N 1
ATOM 2993 C CA . SER B 1 138 ? 11.578 13.617 -8.102 1 96.06 138 SER B CA 1
ATOM 2994 C C . SER B 1 138 ? 10.281 13.141 -7.453 1 96.06 138 SER B C 1
ATOM 2996 O O . SER B 1 138 ? 9.195 13.352 -8 1 96.06 138 SER B O 1
ATOM 2998 N N . ARG B 1 139 ? 10.336 12.594 -6.328 1 97.44 139 ARG B N 1
ATOM 2999 C CA . ARG B 1 139 ? 9.172 11.922 -5.754 1 97.44 139 ARG B CA 1
ATOM 3000 C C . ARG B 1 139 ? 8.242 12.93 -5.078 1 97.44 139 ARG B C 1
ATOM 3002 O O . ARG B 1 139 ? 7.031 12.898 -5.301 1 97.44 139 ARG B O 1
ATOM 3009 N N . VAL B 1 140 ? 8.797 13.859 -4.223 1 98.5 140 VAL B N 1
ATOM 3010 C CA . VAL B 1 140 ? 7.98 14.844 -3.518 1 98.5 140 VAL B CA 1
ATOM 3011 C C . VAL B 1 140 ? 7.191 15.68 -4.523 1 98.5 140 VAL B C 1
ATOM 3013 O O . VAL B 1 140 ? 5.965 15.797 -4.418 1 98.5 140 VAL B O 1
ATOM 3016 N N . PRO B 1 141 ? 7.824 16.188 -5.594 1 98.31 141 PRO B N 1
ATOM 3017 C CA . PRO B 1 141 ? 7.047 16.953 -6.57 1 98.31 141 PRO B CA 1
ATOM 3018 C C . PRO B 1 141 ? 5.945 16.125 -7.23 1 98.31 141 PRO B C 1
ATOM 3020 O O . PRO B 1 141 ? 4.855 16.641 -7.484 1 98.31 141 PRO B O 1
ATOM 3023 N N . LYS B 1 142 ? 6.191 14.906 -7.477 1 97.5 142 LYS B N 1
ATOM 3024 C CA . LYS B 1 142 ? 5.199 14.055 -8.125 1 97.5 142 LYS B CA 1
ATOM 3025 C C . LYS B 1 142 ? 3.994 13.828 -7.215 1 97.5 142 LYS B C 1
ATOM 3027 O O . LYS B 1 142 ? 2.854 14.086 -7.609 1 97.5 142 LYS B O 1
ATOM 3032 N N . TYR B 1 143 ? 4.234 13.359 -5.984 1 98.38 143 TYR B N 1
ATOM 3033 C CA . TYR B 1 143 ? 3.152 13.016 -5.066 1 98.38 143 TYR B CA 1
ATOM 3034 C C . TYR B 1 143 ? 2.41 14.258 -4.602 1 98.38 143 TYR B C 1
ATOM 3036 O O . TYR B 1 143 ? 1.19 14.359 -4.754 1 98.38 143 TYR B O 1
ATOM 3044 N N . LEU B 1 144 ? 3.143 15.227 -3.996 1 98.75 144 LEU B N 1
ATOM 3045 C CA . LEU B 1 144 ? 2.482 16.406 -3.441 1 98.75 144 LEU B CA 1
ATOM 3046 C C . LEU B 1 144 ? 1.929 17.281 -4.551 1 98.75 144 LEU B C 1
ATOM 3048 O O . LEU B 1 144 ? 0.891 17.938 -4.375 1 98.75 144 LEU B O 1
ATOM 3052 N N . GLY B 1 145 ? 2.605 17.266 -5.734 1 97.56 145 GLY B N 1
ATOM 3053 C CA . GLY B 1 145 ? 2.041 17.953 -6.883 1 97.56 145 GLY B CA 1
ATOM 3054 C C . GLY B 1 145 ? 0.712 17.391 -7.332 1 97.56 145 GLY B C 1
ATOM 3055 O O . GLY B 1 145 ? -0.211 18.125 -7.672 1 97.56 145 GLY B O 1
ATOM 3056 N N . TYR B 1 146 ? 0.586 16.078 -7.328 1 97.19 146 TYR B N 1
ATOM 3057 C CA . TYR B 1 146 ? -0.656 15.391 -7.668 1 97.19 146 TYR B CA 1
ATOM 3058 C C . TYR B 1 146 ? -1.791 15.828 -6.75 1 97.19 146 TYR B C 1
ATOM 3060 O O . TYR B 1 146 ? -2.877 16.188 -7.219 1 97.19 146 TYR B O 1
ATOM 3068 N N . PHE B 1 147 ? -1.553 15.891 -5.457 1 97.81 147 PHE B N 1
ATOM 3069 C CA . PHE B 1 147 ? -2.6 16.25 -4.508 1 97.81 147 PHE B CA 1
ATOM 3070 C C . PHE B 1 147 ? -2.9 17.75 -4.582 1 97.81 147 PHE B C 1
ATOM 3072 O O . PHE B 1 147 ? -4.043 18.156 -4.395 1 97.81 147 PHE B O 1
ATOM 3079 N N . GLU B 1 148 ? -1.838 18.547 -4.809 1 97.31 148 GLU B N 1
ATOM 3080 C CA . GLU B 1 148 ? -2.043 19.984 -5.031 1 97.31 148 GLU B CA 1
ATOM 3081 C C . GLU B 1 148 ? -3 20.234 -6.195 1 97.31 148 GLU B C 1
ATOM 3083 O O . GLU B 1 148 ? -3.902 21.062 -6.098 1 97.31 148 GLU B O 1
ATOM 3088 N N . ASP B 1 149 ? -2.801 19.5 -7.234 1 95.69 149 ASP B N 1
ATOM 3089 C CA . ASP B 1 149 ? -3.639 19.609 -8.422 1 95.69 149 ASP B CA 1
ATOM 3090 C C . ASP B 1 149 ? -5.066 19.156 -8.133 1 95.69 149 ASP B C 1
ATOM 3092 O O . ASP B 1 149 ? -6.023 19.734 -8.656 1 95.69 149 ASP B O 1
ATOM 3096 N N . LEU B 1 150 ? -5.219 18.141 -7.391 1 96.06 150 LEU B N 1
ATOM 3097 C CA . LEU B 1 150 ? -6.551 17.656 -7.043 1 96.06 150 LEU B CA 1
ATOM 3098 C C . LEU B 1 150 ? -7.328 18.703 -6.266 1 96.06 150 LEU B C 1
ATOM 3100 O O . LEU B 1 150 ? -8.516 18.922 -6.523 1 96.06 150 LEU B O 1
ATOM 3104 N N . VAL B 1 151 ? -6.664 19.328 -5.285 1 95.81 151 VAL B N 1
ATOM 3105 C CA . VAL B 1 151 ? -7.332 20.359 -4.504 1 95.81 151 VAL B CA 1
ATOM 3106 C C . VAL B 1 151 ? -7.715 21.531 -5.41 1 95.81 151 VAL B C 1
ATOM 3108 O O . VAL B 1 151 ? -8.812 22.078 -5.293 1 95.81 151 VAL B O 1
ATOM 3111 N N . ARG B 1 152 ? -6.855 21.828 -6.266 1 93.06 152 ARG B N 1
ATOM 3112 C CA . ARG B 1 152 ? -7.121 22.922 -7.207 1 93.06 152 ARG B CA 1
ATOM 3113 C C . ARG B 1 152 ? -8.336 22.594 -8.078 1 93.06 152 ARG B C 1
ATOM 3115 O O . ARG B 1 152 ? -9.227 23.438 -8.234 1 93.06 152 ARG B O 1
ATOM 3122 N N . ALA B 1 153 ? -8.391 21.453 -8.602 1 91.25 153 ALA B N 1
ATOM 3123 C CA . ALA B 1 153 ? -9.445 21.031 -9.523 1 91.25 153 ALA B CA 1
ATOM 3124 C C . ALA B 1 153 ? -10.781 20.891 -8.812 1 91.25 153 ALA B C 1
ATOM 3126 O O . ALA B 1 153 ? -11.836 21.125 -9.406 1 91.25 153 ALA B O 1
ATOM 3127 N N . GLY B 1 154 ? -10.75 20.453 -7.59 1 86.19 154 GLY B N 1
ATOM 3128 C CA . GLY B 1 154 ? -11.969 20.203 -6.836 1 86.19 154 GLY B CA 1
ATOM 3129 C C . GLY B 1 154 ? -12.719 21.484 -6.492 1 86.19 154 GLY B C 1
ATOM 3130 O O . GLY B 1 154 ? -13.922 21.453 -6.227 1 86.19 154 GLY B O 1
ATOM 3131 N N . GLY B 1 155 ? -12.023 22.625 -6.453 1 81.88 155 GLY B N 1
ATOM 3132 C CA . GLY B 1 155 ? -12.641 23.922 -6.246 1 81.88 155 GLY B CA 1
ATOM 3133 C C . GLY B 1 155 ? -13.164 24.125 -4.836 1 81.88 155 GLY B C 1
ATOM 3134 O O . GLY B 1 155 ? -13.852 25.109 -4.555 1 81.88 155 GLY B O 1
ATOM 3135 N N . GLY B 1 156 ? -12.977 23.172 -4.004 1 86.38 156 GLY B N 1
ATOM 3136 C CA . GLY B 1 156 ? -13.445 23.25 -2.629 1 86.38 156 GLY B CA 1
ATOM 3137 C C . GLY B 1 156 ? -12.312 23.297 -1.617 1 86.38 156 GLY B C 1
ATOM 3138 O O . GLY B 1 156 ? -11.156 23.5 -1.983 1 86.38 156 GLY B O 1
ATOM 3139 N N . ALA B 1 157 ? -12.758 23.156 -0.367 1 92.69 157 ALA B N 1
ATOM 3140 C CA . ALA B 1 157 ? -11.844 23.312 0.756 1 92.69 157 ALA B CA 1
ATOM 3141 C C . ALA B 1 157 ? -11 22.062 0.967 1 92.69 157 ALA B C 1
ATOM 3143 O O . ALA B 1 157 ? -9.953 22.109 1.622 1 92.69 157 ALA B O 1
ATOM 3144 N N . PHE B 1 158 ? -11.492 20.953 0.363 1 96.81 158 PHE B N 1
ATOM 3145 C CA . PHE B 1 158 ? -10.844 19.688 0.635 1 96.81 158 PHE B CA 1
ATOM 3146 C C . PHE B 1 158 ? -10.539 18.938 -0.663 1 96.81 158 PHE B C 1
ATOM 3148 O O . PHE B 1 158 ? -10.93 19.391 -1.744 1 96.81 158 PHE B O 1
ATOM 3155 N N . VAL B 1 159 ? -9.812 17.828 -0.657 1 96.25 159 VAL B N 1
ATOM 3156 C CA . VAL B 1 159 ? -9.32 17.094 -1.819 1 96.25 159 VAL B CA 1
ATOM 3157 C C . VAL B 1 159 ? -10.492 16.656 -2.688 1 96.25 159 VAL B C 1
ATOM 3159 O O . VAL B 1 159 ? -10.422 16.703 -3.918 1 96.25 159 VAL B O 1
ATOM 3162 N N . THR B 1 160 ? -11.617 16.25 -2.055 1 92.81 160 THR B N 1
ATOM 3163 C CA . THR B 1 160 ? -12.75 15.719 -2.811 1 92.81 160 THR B CA 1
ATOM 3164 C C . THR B 1 160 ? -13.852 16.766 -2.926 1 92.81 160 THR B C 1
ATOM 3166 O O . THR B 1 160 ? -15 16.438 -3.223 1 92.81 160 THR B O 1
ATOM 3169 N N . GLY B 1 161 ? -13.555 17.984 -2.598 1 90.5 161 GLY B N 1
ATOM 3170 C CA . GLY B 1 161 ? -14.539 19.047 -2.734 1 90.5 161 GLY B CA 1
ATOM 3171 C C . GLY B 1 161 ? -14.883 19.719 -1.418 1 90.5 161 GLY B C 1
ATOM 3172 O O . GLY B 1 161 ? -14 20.156 -0.691 1 90.5 161 GLY B O 1
ATOM 3173 N N . ARG B 1 162 ? -16.141 19.672 -1.058 1 89.94 162 ARG B N 1
ATOM 3174 C CA . ARG B 1 162 ? -16.609 20.516 0.043 1 89.94 162 ARG B CA 1
ATOM 3175 C C . ARG B 1 162 ? -16.547 19.766 1.369 1 89.94 162 ARG B C 1
ATOM 3177 O O . ARG B 1 162 ? -16.562 20.375 2.438 1 89.94 162 ARG B O 1
ATOM 3184 N N . ARG B 1 163 ? -16.516 18.484 1.275 1 94.44 163 ARG B N 1
ATOM 3185 C CA . ARG B 1 163 ? -16.562 17.719 2.52 1 94.44 163 ARG B CA 1
ATOM 3186 C C . ARG B 1 163 ? -15.219 17.062 2.807 1 94.44 163 ARG B C 1
ATOM 3188 O O . ARG B 1 163 ? -14.562 16.547 1.896 1 94.44 163 ARG B O 1
ATOM 3195 N N . LEU B 1 164 ? -14.891 17.078 4.121 1 97.69 164 LEU B N 1
ATOM 319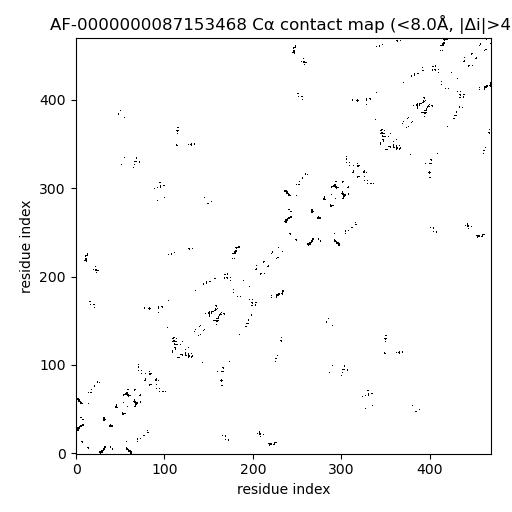6 C CA . LEU B 1 164 ? -13.664 16.438 4.574 1 97.69 164 LEU B CA 1
ATOM 3197 C C . LEU B 1 164 ? -13.781 14.914 4.504 1 97.69 164 LEU B C 1
ATOM 3199 O O . LEU B 1 164 ? -14.812 14.352 4.875 1 97.69 164 LEU B O 1
ATOM 3203 N N . THR B 1 165 ? -12.75 14.273 4.055 1 98.62 165 THR B N 1
ATOM 3204 C CA . THR B 1 165 ? -12.594 12.828 4.164 1 98.62 165 THR B CA 1
ATOM 3205 C C . THR B 1 165 ? -11.336 12.477 4.949 1 98.62 165 THR B C 1
ATOM 3207 O O . THR B 1 165 ? -10.562 13.359 5.316 1 98.62 165 THR B O 1
ATOM 3210 N N . TYR B 1 166 ? -11.07 11.148 5.219 1 98.88 166 TYR B N 1
ATOM 3211 C CA . TYR B 1 166 ? -9.883 10.75 5.965 1 98.88 166 TYR B CA 1
ATOM 3212 C C . TYR B 1 166 ? -8.617 11 5.152 1 98.88 166 TYR B C 1
ATOM 3214 O O . TYR B 1 166 ? -7.512 10.984 5.691 1 98.88 166 TYR B O 1
ATOM 3222 N N . VAL B 1 167 ? -8.766 11.266 3.852 1 98.88 167 VAL B N 1
ATOM 3223 C CA . VAL B 1 167 ? -7.621 11.602 3.01 1 98.88 167 VAL B CA 1
ATOM 3224 C C . VAL B 1 167 ? -7.074 12.969 3.402 1 98.88 167 VAL B C 1
ATOM 3226 O O . VAL B 1 167 ? -5.859 13.18 3.422 1 98.88 167 VAL B O 1
ATOM 3229 N N . ASP B 1 168 ? -7.953 13.883 3.695 1 98.94 168 ASP B N 1
ATOM 3230 C CA . ASP B 1 168 ? -7.523 15.211 4.117 1 98.94 168 ASP B CA 1
ATOM 3231 C C . ASP B 1 168 ? -6.75 15.148 5.434 1 98.94 168 ASP B C 1
ATOM 3233 O O . ASP B 1 168 ? -5.754 15.852 5.609 1 98.94 168 ASP B O 1
ATOM 3237 N N . LEU B 1 169 ? -7.207 14.336 6.34 1 98.94 169 LEU B N 1
ATOM 3238 C CA . LEU B 1 169 ? -6.516 14.125 7.605 1 98.94 169 LEU B CA 1
ATOM 3239 C C . LEU B 1 169 ? -5.137 13.508 7.379 1 98.94 169 LEU B C 1
ATOM 3241 O O . LEU B 1 169 ? -4.168 13.898 8.039 1 98.94 169 LEU B O 1
ATOM 3245 N N . SER B 1 170 ? -5.078 12.578 6.461 1 98.94 170 SER B N 1
ATOM 3246 C CA . SER B 1 170 ? -3.809 11.93 6.141 1 98.94 170 SER B CA 1
ATOM 3247 C C . SER B 1 170 ? -2.83 12.922 5.516 1 98.94 170 SER B C 1
ATOM 3249 O O . SER B 1 170 ? -1.632 12.875 5.801 1 98.94 170 SER B O 1
ATOM 3251 N N . LEU B 1 171 ? -3.34 13.805 4.641 1 98.94 171 LEU B N 1
ATOM 3252 C CA . LEU B 1 171 ? -2.479 14.805 4.023 1 98.94 171 LEU B CA 1
ATOM 3253 C C . LEU B 1 171 ? -1.981 15.812 5.059 1 98.94 171 LEU B C 1
ATOM 3255 O O . LEU B 1 171 ? -0.84 16.266 4.984 1 98.94 171 LEU B O 1
ATOM 3259 N N . PHE B 1 172 ? -2.84 16.172 6.012 1 98.94 172 PHE B N 1
ATOM 3260 C CA . PHE B 1 172 ? -2.4 16.969 7.148 1 98.94 172 PHE B CA 1
ATOM 3261 C C . PHE B 1 172 ? -1.186 16.328 7.816 1 98.94 172 PHE B C 1
ATOM 3263 O O . PHE B 1 172 ? -0.183 17 8.062 1 98.94 172 PHE B O 1
ATOM 3270 N N . GLN B 1 173 ? -1.238 15.031 8.102 1 98.94 173 GLN B N 1
ATOM 3271 C CA . GLN B 1 173 ? -0.175 14.312 8.797 1 98.94 173 GLN B CA 1
ATOM 3272 C C . GLN B 1 173 ? 1.101 14.273 7.961 1 98.94 173 GLN B C 1
ATOM 3274 O O . GLN B 1 173 ? 2.207 14.32 8.5 1 98.94 173 GLN B O 1
ATOM 3279 N N . ILE B 1 174 ? 0.925 14.18 6.609 1 98.94 174 ILE B N 1
ATOM 3280 C CA . ILE B 1 174 ? 2.068 14.188 5.703 1 98.94 174 ILE B CA 1
ATOM 3281 C C . ILE B 1 174 ? 2.801 15.523 5.812 1 98.94 174 ILE B C 1
ATOM 3283 O O . ILE B 1 174 ? 4.027 15.555 5.953 1 98.94 174 ILE B O 1
ATOM 3287 N N . VAL B 1 175 ? 2.057 16.609 5.738 1 98.88 175 VAL B N 1
ATOM 3288 C CA . VAL B 1 175 ? 2.662 17.938 5.809 1 98.88 175 VAL B CA 1
ATOM 3289 C C . VAL B 1 175 ? 3.365 18.109 7.152 1 98.88 175 VAL B C 1
ATOM 3291 O O . VAL B 1 175 ? 4.527 18.531 7.203 1 98.88 175 VAL B O 1
ATOM 3294 N N . GLU B 1 176 ? 2.713 17.734 8.289 1 98.81 176 GLU B N 1
ATOM 3295 C CA . GLU B 1 176 ? 3.314 17.844 9.617 1 98.81 176 GLU B CA 1
ATOM 3296 C C . GLU B 1 176 ? 4.598 17.016 9.703 1 98.81 176 GLU B C 1
ATOM 3298 O O . GLU B 1 176 ? 5.602 17.484 10.242 1 98.81 176 GLU B O 1
ATOM 3303 N N . GLY B 1 177 ? 4.527 15.82 9.211 1 98.69 177 GLY B N 1
ATOM 3304 C CA . GLY B 1 177 ? 5.672 14.922 9.258 1 98.69 177 GLY B CA 1
ATOM 3305 C C . GLY B 1 177 ? 6.855 15.422 8.453 1 98.69 177 GLY B C 1
ATOM 3306 O O . GLY B 1 177 ? 8 15.352 8.914 1 98.69 177 GLY B O 1
ATOM 3307 N N . LEU B 1 178 ? 6.574 15.898 7.242 1 98.75 178 LEU B N 1
ATOM 3308 C CA . LEU B 1 178 ? 7.656 16.391 6.395 1 98.75 178 LEU B CA 1
ATOM 3309 C C . LEU B 1 178 ? 8.266 17.656 6.969 1 98.75 178 LEU B C 1
ATOM 3311 O O . LEU B 1 178 ? 9.469 17.891 6.848 1 98.75 178 LEU B O 1
ATOM 3315 N N . ARG B 1 179 ? 7.41 18.531 7.586 1 98.69 179 ARG B N 1
ATOM 3316 C CA . ARG B 1 179 ? 7.93 19.703 8.281 1 98.69 179 ARG B CA 1
ATOM 3317 C C . ARG B 1 179 ? 8.875 19.297 9.406 1 98.69 179 ARG B C 1
ATOM 3319 O O . ARG B 1 179 ? 9.875 19.969 9.664 1 98.69 179 ARG B O 1
ATOM 3326 N N . TYR B 1 180 ? 8.594 18.234 10.078 1 98.5 180 TYR B N 1
ATOM 3327 C CA . TYR B 1 180 ? 9.438 17.75 11.164 1 98.5 180 TYR B CA 1
ATOM 3328 C C . TYR B 1 180 ? 10.711 17.125 10.625 1 98.5 180 TYR B C 1
ATOM 3330 O O . TYR B 1 180 ? 11.82 17.469 11.047 1 98.5 180 TYR B O 1
ATOM 3338 N N . ALA B 1 181 ? 10.656 16.188 9.711 1 98.12 181 ALA B N 1
ATOM 3339 C CA . ALA B 1 181 ?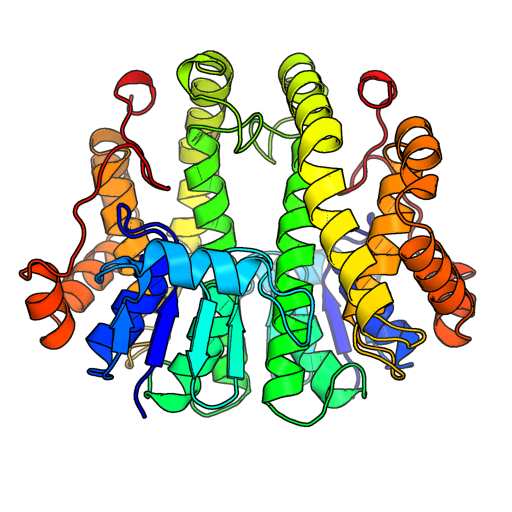 11.773 15.383 9.227 1 98.12 181 ALA B CA 1
ATOM 3340 C C . ALA B 1 181 ? 12.742 16.219 8.398 1 98.12 181 ALA B C 1
ATOM 3342 O O . ALA B 1 181 ? 13.961 16 8.453 1 98.12 181 ALA B O 1
ATOM 3343 N N . PHE B 1 182 ? 12.164 17.172 7.613 1 98.31 182 PHE B N 1
ATOM 3344 C CA . PHE B 1 182 ? 12.953 17.969 6.672 1 98.31 182 PHE B CA 1
ATOM 3345 C C . PHE B 1 182 ? 12.555 19.438 6.738 1 98.31 182 PHE B C 1
ATOM 3347 O O . PHE B 1 182 ? 12.117 20 5.738 1 98.31 182 PHE B O 1
ATOM 3354 N N . PRO B 1 183 ? 12.797 20.125 7.852 1 98.12 183 PRO B N 1
ATOM 3355 C CA . PRO B 1 183 ? 12.289 21.484 8.023 1 98.12 183 PRO B CA 1
ATOM 3356 C C . PRO B 1 183 ? 12.812 22.453 6.961 1 98.12 183 PRO B C 1
ATOM 3358 O O . PRO B 1 183 ? 12.062 23.297 6.473 1 98.12 183 PRO B O 1
ATOM 3361 N N . LYS B 1 184 ? 13.984 22.312 6.5 1 98.31 184 LYS B N 1
ATOM 3362 C CA . LYS B 1 184 ? 14.531 23.234 5.508 1 98.31 184 LYS B CA 1
ATOM 3363 C C . LYS B 1 184 ? 13.961 22.953 4.121 1 98.31 184 LYS B C 1
ATOM 3365 O O . LYS B 1 184 ? 13.5 23.859 3.432 1 98.31 184 LYS B O 1
ATOM 3370 N N . ARG B 1 185 ? 14.008 21.719 3.719 1 98.25 185 ARG B N 1
ATOM 3371 C CA . ARG B 1 185 ? 13.531 21.344 2.391 1 98.25 185 ARG B CA 1
ATOM 3372 C C . ARG B 1 185 ? 12.039 21.594 2.252 1 98.25 185 ARG B C 1
ATOM 3374 O O . ARG B 1 185 ? 11.57 22.062 1.209 1 98.25 185 ARG B O 1
ATOM 3381 N N . MET B 1 186 ? 11.344 21.266 3.32 1 98.56 186 MET B N 1
ATOM 3382 C CA . MET B 1 186 ? 9.898 21.453 3.273 1 98.56 186 MET B CA 1
ATOM 3383 C C . MET B 1 186 ? 9.555 22.938 3.211 1 98.56 186 MET B C 1
ATOM 3385 O O . MET B 1 186 ? 8.672 23.359 2.451 1 98.56 186 MET B O 1
ATOM 3389 N N . ALA B 1 187 ? 10.227 23.766 3.996 1 98.19 187 ALA B N 1
ATOM 3390 C CA . ALA B 1 187 ? 9.992 25.203 3.965 1 98.19 187 ALA B CA 1
ATOM 3391 C C . ALA B 1 187 ? 10.164 25.75 2.553 1 98.19 187 ALA B C 1
ATOM 3393 O O . ALA B 1 187 ? 9.391 26.609 2.115 1 98.19 187 ALA B O 1
ATOM 3394 N N . ARG B 1 188 ? 11.133 25.266 1.833 1 97.94 188 ARG B N 1
ATOM 3395 C CA . ARG B 1 188 ? 11.383 25.703 0.465 1 97.94 188 ARG B CA 1
ATOM 3396 C C . ARG B 1 188 ? 10.305 25.188 -0.484 1 97.94 188 ARG B C 1
ATOM 3398 O O . ARG B 1 188 ? 9.898 25.891 -1.412 1 97.94 188 ARG B O 1
ATOM 3405 N N . PHE B 1 189 ? 9.836 24.016 -0.263 1 98.56 189 PHE B N 1
ATOM 3406 C CA . PHE B 1 189 ? 8.945 23.344 -1.207 1 98.56 189 PHE B CA 1
ATOM 3407 C C . PHE B 1 189 ? 7.512 23.828 -1.023 1 98.56 189 PHE B C 1
ATOM 3409 O O . PHE B 1 189 ? 6.691 23.719 -1.94 1 98.56 189 PHE B O 1
ATOM 3416 N N . GLU B 1 190 ? 7.164 24.328 0.153 1 98.44 190 GLU B N 1
ATOM 3417 C CA . GLU B 1 190 ? 5.785 24.672 0.488 1 98.44 190 GLU B CA 1
ATOM 3418 C C . GLU B 1 190 ? 5.227 25.719 -0.469 1 98.44 190 GLU B C 1
ATOM 3420 O O . GLU B 1 190 ? 4.02 25.766 -0.716 1 98.44 190 GLU B O 1
ATOM 3425 N N . LYS B 1 191 ? 6.039 26.531 -1.063 1 98.06 191 LYS B N 1
ATOM 3426 C CA . LYS B 1 191 ? 5.602 27.531 -2.023 1 98.06 191 LYS B CA 1
ATOM 3427 C C . LYS B 1 191 ? 4.996 26.891 -3.266 1 98.06 191 LYS B C 1
ATOM 3429 O O . LYS B 1 191 ? 4.176 27.5 -3.955 1 98.06 191 LYS B O 1
ATOM 3434 N N . ASN B 1 192 ? 5.371 25.672 -3.557 1 98.44 192 ASN B N 1
ATOM 3435 C CA . ASN B 1 192 ? 4.895 24.953 -4.73 1 98.44 192 ASN B CA 1
ATOM 3436 C C . ASN B 1 192 ? 3.549 24.281 -4.469 1 98.44 192 ASN B C 1
ATOM 3438 O O . ASN B 1 192 ? 2.887 23.812 -5.402 1 98.44 192 ASN B O 1
ATOM 3442 N N . ILE B 1 193 ? 3.137 24.25 -3.164 1 98.5 193 ILE B N 1
ATOM 3443 C CA . ILE B 1 193 ? 1.914 23.531 -2.834 1 98.5 193 ILE B CA 1
ATOM 3444 C C . ILE B 1 193 ? 1.06 24.359 -1.884 1 98.5 193 ILE B C 1
ATOM 3446 O O . ILE B 1 193 ? 0.626 23.875 -0.837 1 98.5 193 ILE B O 1
ATOM 3450 N N . PRO B 1 194 ? 0.735 25.578 -2.236 1 98.38 194 PRO B N 1
ATOM 3451 C CA . PRO B 1 194 ? 0.007 26.469 -1.327 1 98.38 194 PRO B CA 1
ATOM 3452 C C . PRO B 1 194 ? -1.379 25.938 -0.966 1 98.38 194 PRO B C 1
ATOM 3454 O O . PRO B 1 194 ? -1.866 26.188 0.141 1 98.38 194 PRO B O 1
ATOM 3457 N N . ARG B 1 195 ? -2.047 25.25 -1.838 1 97.81 195 ARG B N 1
ATOM 3458 C CA . ARG B 1 195 ? -3.387 24.75 -1.55 1 97.81 195 ARG B CA 1
ATOM 3459 C C . ARG B 1 195 ? -3.34 23.625 -0.533 1 97.81 195 ARG B C 1
ATOM 3461 O O . ARG B 1 195 ? -4.23 23.5 0.312 1 97.81 195 ARG B O 1
ATOM 3468 N N . LEU B 1 196 ? -2.307 22.781 -0.644 1 98.25 196 LEU B N 1
ATOM 3469 C CA . LEU B 1 196 ? -2.143 21.719 0.345 1 98.25 196 LEU B CA 1
ATOM 3470 C C . LEU B 1 196 ? -1.848 22.297 1.724 1 98.25 196 LEU B C 1
ATOM 3472 O O . LEU B 1 196 ? -2.289 21.766 2.738 1 98.25 196 LEU B O 1
ATOM 3476 N N . ILE B 1 197 ? -1.063 23.391 1.723 1 98.69 197 ILE B N 1
ATOM 3477 C CA . ILE B 1 197 ? -0.757 24.031 2.994 1 98.69 197 ILE B CA 1
ATOM 3478 C C . ILE B 1 197 ? -2.027 24.641 3.582 1 98.69 197 ILE B C 1
ATOM 3480 O O . ILE B 1 197 ? -2.273 24.547 4.785 1 98.69 197 ILE B O 1
ATOM 3484 N N . ALA B 1 198 ? -2.832 25.234 2.756 1 98.38 198 ALA B N 1
ATOM 3485 C CA . ALA B 1 198 ? -4.113 25.766 3.215 1 98.38 198 ALA B CA 1
ATOM 3486 C C . ALA B 1 198 ? -5.008 24.641 3.746 1 98.38 198 ALA B C 1
ATOM 3488 O O . ALA B 1 198 ? -5.711 24.828 4.742 1 98.38 198 ALA B O 1
ATOM 3489 N N . LEU B 1 199 ? -5 23.547 3.025 1 98.38 199 LEU B N 1
ATOM 3490 C CA . LEU B 1 199 ? -5.746 22.375 3.479 1 98.38 199 LEU B CA 1
ATOM 3491 C C . LEU B 1 199 ? -5.27 21.922 4.852 1 98.38 199 LEU B C 1
ATOM 3493 O O . LEU B 1 199 ? -6.082 21.656 5.738 1 98.38 199 LEU B O 1
ATOM 3497 N N . ARG B 1 200 ? -4 21.828 5.004 1 98.69 200 ARG B N 1
ATOM 3498 C CA . ARG B 1 200 ? -3.416 21.5 6.297 1 98.69 200 ARG B CA 1
ATOM 3499 C C . ARG B 1 200 ? -3.9 22.438 7.383 1 98.69 200 ARG B C 1
ATOM 3501 O O . ARG B 1 200 ? -4.281 22.016 8.469 1 98.69 200 ARG B O 1
ATOM 3508 N N . ASP B 1 201 ? -3.881 23.734 7.168 1 98.75 201 ASP B N 1
ATOM 3509 C CA . ASP B 1 201 ? -4.328 24.734 8.133 1 98.75 201 ASP B CA 1
ATOM 3510 C C . ASP B 1 201 ? -5.797 24.531 8.5 1 98.75 201 ASP B C 1
ATOM 3512 O O . ASP B 1 201 ? -6.168 24.625 9.672 1 98.75 201 ASP B O 1
ATOM 3516 N N . ARG B 1 202 ? -6.617 24.266 7.527 1 98.31 202 ARG B N 1
ATOM 3517 C CA . ARG B 1 202 ? -8.039 24.031 7.75 1 98.31 202 ARG B CA 1
ATOM 3518 C C . ARG B 1 202 ? -8.266 22.812 8.641 1 98.31 202 ARG B C 1
ATOM 3520 O O . ARG B 1 202 ? -9.109 22.844 9.539 1 98.31 202 ARG B O 1
ATOM 3527 N N . VAL B 1 203 ? -7.539 21.75 8.32 1 98.75 203 VAL B N 1
ATOM 3528 C CA . VAL B 1 203 ? -7.672 20.531 9.109 1 98.75 203 VAL B CA 1
ATOM 3529 C C . VAL B 1 203 ? -7.242 20.812 10.555 1 98.75 203 VAL B C 1
ATOM 3531 O O . VAL B 1 203 ? -7.91 20.375 11.5 1 98.75 203 VAL B O 1
ATOM 3534 N N . ALA B 1 204 ? -6.184 21.562 10.766 1 98.75 204 ALA B N 1
ATOM 3535 C CA . ALA B 1 204 ? -5.633 21.844 12.094 1 98.75 204 ALA B CA 1
ATOM 3536 C C . ALA B 1 204 ? -6.625 22.641 12.938 1 98.75 204 ALA B C 1
ATOM 3538 O O . ALA B 1 204 ? -6.605 22.562 14.172 1 98.75 204 ALA B O 1
ATOM 3539 N N . GLU B 1 205 ? -7.488 23.328 12.289 1 98.5 205 GLU B N 1
ATOM 3540 C CA . GLU B 1 205 ? -8.398 24.219 13 1 98.5 205 GLU B CA 1
ATOM 3541 C C . GLU B 1 205 ? -9.719 23.531 13.312 1 98.5 205 GLU B C 1
ATOM 3543 O O . GLU B 1 205 ? -10.57 24.094 14.008 1 98.5 205 GLU B O 1
ATOM 3548 N N . ARG B 1 206 ? -9.953 22.391 12.734 1 98.44 206 ARG B N 1
ATOM 3549 C CA . ARG B 1 206 ? -11.172 21.672 13.086 1 98.44 206 ARG B CA 1
ATOM 3550 C C . ARG B 1 206 ? -11.242 21.422 14.586 1 98.44 206 ARG B C 1
ATOM 3552 O O . ARG B 1 206 ? -10.25 21.031 15.203 1 98.44 206 ARG B O 1
ATOM 3559 N N . PRO B 1 207 ? -12.352 21.562 15.188 1 98.5 207 PRO B N 1
ATOM 3560 C CA . PRO B 1 207 ? -12.453 21.609 16.641 1 98.5 207 PRO B CA 1
ATOM 3561 C C . PRO B 1 207 ? -11.859 20.359 17.312 1 98.5 207 PRO B C 1
ATOM 3563 O O . PRO B 1 207 ? -11.031 20.469 18.219 1 98.5 207 PRO B O 1
ATOM 3566 N N . ASN B 1 208 ? -12.258 19.188 16.906 1 98.69 208 ASN B N 1
ATOM 3567 C CA . ASN B 1 208 ? -11.766 17.953 17.531 1 98.69 208 ASN B CA 1
ATOM 3568 C C . ASN B 1 208 ? -10.281 17.75 17.281 1 98.69 208 ASN B C 1
ATOM 3570 O O . ASN B 1 208 ? -9.555 17.266 18.156 1 98.69 208 ASN B O 1
ATOM 3574 N N . ILE B 1 209 ? -9.812 18.094 16.094 1 98.88 209 ILE B N 1
ATOM 3575 C CA . ILE B 1 209 ? -8.406 17.969 15.75 1 98.88 209 ILE B CA 1
ATOM 3576 C C . ILE B 1 209 ? -7.578 18.969 16.547 1 98.88 209 ILE B C 1
ATOM 3578 O O . ILE B 1 209 ? -6.539 18.625 17.109 1 98.88 209 ILE B O 1
ATOM 3582 N N . LYS B 1 210 ? -8.047 20.203 16.562 1 98.81 210 LYS B N 1
ATOM 3583 C CA . LYS B 1 210 ? -7.371 21.234 17.328 1 98.81 210 LYS B CA 1
ATOM 3584 C C . LYS B 1 210 ? -7.195 20.828 18.781 1 98.81 210 LYS B C 1
ATOM 3586 O O . LYS B 1 210 ? -6.113 20.984 19.344 1 98.81 210 LYS B O 1
ATOM 3591 N N . ALA B 1 211 ? -8.266 20.312 19.391 1 98.75 211 ALA B N 1
ATOM 3592 C CA . ALA B 1 211 ? -8.219 19.828 20.766 1 98.75 211 ALA B CA 1
ATOM 3593 C C . ALA B 1 211 ? -7.223 18.672 20.906 1 98.75 211 ALA B C 1
ATOM 3595 O O . ALA B 1 211 ? -6.445 18.641 21.859 1 98.75 211 ALA B O 1
ATOM 3596 N N . TYR B 1 212 ? -7.25 17.734 19.969 1 98.69 212 TYR B N 1
ATOM 3597 C CA . TYR B 1 212 ? -6.359 16.578 19.969 1 98.69 212 TYR B CA 1
ATOM 3598 C C . TYR B 1 212 ? -4.898 17.016 19.891 1 98.69 212 TYR B C 1
ATOM 3600 O O . TYR B 1 212 ? -4.059 16.547 20.656 1 98.69 212 TYR B O 1
ATOM 3608 N N . LEU B 1 213 ? -4.621 17.969 18.984 1 98.56 213 LEU B N 1
ATOM 3609 C CA . LEU B 1 213 ? -3.258 18.438 18.766 1 98.56 213 LEU B CA 1
ATOM 3610 C C . LEU B 1 213 ? -2.715 19.125 20.016 1 98.56 213 LEU B C 1
ATOM 3612 O O . LEU B 1 213 ? -1.505 19.125 20.25 1 98.56 213 LEU B O 1
ATOM 3616 N N . ALA B 1 214 ? -3.557 19.625 20.844 1 98.06 214 ALA B N 1
ATOM 3617 C CA . ALA B 1 214 ? -3.158 20.359 22.031 1 98.06 214 ALA B CA 1
ATOM 3618 C C . ALA B 1 214 ? -3.117 19.438 23.25 1 98.06 214 ALA B C 1
ATOM 3620 O O . ALA B 1 214 ? -2.688 19.844 24.328 1 98.06 214 ALA B O 1
ATOM 3621 N N . SER B 1 215 ? -3.533 18.234 23.078 1 97.5 215 SER B N 1
ATOM 3622 C CA . SER B 1 215 ? -3.658 17.312 24.203 1 97.5 215 SER B CA 1
ATOM 3623 C C . SER B 1 215 ? -2.426 16.422 24.344 1 97.5 215 SER B C 1
ATOM 3625 O O . SER B 1 215 ? -1.634 16.312 23.406 1 97.5 215 SER B O 1
ATOM 3627 N N . GLU B 1 216 ? -2.289 15.711 25.469 1 95.06 216 GLU B N 1
ATOM 3628 C CA . GLU B 1 216 ? -1.195 14.781 25.734 1 95.06 216 GLU B CA 1
ATOM 3629 C C . GLU B 1 216 ? -1.392 13.477 24.969 1 95.06 216 GLU B C 1
ATOM 3631 O O . GLU B 1 216 ? -0.473 12.656 24.875 1 95.06 216 GLU B O 1
ATOM 3636 N N . ARG B 1 217 ? -2.527 13.328 24.375 1 95.56 217 ARG B N 1
ATOM 3637 C CA . ARG B 1 217 ? -2.799 12.117 23.609 1 95.56 217 ARG B CA 1
ATOM 3638 C C . ARG B 1 217 ? -2.016 12.117 22.297 1 95.56 217 ARG B C 1
ATOM 3640 O O . ARG B 1 217 ? -1.78 11.055 21.703 1 95.56 217 ARG B O 1
ATOM 3647 N N . ARG B 1 218 ? -1.748 13.297 21.828 1 97.75 218 ARG B N 1
ATOM 3648 C CA . ARG B 1 218 ? -0.918 13.398 20.641 1 97.75 218 ARG B CA 1
ATOM 3649 C C . ARG B 1 218 ? 0.549 13.141 20.969 1 97.75 218 ARG B C 1
ATOM 3651 O O . ARG B 1 218 ? 1.173 13.922 21.688 1 97.75 218 ARG B O 1
ATOM 3658 N N . ILE B 1 219 ? 1.033 12.078 20.422 1 97 219 ILE B N 1
ATOM 3659 C CA . ILE B 1 219 ? 2.439 11.758 20.625 1 97 219 ILE B CA 1
ATOM 3660 C C . ILE B 1 219 ? 3.316 12.719 19.828 1 97 219 ILE B C 1
ATOM 3662 O O . ILE B 1 219 ? 3.082 12.938 18.641 1 97 219 ILE B O 1
ATOM 3666 N N . PRO B 1 220 ? 4.316 13.344 20.469 1 97.12 220 PRO B N 1
ATOM 3667 C CA . PRO B 1 220 ? 5.203 14.219 19.703 1 97.12 220 PRO B CA 1
ATOM 3668 C C . PRO B 1 220 ? 6.047 13.453 18.688 1 97.12 220 PRO B C 1
ATOM 3670 O O . PRO B 1 220 ? 6.379 12.289 18.906 1 97.12 220 PRO B O 1
ATOM 3673 N N . PHE B 1 221 ? 6.348 14.133 17.578 1 97.31 221 PHE B N 1
ATOM 3674 C CA . PHE B 1 221 ? 7.34 13.562 16.672 1 97.31 221 PHE B CA 1
ATOM 3675 C C . PHE B 1 221 ? 8.648 13.289 17.422 1 97.31 221 PHE B C 1
ATOM 3677 O O . PHE B 1 221 ? 9.023 14.039 18.328 1 97.31 221 PHE B O 1
ATOM 3684 N N . ASN B 1 222 ? 9.258 12.25 17.078 1 94.56 222 ASN B N 1
ATOM 3685 C CA . ASN B 1 222 ? 10.57 11.914 17.625 1 94.56 222 ASN B CA 1
ATOM 3686 C C . ASN B 1 222 ? 11.398 11.109 16.625 1 94.56 222 ASN B C 1
ATOM 3688 O O . ASN B 1 222 ? 11.016 10.992 15.453 1 94.56 222 ASN B O 1
ATOM 3692 N N . GLU B 1 223 ? 12.516 10.594 17 1 88.44 223 GLU B N 1
ATOM 3693 C CA . GLU B 1 223 ? 13.453 10.031 16.031 1 88.44 223 GLU B CA 1
ATOM 3694 C C . GLU B 1 223 ? 13.258 8.531 15.883 1 88.44 223 GLU B C 1
ATOM 3696 O O . GLU B 1 223 ? 14.141 7.828 15.383 1 88.44 223 GLU B O 1
ATOM 3701 N N . GLU B 1 224 ? 12.18 7.996 16.25 1 89.94 224 GLU B N 1
ATOM 3702 C CA . GLU B 1 224 ? 11.953 6.555 16.188 1 89.94 224 GLU B CA 1
ATOM 3703 C C . GLU B 1 224 ? 10.844 6.215 15.195 1 89.94 224 GLU B C 1
ATOM 3705 O O . GLU B 1 224 ? 10.57 5.039 14.945 1 89.94 224 GLU B O 1
ATOM 3710 N N . GLY B 1 225 ? 10.266 7.102 14.523 1 91.31 225 GLY B N 1
ATOM 3711 C CA . GLY B 1 225 ? 9.109 6.867 13.672 1 91.31 225 GLY B CA 1
ATOM 3712 C C . GLY B 1 225 ? 9.398 7.074 12.195 1 91.31 225 GLY B C 1
ATOM 3713 O O . GLY B 1 225 ? 10.555 6.988 11.766 1 91.31 225 GLY B O 1
ATOM 3714 N N . ILE B 1 226 ? 8.367 7.172 11.398 1 95.5 226 ILE B N 1
ATOM 3715 C CA . ILE B 1 226 ? 8.43 7.309 9.945 1 95.5 226 ILE B CA 1
ATOM 3716 C C . ILE B 1 226 ? 9.156 8.602 9.578 1 95.5 226 ILE B C 1
ATOM 3718 O O . ILE B 1 226 ? 10.023 8.602 8.703 1 95.5 226 ILE B O 1
ATOM 3722 N N . PHE B 1 227 ? 8.789 9.625 10.281 1 97.5 227 PHE B N 1
ATOM 3723 C CA . PHE B 1 227 ? 9.375 10.93 10.016 1 97.5 227 PHE B CA 1
ATOM 3724 C C . PHE B 1 227 ? 10.555 11.195 10.945 1 97.5 227 PHE B C 1
ATOM 3726 O O . PHE B 1 227 ? 10.367 11.641 12.078 1 97.5 227 PHE B O 1
ATOM 3733 N N . ARG B 1 228 ? 11.727 10.891 10.5 1 95.75 228 ARG B N 1
ATOM 3734 C CA . ARG B 1 228 ? 12.922 11.109 11.312 1 95.75 228 ARG B CA 1
ATOM 3735 C C . ARG B 1 228 ? 13.727 12.297 10.797 1 95.75 228 ARG B C 1
ATOM 3737 O O . ARG B 1 228 ? 13.859 12.484 9.586 1 95.75 228 ARG B O 1
ATOM 3744 N N . ARG B 1 229 ? 14.242 12.953 11.758 1 95.62 229 ARG B N 1
ATOM 3745 C CA . ARG B 1 229 ? 15.023 14.141 11.406 1 95.62 229 ARG B CA 1
ATOM 3746 C C . ARG B 1 229 ? 16.516 13.867 11.523 1 95.62 229 ARG B C 1
ATOM 3748 O O . ARG B 1 229 ? 17.016 13.594 12.617 1 95.62 229 ARG B O 1
ATOM 3755 N N . TYR B 1 230 ? 17.141 13.961 10.461 1 95 230 TYR B N 1
ATOM 3756 C CA . TYR B 1 230 ? 18.594 13.906 10.375 1 95 230 TYR B CA 1
ATOM 3757 C C . TYR B 1 230 ? 19.141 15.125 9.648 1 95 230 TYR B C 1
ATOM 3759 O O . TYR B 1 230 ? 18.844 15.336 8.469 1 95 230 TYR B O 1
ATOM 3767 N N . LYS B 1 231 ? 19.984 15.828 10.289 1 94.44 231 LYS B N 1
ATOM 3768 C CA . LYS B 1 231 ? 20.531 17.047 9.719 1 94.44 231 LYS B CA 1
ATOM 3769 C C . LYS B 1 231 ? 21.203 16.781 8.383 1 94.44 231 LYS B C 1
ATOM 3771 O O . LYS B 1 231 ? 21.109 17.578 7.449 1 94.44 231 LYS B O 1
ATOM 3776 N N . ALA B 1 232 ? 21.797 15.664 8.242 1 95.25 232 ALA B N 1
ATOM 3777 C CA . ALA B 1 232 ? 22.578 15.312 7.062 1 95.25 232 ALA B CA 1
ATOM 3778 C C . ALA B 1 232 ? 21.672 15.086 5.852 1 95.25 232 ALA B C 1
ATOM 3780 O O . ALA B 1 232 ? 22.141 15.102 4.711 1 95.25 232 ALA B O 1
ATOM 3781 N N . LEU B 1 233 ? 20.375 14.883 6.09 1 96.12 233 LEU B N 1
ATOM 3782 C CA . LEU B 1 233 ? 19.438 14.586 5.008 1 96.12 233 LEU B CA 1
ATOM 3783 C C . LEU B 1 233 ? 18.641 15.82 4.629 1 96.12 233 LEU B C 1
ATOM 3785 O O . LEU B 1 233 ? 17.875 15.797 3.664 1 96.12 233 LEU B O 1
ATOM 3789 N N . ASP B 1 234 ? 18.734 16.828 5.387 1 95.69 234 ASP B N 1
ATOM 3790 C CA . ASP B 1 234 ? 17.953 18.047 5.188 1 95.69 234 ASP B CA 1
ATOM 3791 C C . ASP B 1 234 ? 18.844 19.188 4.684 1 95.69 234 ASP B C 1
ATOM 3793 O O . ASP B 1 234 ? 19 20.203 5.359 1 95.69 234 ASP B O 1
ATOM 3797 N N . LEU B 1 235 ? 19.266 19.047 3.447 1 86.75 235 LEU B N 1
ATOM 3798 C CA . LEU B 1 235 ? 20.25 19.984 2.932 1 86.75 235 LEU B CA 1
ATOM 3799 C C . LEU B 1 235 ? 19.578 21.109 2.164 1 86.75 235 LEU B C 1
ATOM 3801 O O . LEU B 1 235 ? 18.5 20.922 1.578 1 86.75 235 LEU B O 1
#

Sequence (470 aa):
MQYQLYYWPMIQGRGEYVRLALEDAGARYDDVARGKAGMGAMMRMMETHKGTPPFAPPFLAAGKLMIGQTANILLYLGARHGLAPKAEGGQLWVHQLQLTIADFVLEIHDTHHPLGPSLYYEDQKAPAKKRTEEFWNSRVPKYLGYFEDLVRAGGGAFVTGRRLTYVDLSLFQIVEGLRYAFPKRMARFEKNIPRLIALRDRVAERPNIKAYLASERRIPFNEEGIFRRYKALDLMQYQLYYWPMIQGRGEYVRLALEDAGARYDDVARGKAGMGAMMRMMETHKGTPPFAPPFLAAGKLMIGQTANILLYLGARHGLAPKAEGGQLWVHQLQLTIADFVLEIHDTHHPLGPSLYYEDQKAPAKKRTEEFWNSRVPKYLGYFEDLVRAGGGAFVTGRRLTYVDLSLFQIVEGLRYAFPKRMARFEKNIPRLIALRDRVAERPNIKAYLASERRIPFNEEGIFRRYKALDL

InterPro domains:
  IPR004045 Glutathione S-transferase, N-terminal [PS50404] (1-85)
  IPR004046 Glutathione S-transferase, C-terminal [PF14497] (109-216)
  IPR010987 Glutathione S-transferase, C-terminal-like [PS50405] (94-221)
  IPR036249 Thioredoxin-like superfamily [SSF52833] (1-82)
  IPR036282 Glutathione S-transferase, C-terminal domain superfamily [SSF47616] (108-231)
  IPR050213 Glutathione S-transferase superfamily [PTHR11571] (2-216)

Foldseek 3Di:
DEKEWEDDQQACFLVVLVVLLCLLLVHHYHPQCVDDCSVVVSVVQQPDPDDDGEPHDTWMDDPVDIGHDSLRSQLVSQCPRVQWDVDPVGSVVLSVLVVLLVVLLVLLLCLQPVPDPVDHSVVQVPVSQVSLVCCLVPVCCVSLVVQLVQLVVLPALASVHPDHHSSLVSLLVVLVLCCQAAVQSSVVCCVVRVSSVSSNVVSCPNDSNVVCVPDPSDNDHDQPHSRHHDPSSHD/DEKEWEDDQQACFLVVLVVLLCLLLVHHYHPQCVDDCSVVVSVVQQPDPDDDGEPDDTWMDDPPDIGHDSLRSQLVSQCPRVQWDVDPVGSVVLSVLVVLLVVLLVLLLCLQPVPDPVDHSVVCVVVSQVSLVCCLVPVCCVSLVVQLVQLVVLPALASVHPDHHSSLVSLLVVLVLCCQAAVQSSVVCCVVRVSSVSSNVVSCPNPSNVVCVPDPSDNDHDQPHSRHHDPSSHD

Secondary structure (DSSP, 8-state):
--EEEE--TT--TTHHHHHHHHHHHT--EEEGGGSTTHHHHHHHHHH--SSS--SSS-EEEETTEEEESHHHHHHHHHHHTTSS-SSHHHHHHHHHHHHHHHHHHHHHHHTT-TT-TTS-GGG-HHHHHHHHHHIIIIIHHHHHHHHHHHHHHH-SSBTTBSS--HHHHHHHHHHHHHHHH-HHHHHHHGGG-HHHHHHHHHHHHSHHHHHHHTSTTSPPP-TTSSS---GGG--/--EEEE--TT--TTHHHHHHHHHHHT--EEEGGGSTTHHHHHHHHHH--SSS--SSS-EEEETTEEEESHHHHHHHHHHHTTSS-SSHHHHHHHHHHHHHHHHHHHHHHHTT-TT-TTS-GGG-HHHHHHHHHHIIIIIHHHHHHHHHHHHHHH-SSBTTBSS--HHHHHHHHHHHHHHHH-HHHHHHHGGG-HHHHHHHHHHHHSHHHHHHHTSTTSPPP-TTSSS---GGG--

Radius of gyration: 21.42 Å; Cα contacts (8 Å, |Δi|>4): 754; chains: 2; bounding box: 48×54×63 Å

Nearest PDB structures (foldseek):
  3h1n-assembly1_A  TM=9.751E-01  e=3.315E-23  Bordetella bronchiseptica RB50
  2aaw-assembly1_A  TM=8.465E-01  e=1.631E-09  Plasmodium falciparum
  3frc-assembly1_B  TM=8.322E-01  e=1.259E-09  Plasmodium falciparum
  4zxg-assembly1_A-2  TM=8.163E-01  e=6.251E-09  Plasmodium falciparum
  3fr9-assembly1_A  TM=7.364E-01  e=1.548E-09  Plasmodium falciparum

Organism: NCBI:txid2511166

pLDDT: mean 95.9, std 4.16, range [71.44, 98.94]

Solvent-accessible surface area (backbone atoms only — not comparable to full-atom values): 24670 Å² total; per-residue (Å²): 125,70,33,36,38,35,38,68,65,83,39,39,52,70,39,38,57,51,48,49,47,36,41,57,59,68,52,55,64,40,62,40,27,68,42,90,67,13,54,58,53,47,52,53,51,54,65,39,79,59,92,70,49,48,94,53,76,29,32,35,38,53,83,92,43,64,39,27,44,60,60,53,40,45,53,57,48,16,70,72,56,64,25,39,50,87,50,65,69,46,37,52,49,51,47,34,53,35,48,52,48,51,54,50,51,52,56,53,36,27,30,54,26,36,54,33,87,85,50,56,46,88,80,37,53,67,58,14,40,52,18,32,51,43,38,63,72,50,47,47,55,52,56,54,44,51,53,28,48,39,26,60,62,42,72,35,74,23,61,82,12,82,56,68,34,52,51,53,56,41,51,32,51,49,53,55,35,42,44,61,24,22,48,60,46,37,65,65,49,44,77,82,28,55,63,49,51,50,35,33,54,54,55,51,62,35,69,48,38,37,52,42,70,73,36,88,82,48,61,62,88,48,80,83,39,54,46,42,62,43,76,86,64,36,113,125,70,34,36,37,35,39,69,64,84,40,40,52,69,40,37,56,53,48,50,48,36,43,57,58,67,52,56,63,40,62,39,26,68,43,87,68,14,54,59,52,48,52,53,52,53,65,38,79,57,92,70,50,49,92,53,75,30,32,35,37,52,82,92,41,64,38,27,46,57,59,52,40,46,53,57,48,15,68,72,55,66,26,40,51,87,51,66,68,46,38,54,49,53,47,33,54,36,49,51,49,51,54,50,50,50,55,53,37,27,29,53,26,38,52,33,86,87,49,56,46,88,81,37,52,68,58,13,43,52,17,32,50,44,38,64,72,50,46,48,55,51,56,54,45,50,53,29,48,38,26,60,61,42,73,37,73,24,61,81,11,82,54,68,33,51,50,53,55,42,51,32,51,49,53,54,35,41,45,61,23,23,47,60,48,37,62,64,48,45,77,80,31,56,64,48,52,52,35,32,53,54,53,51,62,35,68,47,38,36,53,42,70,72,35,86,82,46,61,62,88,50,79,82,40,52,46,43,62,43,76,84,63,38,112